Protein AF-0000000086746838 (afdb_homodimer)

InterPro domains:
  IPR014914 RES domain [PF08808] (33-179)
  IPR014914 RES domain [SM00953] (45-188)

Structure (mmCIF, N/CA/C/O backbone):
data_AF-0000000086746838-model_v1
#
loop_
_entity.id
_entity.type
_entity.pdbx_description
1 polymer 'RES domain-containing protein'
#
loop_
_atom_site.group_PDB
_atom_site.id
_atom_site.type_symbol
_atom_site.label_atom_id
_atom_site.label_alt_id
_atom_site.label_comp_id
_atom_site.label_asym_id
_atom_site.label_entity_id
_atom_site.label_seq_id
_atom_site.pdbx_PDB_ins_code
_atom_site.Cartn_x
_atom_site.Cartn_y
_atom_site.Cartn_z
_atom_site.occupancy
_atom_site.B_iso_or_equiv
_atom_site.auth_seq_id
_atom_site.auth_comp_id
_atom_site.auth_asym_id
_atom_site.auth_atom_id
_atom_site.pdbx_PDB_model_num
ATOM 1 N N . MET A 1 1 ? -17.766 -10.367 -29.766 1 22.17 1 MET A N 1
ATOM 2 C CA . MET A 1 1 ? -16.5 -10.141 -29.062 1 22.17 1 MET A CA 1
ATOM 3 C C . MET A 1 1 ? -16.469 -8.742 -28.469 1 22.17 1 MET A C 1
ATOM 5 O O . MET A 1 1 ? -16.484 -7.75 -29.188 1 22.17 1 MET A O 1
ATOM 9 N N . ALA A 1 2 ? -17.203 -8.5 -27.344 1 26.27 2 ALA A N 1
ATOM 10 C CA . ALA A 1 2 ? -17.719 -7.176 -27 1 26.27 2 ALA A CA 1
ATOM 11 C C . ALA A 1 2 ? -16.594 -6.164 -26.859 1 26.27 2 ALA A C 1
ATOM 13 O O . ALA A 1 2 ? -15.586 -6.43 -26.203 1 26.27 2 ALA A O 1
ATOM 14 N N . ASP A 1 3 ? -16.344 -5.301 -27.812 1 26.73 3 ASP A N 1
ATOM 15 C CA . ASP A 1 3 ? -15.391 -4.199 -27.953 1 26.73 3 ASP A CA 1
ATOM 16 C C . ASP A 1 3 ? -15.547 -3.195 -26.812 1 26.73 3 ASP A C 1
ATOM 18 O O . ASP A 1 3 ? -16.406 -2.322 -26.859 1 26.73 3 ASP A O 1
ATOM 22 N N . ASP A 1 4 ? -15.68 -3.586 -25.625 1 28.88 4 ASP A N 1
ATOM 23 C CA . ASP A 1 4 ? -15.773 -2.617 -24.547 1 28.88 4 ASP A CA 1
ATOM 24 C C . ASP A 1 4 ? -14.656 -1.577 -24.641 1 28.88 4 ASP A C 1
ATOM 26 O O . ASP A 1 4 ? -13.555 -1.801 -24.141 1 28.88 4 ASP A O 1
ATOM 30 N N . LYS A 1 5 ? -14.562 -0.882 -25.719 1 27.38 5 LYS A N 1
ATOM 31 C CA . LYS A 1 5 ? -13.805 0.365 -25.812 1 27.38 5 LYS A CA 1
ATOM 32 C C . LYS A 1 5 ? -14.117 1.285 -24.625 1 27.38 5 LYS A C 1
ATOM 34 O O . LYS A 1 5 ? -15.125 2.002 -24.656 1 27.38 5 LYS A O 1
ATOM 39 N N . LYS A 1 6 ? -13.961 0.889 -23.359 1 35.22 6 LYS A N 1
ATOM 40 C CA . LYS A 1 6 ? -14.031 1.857 -22.266 1 35.22 6 LYS A CA 1
ATOM 41 C C . LYS A 1 6 ? -13.367 3.174 -22.656 1 35.22 6 LYS A C 1
ATOM 43 O O . LYS A 1 6 ? -12.164 3.213 -22.922 1 35.22 6 LYS A O 1
ATOM 48 N N . GLU A 1 7 ? -14.023 4.066 -23.219 1 32.06 7 GLU A N 1
ATOM 49 C CA . GLU A 1 7 ? -13.609 5.469 -23.25 1 32.06 7 GLU A CA 1
ATOM 50 C C . GLU A 1 7 ? -12.883 5.855 -21.953 1 32.06 7 GLU A C 1
ATOM 52 O O . GLU A 1 7 ? -13.453 5.766 -20.875 1 32.06 7 GLU A O 1
ATOM 57 N N . PHE A 1 8 ? -11.648 5.582 -21.688 1 37.19 8 PHE A N 1
ATOM 58 C CA . PHE A 1 8 ? -10.883 6.164 -20.594 1 37.19 8 PHE A CA 1
ATOM 59 C C . PHE A 1 8 ? -11.344 7.59 -20.312 1 37.19 8 PHE A C 1
ATOM 61 O O . PHE A 1 8 ? -11.203 8.477 -21.156 1 37.19 8 PHE A O 1
ATOM 68 N N . GLN A 1 9 ? -12.484 7.887 -19.812 1 40.22 9 GLN A N 1
ATOM 69 C CA . GLN A 1 9 ? -12.812 9.242 -19.391 1 40.22 9 GLN A CA 1
ATOM 70 C C . GLN A 1 9 ? -11.625 9.883 -18.656 1 40.22 9 GLN A C 1
ATOM 72 O O . GLN A 1 9 ? -11.07 9.297 -17.734 1 40.22 9 GLN A O 1
ATOM 77 N N . GLU A 1 10 ? -10.812 10.773 -19.109 1 56.78 10 GLU A N 1
ATOM 78 C CA . GLU A 1 10 ? -9.617 11.531 -18.75 1 56.78 10 GLU A CA 1
ATOM 79 C C . GLU A 1 10 ? -9.672 11.977 -17.297 1 56.78 10 GLU A C 1
ATOM 81 O O . GLU A 1 10 ? -8.633 12.094 -16.641 1 56.78 10 GLU A O 1
ATOM 86 N N . GLY A 1 11 ? -10.945 12 -16.531 1 74 11 GLY A N 1
ATOM 87 C CA . GLY A 1 11 ? -11.07 12.531 -15.18 1 74 11 GLY A CA 1
ATOM 88 C C . GLY A 1 11 ? -11.484 11.492 -14.164 1 74 11 GLY A C 1
ATOM 89 O O . GLY A 1 11 ? -11.828 10.359 -14.523 1 74 11 GLY A O 1
ATOM 90 N N . ILE A 1 12 ? -11.188 11.656 -12.859 1 89.75 12 ILE A N 1
ATOM 91 C CA . ILE A 1 12 ? -11.609 10.82 -11.734 1 89.75 12 ILE A CA 1
ATOM 92 C C . ILE A 1 12 ? -13.133 10.695 -11.734 1 89.75 12 ILE A C 1
ATOM 94 O O . ILE A 1 12 ? -13.844 11.688 -11.852 1 89.75 12 ILE A O 1
ATOM 98 N N . PRO A 1 13 ? -13.656 9.477 -11.836 1 95 13 PRO A N 1
ATOM 99 C CA . PRO A 1 13 ? -15.109 9.32 -11.773 1 95 13 PRO A CA 1
ATOM 100 C C . PRO A 1 13 ? -15.703 9.828 -10.469 1 95 13 PRO A C 1
ATOM 102 O O . PRO A 1 13 ? -15.016 9.867 -9.445 1 95 13 PRO A O 1
ATOM 105 N N . LEU A 1 14 ? -16.938 10.289 -10.555 1 96.62 14 LEU A N 1
ATOM 106 C CA . LEU A 1 14 ? -17.703 10.586 -9.352 1 96.62 14 LEU A CA 1
ATOM 107 C C . LEU A 1 14 ? -17.984 9.312 -8.555 1 96.62 14 LEU A C 1
ATOM 109 O O . LEU A 1 14 ? -17.969 8.219 -9.117 1 96.62 14 LEU A O 1
ATOM 113 N N . PRO A 1 15 ? -18.141 9.438 -7.234 1 97.81 15 PRO A N 1
ATOM 114 C CA . PRO A 1 15 ? -18.469 8.242 -6.457 1 97.81 15 PRO A CA 1
ATOM 115 C C . PRO A 1 15 ? -19.781 7.602 -6.871 1 97.81 15 PRO A C 1
ATOM 117 O O . PRO A 1 15 ? -20.703 8.305 -7.289 1 97.81 15 PRO A O 1
ATOM 120 N N . PRO A 1 16 ? -19.844 6.293 -6.809 1 97.38 16 PRO A N 1
ATOM 121 C CA . PRO A 1 16 ? -21.125 5.621 -7.047 1 97.38 16 PRO A CA 1
ATOM 122 C C . PRO A 1 16 ? -22.156 5.906 -5.961 1 97.38 16 PRO A C 1
ATOM 124 O O . PRO A 1 16 ? -21.828 6.512 -4.938 1 97.38 16 PRO A O 1
ATOM 127 N N . G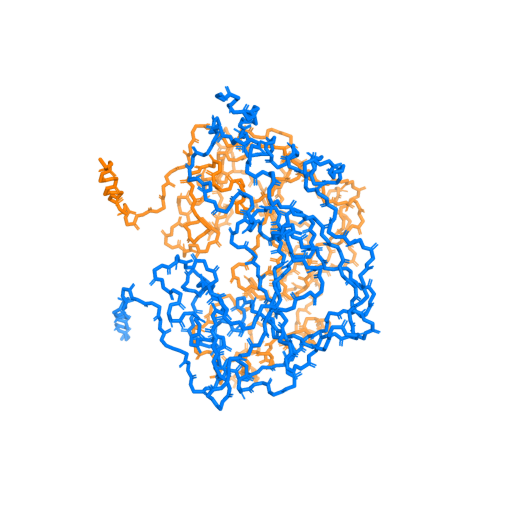LU A 1 17 ? -23.328 5.445 -6.168 1 96.31 17 GLU A N 1
ATOM 128 C CA . GLU A 1 17 ? -24.422 5.664 -5.223 1 96.31 17 GLU A CA 1
ATOM 129 C C . GLU A 1 17 ? -24.141 4.98 -3.887 1 96.31 17 GLU A C 1
ATOM 131 O O . GLU A 1 17 ? -24.484 5.504 -2.828 1 96.31 17 GLU A O 1
ATOM 136 N N . ASN A 1 18 ? -23.516 3.842 -3.984 1 96.81 18 ASN A N 1
ATOM 137 C CA . ASN A 1 18 ? -23.266 3.051 -2.783 1 96.81 18 ASN A CA 1
ATOM 138 C C . ASN A 1 18 ? -21.781 2.801 -2.568 1 96.81 18 ASN A C 1
ATOM 140 O O . ASN A 1 18 ? -21.141 2.109 -3.363 1 96.81 18 ASN A O 1
ATOM 144 N N . THR A 1 19 ? -21.281 3.377 -1.475 1 98.25 19 THR A N 1
ATOM 145 C CA . THR A 1 19 ? -19.891 3.143 -1.095 1 98.25 19 THR A CA 1
ATOM 146 C C . THR A 1 19 ? -19.812 2.432 0.253 1 98.25 19 THR A C 1
ATOM 148 O O . THR A 1 19 ? -18.766 2.463 0.916 1 98.25 19 THR A O 1
ATOM 151 N N . ALA A 1 20 ? -20.906 1.817 0.682 1 98 20 ALA A N 1
ATOM 152 C CA . ALA A 1 20 ? -20.922 1.114 1.962 1 98 20 ALA A CA 1
ATOM 153 C C . ALA A 1 20 ? -19.969 -0.071 1.955 1 98 20 ALA A C 1
ATOM 155 O O . ALA A 1 20 ? -19.859 -0.785 0.955 1 98 20 ALA A O 1
ATOM 156 N N . THR A 1 21 ? -19.281 -0.254 3.047 1 97.56 21 THR A N 1
ATOM 157 C CA . THR A 1 21 ? -18.359 -1.367 3.211 1 97.56 21 THR A CA 1
ATOM 158 C C . THR A 1 21 ? -18.172 -1.696 4.688 1 97.56 21 THR A C 1
ATOM 160 O O . THR A 1 21 ? -18.547 -0.909 5.559 1 97.56 21 THR A O 1
ATOM 163 N N . LYS A 1 22 ? -17.656 -2.857 4.965 1 96.19 22 LYS A N 1
ATOM 164 C CA . LYS A 1 22 ? -17.328 -3.229 6.34 1 96.19 22 LYS A CA 1
ATOM 165 C C . LYS A 1 22 ? -16.141 -2.414 6.859 1 96.19 22 LYS A C 1
ATOM 167 O O . LYS A 1 22 ? -15.148 -2.227 6.148 1 96.19 22 LYS A O 1
ATOM 172 N N . THR A 1 23 ? -16.25 -1.891 8.078 1 97.94 23 THR A N 1
ATOM 173 C CA . THR A 1 23 ? -15.18 -1.097 8.68 1 97.94 23 THR A CA 1
ATOM 174 C C . THR A 1 23 ? -14.133 -2 9.32 1 97.94 23 THR A C 1
ATOM 176 O O . THR A 1 23 ? -14.414 -3.158 9.641 1 97.94 23 THR A O 1
ATOM 179 N N . GLN A 1 24 ? -13.008 -1.506 9.422 1 98 24 GLN A N 1
ATOM 180 C CA . GLN A 1 24 ? -11.914 -2.072 10.203 1 98 24 GLN A CA 1
ATOM 181 C C . GLN A 1 24 ? -11.656 -1.249 11.461 1 98 24 GLN A C 1
ATOM 183 O O . GLN A 1 24 ? -12.281 -0.207 11.672 1 98 24 GLN A O 1
ATOM 188 N N . LYS A 1 25 ? -10.773 -1.784 12.281 1 98.62 25 LYS A N 1
ATOM 189 C CA . LYS A 1 25 ? -10.539 -1.113 13.562 1 98.62 25 LYS A CA 1
ATOM 190 C C . LYS A 1 25 ? -9.086 -0.669 13.695 1 98.62 25 LYS A C 1
ATOM 192 O O . LYS A 1 25 ? -8.164 -1.466 13.492 1 98.62 25 LYS A O 1
ATOM 197 N N . TRP A 1 26 ? -8.883 0.599 13.898 1 98.69 26 TRP A N 1
ATOM 198 C CA . TRP A 1 26 ? -7.641 1.088 14.484 1 98.69 26 TRP A CA 1
ATOM 199 C C . TRP A 1 26 ? -7.629 0.886 15.992 1 98.69 26 TRP A C 1
ATOM 201 O O . TRP A 1 26 ? -8.32 1.596 16.734 1 98.69 26 TRP A O 1
ATOM 211 N N . LYS A 1 27 ? -6.875 -0.016 16.422 1 98.69 27 LYS A N 1
ATOM 212 C CA . LYS A 1 27 ? -6.973 -0.476 17.812 1 98.69 27 LYS A CA 1
ATOM 213 C C . LYS A 1 27 ? -6.609 0.639 18.781 1 98.69 27 LYS A C 1
ATOM 215 O O . LYS A 1 27 ? -5.652 1.382 18.562 1 98.69 27 LYS A O 1
ATOM 220 N N . ALA A 1 28 ? -7.375 0.641 19.859 1 98.56 28 ALA A N 1
ATOM 221 C CA . ALA A 1 28 ? -7.023 1.527 20.969 1 98.56 28 ALA A CA 1
ATOM 222 C C . ALA A 1 28 ? -5.566 1.336 21.375 1 98.56 28 ALA A C 1
ATOM 224 O O . ALA A 1 28 ? -5.062 0.21 21.406 1 98.56 28 ALA A O 1
ATOM 225 N N . GLY A 1 29 ? -4.934 2.484 21.641 1 98.44 29 GLY A N 1
ATOM 226 C CA . GLY A 1 29 ? -3.557 2.406 22.094 1 98.44 29 GLY A CA 1
ATOM 227 C C . GLY A 1 29 ? -2.545 2.453 20.969 1 98.44 29 GLY A C 1
ATOM 228 O O . GLY A 1 29 ? -1.353 2.652 21.203 1 98.44 29 GLY A O 1
ATOM 229 N N . THR A 1 30 ? -2.986 2.271 19.703 1 98.62 30 THR A N 1
ATOM 230 C CA . THR A 1 30 ? -2.078 2.344 18.562 1 98.62 30 THR A CA 1
ATOM 231 C C . THR A 1 30 ? -1.836 3.795 18.156 1 98.62 30 THR A C 1
ATOM 233 O O . THR A 1 30 ? -2.775 4.512 17.797 1 98.62 30 THR A O 1
ATOM 236 N N . PRO A 1 31 ? -0.641 4.227 18.125 1 98.81 31 PRO A N 1
ATOM 237 C CA . PRO A 1 31 ? -0.35 5.641 17.891 1 98.81 31 PRO A CA 1
ATOM 238 C C . PRO A 1 31 ? -0.643 6.078 16.453 1 98.81 31 PRO A C 1
ATOM 240 O O . PRO A 1 31 ? -0.557 5.27 15.531 1 98.81 31 PRO A O 1
ATOM 243 N N . ILE A 1 32 ? -0.952 7.285 16.328 1 98.88 32 ILE A N 1
ATOM 244 C CA . ILE A 1 32 ? -1.053 8.031 15.078 1 98.88 32 ILE A CA 1
ATOM 245 C C . ILE A 1 32 ? -0.095 9.227 15.109 1 98.88 32 ILE A C 1
ATOM 247 O O . ILE A 1 32 ? -0.136 10.031 16.047 1 98.88 32 ILE A O 1
ATOM 251 N N . GLU A 1 33 ? 0.751 9.336 14.133 1 98.94 33 GLU A N 1
ATOM 252 C CA . GLU A 1 33 ? 1.784 10.367 14.094 1 98.94 33 GLU A CA 1
ATOM 253 C C . GLU A 1 33 ? 1.339 11.562 13.25 1 98.94 33 GLU A C 1
ATOM 255 O O . GLU A 1 33 ? 0.79 11.391 12.156 1 98.94 33 GLU A O 1
ATOM 260 N N . ARG A 1 34 ? 1.597 12.734 13.797 1 98.81 34 ARG A N 1
ATOM 261 C CA . ARG A 1 34 ? 1.195 13.945 13.086 1 98.81 34 ARG A CA 1
ATOM 262 C C . ARG A 1 34 ? 2.355 14.93 12.984 1 98.81 34 ARG A C 1
ATOM 264 O O . ARG A 1 34 ? 3.137 15.078 13.922 1 98.81 34 ARG A O 1
ATOM 271 N N . ILE A 1 35 ? 2.498 15.508 11.875 1 98.75 35 ILE A N 1
ATOM 272 C CA . ILE A 1 35 ? 3.277 16.719 11.656 1 98.75 35 ILE A CA 1
ATOM 273 C C . ILE A 1 35 ? 2.359 17.844 11.18 1 98.75 35 ILE A C 1
ATOM 275 O O . ILE A 1 35 ? 1.661 17.703 10.172 1 98.75 35 ILE A O 1
ATOM 279 N N . HIS A 1 36 ? 2.293 18.891 11.922 1 98.44 36 HIS A N 1
ATOM 280 C CA . HIS A 1 36 ? 1.345 19.984 11.711 1 98.44 36 HIS A CA 1
ATOM 281 C C . HIS A 1 36 ? 1.958 21.328 12.078 1 98.44 36 HIS A C 1
ATOM 283 O O . HIS A 1 36 ? 3.057 21.375 12.633 1 98.44 36 HIS A O 1
ATOM 289 N N . LYS A 1 37 ? 1.288 22.391 11.719 1 98 37 LYS A N 1
ATOM 290 C CA . LYS A 1 37 ? 1.794 23.703 12.086 1 98 37 LYS A CA 1
ATOM 291 C C . LYS A 1 37 ? 1.896 23.859 13.602 1 98 37 LYS A C 1
ATOM 293 O O . LYS A 1 37 ? 1.011 23.406 14.336 1 98 37 LYS A O 1
ATOM 298 N N . SER A 1 38 ? 2.934 24.484 14.031 1 98 38 SER A N 1
ATOM 299 C CA . SER A 1 38 ? 3.275 24.578 15.445 1 98 38 SER A CA 1
ATOM 300 C C . SER A 1 38 ? 2.223 25.375 16.219 1 98 38 SER A C 1
ATOM 302 O O . SER A 1 38 ? 2.096 25.219 17.438 1 98 38 SER A O 1
ATOM 304 N N . LYS A 1 39 ? 1.443 26.156 15.555 1 97.38 39 LYS A N 1
ATOM 305 C CA . LYS A 1 39 ? 0.438 26.969 16.234 1 97.38 39 LYS A CA 1
ATOM 306 C C . LYS A 1 39 ? -0.752 26.109 16.672 1 97.38 39 LYS A C 1
ATOM 308 O O . LYS A 1 39 ? -1.59 26.562 17.453 1 97.38 39 LYS A O 1
ATOM 313 N N . PHE A 1 40 ? -0.839 24.922 16.172 1 97.5 40 PHE A N 1
ATOM 314 C CA . PHE A 1 40 ? -1.959 24.047 16.5 1 97.5 40 PHE A CA 1
ATOM 315 C C . PHE A 1 40 ? -1.534 22.984 17.516 1 97.5 40 PHE A C 1
ATOM 317 O O . PHE A 1 40 ? -0.342 22.719 17.672 1 97.5 40 PHE A O 1
ATOM 324 N N . LYS A 1 41 ? -2.578 22.375 18.141 1 97.81 41 LYS A N 1
ATOM 325 C CA . LYS A 1 41 ? -2.355 21.266 19.062 1 97.81 41 LYS A CA 1
ATOM 326 C C . LYS A 1 41 ? -2.467 19.922 18.344 1 97.81 41 LYS A C 1
ATOM 328 O O . LYS A 1 41 ? -3.076 19.828 17.281 1 97.81 41 LYS A O 1
ATOM 333 N N . GLY A 1 42 ? -1.889 18.922 18.969 1 98.19 42 GLY A N 1
ATOM 334 C CA . GLY A 1 42 ? -1.776 17.609 18.375 1 98.19 42 GLY A CA 1
ATOM 335 C C . GLY A 1 42 ? -3.121 16.969 18.047 1 98.19 42 GLY A C 1
ATOM 336 O O . GLY A 1 42 ? -3.271 16.297 17.031 1 98.19 42 GLY A O 1
ATOM 337 N N . ALA A 1 43 ? -4.102 17.172 18.891 1 98.44 43 ALA A N 1
ATOM 338 C CA . ALA A 1 43 ? -5.402 16.531 18.703 1 98.44 43 ALA A CA 1
ATOM 339 C C . ALA A 1 43 ? -6.441 17.547 18.234 1 98.44 43 ALA A C 1
ATOM 341 O O . ALA A 1 43 ? -7.645 17.281 18.281 1 98.44 43 ALA A O 1
ATOM 342 N N . GLU A 1 44 ? -5.98 18.766 17.844 1 98.12 44 GLU A N 1
ATOM 343 C CA . GLU A 1 44 ? -6.879 19.797 17.344 1 98.12 44 GLU A CA 1
ATOM 344 C C . GLU A 1 44 ? -7.375 19.469 15.938 1 98.12 44 GLU A C 1
ATOM 346 O O . GLU A 1 44 ? -6.574 19.281 15.023 1 98.12 44 GLU A O 1
ATOM 351 N N . PHE A 1 45 ? -8.695 19.375 15.828 1 98.62 45 PHE A N 1
ATOM 352 C CA . PHE A 1 45 ? -9.289 19.078 14.531 1 98.62 45 PHE A CA 1
ATOM 353 C C . PHE A 1 45 ? -9.352 20.328 13.672 1 98.62 45 PHE A C 1
ATOM 355 O O . PHE A 1 45 ? -9.602 21.422 14.18 1 98.62 45 PHE A O 1
ATOM 362 N N . ASN A 1 46 ? -9.109 20.188 12.375 1 98.31 46 ASN A N 1
ATOM 363 C CA . ASN A 1 46 ? -9.32 21.234 11.383 1 98.31 46 ASN A CA 1
ATOM 364 C C . ASN A 1 46 ? -10.805 21.453 11.117 1 98.31 46 ASN A C 1
ATOM 366 O O . ASN A 1 46 ? -11.508 20.531 10.688 1 98.31 46 ASN A O 1
ATOM 370 N N . PRO A 1 47 ? -11.359 22.578 11.32 1 97.69 47 PRO A N 1
ATOM 371 C CA . PRO A 1 47 ? -12.797 22.812 11.227 1 97.69 47 PRO A CA 1
ATOM 372 C C . PRO A 1 47 ? -13.289 22.922 9.781 1 97.69 47 PRO A C 1
ATOM 374 O O . PRO A 1 47 ? -14.461 23.203 9.539 1 97.69 47 PRO A O 1
ATOM 377 N N . GLY A 1 48 ? -12.391 22.703 8.805 1 97.31 48 GLY A N 1
ATOM 378 C CA . GLY A 1 48 ? -12.828 22.719 7.414 1 97.31 48 GLY A CA 1
ATOM 379 C C . GLY A 1 48 ? -12.039 23.688 6.559 1 97.31 48 GLY A C 1
ATOM 380 O O . GLY A 1 48 ? -12.508 24.125 5.5 1 97.31 48 GLY A O 1
ATOM 381 N N . VAL A 1 49 ? -10.859 24.031 6.973 1 96.25 49 VAL A N 1
ATOM 382 C CA . VAL A 1 49 ? -10.023 24.984 6.254 1 96.25 49 VAL A CA 1
ATOM 383 C C . VAL A 1 49 ? -9.055 24.219 5.344 1 96.25 49 VAL A C 1
ATOM 385 O O . VAL A 1 49 ? -8.562 23.156 5.703 1 96.25 49 VAL A O 1
ATOM 388 N N . GLY A 1 50 ? -8.828 24.828 4.18 1 95.62 50 GLY A N 1
ATOM 389 C CA . GLY A 1 50 ? -7.812 24.281 3.297 1 95.62 50 GLY A CA 1
ATOM 390 C C . GLY A 1 50 ? -8.383 23.453 2.164 1 95.62 50 GLY A C 1
ATOM 391 O O . GLY A 1 50 ? -9.555 23.625 1.798 1 95.62 50 GLY A O 1
ATOM 392 N N . ASN A 1 51 ? -7.523 22.766 1.477 1 96.12 51 ASN A N 1
ATOM 393 C CA . ASN A 1 51 ? -7.824 21.953 0.303 1 96.12 51 ASN A CA 1
ATOM 394 C C . ASN A 1 51 ? -6.98 20.672 0.271 1 96.12 51 ASN A C 1
ATOM 396 O O . ASN A 1 51 ? -5.895 20.656 -0.316 1 96.12 51 ASN A O 1
ATOM 400 N N . ALA A 1 52 ? -7.516 19.641 0.899 1 95.88 52 ALA A N 1
ATOM 401 C CA . ALA A 1 52 ? -6.812 18.375 0.939 1 95.88 52 ALA A CA 1
ATOM 402 C C . ALA A 1 52 ? -7.598 17.281 0.206 1 95.88 52 ALA A C 1
ATOM 404 O O . ALA A 1 52 ? -8.703 17.531 -0.275 1 95.88 52 ALA A O 1
ATOM 405 N N . ARG A 1 53 ? -7.074 16.172 0.05 1 96.31 53 ARG A N 1
ATOM 406 C CA . ARG A 1 53 ? -7.602 15.102 -0.791 1 96.31 53 ARG A CA 1
ATOM 407 C C . ARG A 1 53 ? -8.992 14.672 -0.328 1 96.31 53 ARG A C 1
ATOM 409 O O . ARG A 1 53 ? -9.906 14.539 -1.143 1 96.31 53 ARG A O 1
ATOM 416 N N . PHE A 1 54 ? -9.094 14.414 1.042 1 98.38 54 PHE A N 1
ATOM 417 C CA . PHE A 1 54 ? -10.352 13.867 1.535 1 98.38 54 PHE A CA 1
ATOM 418 C C . PHE A 1 54 ? -11.039 14.852 2.471 1 98.38 54 PHE A C 1
ATOM 420 O O . PHE A 1 54 ? -11.82 14.445 3.336 1 98.38 54 PHE A O 1
ATOM 427 N N . SER A 1 55 ? -10.641 16.172 2.379 1 98.25 55 SER A N 1
ATOM 428 C CA . SER A 1 55 ? -11.25 17.266 3.139 1 98.25 55 SER A CA 1
ATOM 429 C C . SER A 1 55 ? -11 18.609 2.473 1 98.25 55 SER A C 1
ATOM 431 O O . SER A 1 55 ? -10.023 18.781 1.742 1 98.25 55 SER A O 1
ATOM 433 N N . PRO A 1 56 ? -11.93 19.578 2.557 1 98.31 56 PRO A N 1
ATOM 434 C CA . PRO A 1 56 ? -13.133 19.562 3.389 1 98.31 56 PRO A CA 1
ATOM 435 C C . PRO A 1 56 ? -14.344 19 2.648 1 98.31 56 PRO A C 1
ATOM 437 O O . PRO A 1 56 ? -14.32 18.859 1.422 1 98.31 56 PRO A O 1
ATOM 440 N N . PHE A 1 57 ? -15.359 18.609 3.408 1 98.44 57 PHE A N 1
ATOM 441 C CA . PHE A 1 57 ? -16.719 18.328 2.945 1 98.44 57 PHE A CA 1
ATOM 442 C C . PHE A 1 57 ? -17.734 18.609 4.047 1 98.44 57 PHE A C 1
ATOM 444 O O . PHE A 1 57 ? -17.359 18.844 5.199 1 98.44 57 PHE A O 1
ATOM 451 N N . LYS A 1 58 ? -18.984 18.641 3.664 1 97.88 58 LYS A N 1
ATOM 452 C CA . LYS A 1 58 ? -20.016 19.062 4.613 1 97.88 58 LYS A CA 1
ATOM 453 C C . LYS A 1 58 ? -21 17.938 4.898 1 97.88 58 LYS A C 1
ATOM 455 O O . LYS A 1 58 ? -21.219 17.062 4.051 1 97.88 58 LYS A O 1
ATOM 460 N N . ASN A 1 59 ? -21.469 17.844 6.086 1 97.5 59 ASN A N 1
ATOM 461 C CA . ASN A 1 59 ? -22.641 17.094 6.535 1 97.5 59 ASN A CA 1
ATOM 462 C C . ASN A 1 59 ? -23.766 18.016 6.969 1 97.5 59 ASN A C 1
ATOM 464 O O . ASN A 1 59 ? -23.625 18.75 7.949 1 97.5 59 ASN A O 1
ATOM 468 N N . ASN A 1 60 ? -24.859 18.062 6.184 1 96 60 ASN A N 1
ATOM 469 C CA . ASN A 1 60 ? -26 18.922 6.449 1 96 60 ASN A CA 1
ATOM 470 C C . ASN A 1 60 ? -25.578 20.391 6.504 1 96 60 ASN A C 1
ATOM 472 O O . ASN A 1 60 ? -25.938 21.109 7.438 1 96 60 ASN A O 1
ATOM 476 N N . GLY A 1 61 ? -24.672 20.734 5.637 1 95.94 61 GLY A N 1
ATOM 477 C CA . GLY A 1 61 ? -24.297 22.141 5.465 1 95.94 61 GLY A CA 1
ATOM 478 C C . GLY A 1 61 ? -23.188 22.578 6.395 1 95.94 61 GLY A C 1
ATOM 479 O O . GLY A 1 61 ? -22.703 23.719 6.309 1 95.94 61 GLY A O 1
ATOM 480 N N . ILE A 1 62 ? -22.781 21.719 7.293 1 97.44 62 ILE A N 1
ATOM 481 C CA . ILE A 1 62 ? -21.734 22.062 8.258 1 97.44 62 ILE A CA 1
ATOM 482 C C . ILE A 1 62 ? -20.469 21.297 7.914 1 97.44 62 ILE A C 1
ATOM 484 O O . ILE A 1 62 ? -20.516 20.078 7.652 1 97.44 62 ILE A O 1
ATOM 488 N N . SER A 1 63 ? -19.359 21.984 7.965 1 98.38 63 SER A N 1
ATOM 489 C CA . SER A 1 63 ? -18.094 21.328 7.676 1 98.38 63 SER A CA 1
ATOM 490 C C . SER A 1 63 ? -17.766 20.25 8.711 1 98.38 63 SER A C 1
ATOM 492 O O . SER A 1 63 ? -17.891 20.484 9.914 1 98.38 63 SER A O 1
ATOM 494 N N . VAL A 1 64 ? -17.359 19.125 8.25 1 98.75 64 VAL A N 1
ATOM 495 C CA . VAL A 1 64 ? -16.922 18.062 9.141 1 98.75 64 VAL A CA 1
ATOM 496 C C . VAL A 1 64 ? -15.477 18.328 9.578 1 98.75 64 VAL A C 1
ATOM 498 O O . VAL A 1 64 ? -14.57 18.375 8.742 1 98.75 64 VAL A O 1
ATOM 501 N N . PRO A 1 65 ? -15.25 18.547 10.852 1 98.75 65 PRO A N 1
ATOM 502 C CA . PRO A 1 65 ? -13.852 18.672 11.281 1 98.75 65 PRO A CA 1
ATOM 503 C C . PRO A 1 65 ? -13.039 17.406 11.023 1 98.75 65 PRO A C 1
ATOM 505 O O . PRO A 1 65 ? -13.562 16.297 11.133 1 98.75 65 PRO A O 1
ATOM 508 N N . THR A 1 66 ? -11.797 17.609 10.656 1 98.81 66 THR A N 1
ATOM 509 C CA . THR A 1 66 ? -10.992 16.438 10.305 1 98.81 66 THR A CA 1
ATOM 510 C C . THR A 1 66 ? -9.594 16.547 10.906 1 98.81 66 THR A C 1
ATOM 512 O O . THR A 1 66 ? -9.133 17.641 11.234 1 98.81 66 THR A O 1
ATOM 515 N N . LEU A 1 67 ? -9.023 15.461 11.094 1 98.56 67 LEU A N 1
ATOM 516 C CA . LEU A 1 67 ? -7.648 15.328 11.578 1 98.56 67 LEU A CA 1
ATOM 517 C C . LEU A 1 67 ? -6.891 14.273 10.781 1 98.56 67 LEU A C 1
ATOM 519 O O . LEU A 1 67 ? -7.281 13.102 10.758 1 98.56 67 LEU A O 1
ATOM 523 N N . TYR A 1 68 ? -5.812 14.742 10.109 1 98.44 68 TYR A N 1
ATOM 524 C CA . TYR A 1 68 ? -4.965 13.836 9.336 1 98.44 68 TYR A CA 1
ATOM 525 C C . TYR A 1 68 ? -3.826 13.289 10.188 1 98.44 68 TYR A C 1
ATOM 527 O O . TYR A 1 68 ? -3.344 13.969 11.094 1 98.44 68 TYR A O 1
ATOM 535 N N . GLY A 1 69 ? -3.377 12.109 9.875 1 98.62 69 GLY A N 1
ATOM 536 C CA . GLY A 1 69 ? -2.211 11.492 10.5 1 98.62 69 GLY A CA 1
ATOM 537 C C . GLY A 1 69 ? -1.662 10.32 9.703 1 98.62 69 GLY A C 1
ATOM 538 O O . GLY A 1 69 ? -2.146 10.023 8.609 1 98.62 69 GLY A O 1
ATOM 539 N N . GLY A 1 70 ? -0.586 9.773 10.203 1 98.75 70 GLY A N 1
ATOM 540 C CA . GLY A 1 70 ? 0.043 8.609 9.602 1 98.75 70 GLY A CA 1
ATOM 541 C C . GLY A 1 70 ? 0.344 7.508 10.602 1 98.75 70 GLY A C 1
ATOM 542 O O . GLY A 1 70 ? 0.453 7.77 11.805 1 98.75 70 GLY A O 1
ATOM 543 N N . GLU A 1 71 ? 0.453 6.312 10.102 1 98.81 71 GLU A N 1
ATOM 544 C CA . GLU A 1 71 ? 0.692 5.152 10.961 1 98.81 71 GLU A CA 1
ATOM 545 C C . GLU A 1 71 ? 2.08 5.211 11.586 1 98.81 71 GLU A C 1
ATOM 547 O O . GLU A 1 71 ? 2.359 4.504 12.555 1 98.81 71 GLU A O 1
ATOM 552 N N . ASN A 1 72 ? 2.98 6.062 11.062 1 98.69 72 ASN A N 1
ATOM 553 C CA . ASN A 1 72 ? 4.305 6.309 11.617 1 98.69 72 ASN A CA 1
ATOM 554 C C . ASN A 1 72 ? 4.848 7.668 11.195 1 98.69 72 ASN A C 1
ATOM 556 O O . ASN A 1 72 ? 4.258 8.344 10.352 1 98.69 72 ASN A O 1
ATOM 560 N N . VAL A 1 73 ? 5.926 8.031 11.758 1 98.69 73 VAL A N 1
ATOM 561 C CA . VAL A 1 73 ? 6.473 9.367 11.555 1 98.69 73 VAL A CA 1
ATOM 562 C C . VAL A 1 73 ? 6.938 9.523 10.109 1 98.69 73 VAL A C 1
ATOM 564 O O . VAL A 1 73 ? 6.852 10.609 9.539 1 98.69 73 VAL A O 1
ATOM 567 N N . GLY A 1 74 ? 7.367 8.414 9.492 1 98.75 74 GLY A N 1
ATOM 568 C CA . GLY A 1 74 ? 7.77 8.461 8.094 1 98.75 74 GLY A CA 1
ATOM 569 C C . GLY A 1 74 ? 6.645 8.867 7.164 1 98.75 74 GLY A C 1
ATOM 570 O O . GLY A 1 74 ? 6.84 9.68 6.262 1 98.75 74 GLY A O 1
ATOM 571 N N . VAL A 1 75 ? 5.484 8.297 7.434 1 98.75 75 VAL A N 1
ATOM 572 C CA . VAL A 1 75 ? 4.312 8.656 6.641 1 98.75 75 VAL A CA 1
ATOM 573 C C . VAL A 1 75 ? 3.998 10.133 6.82 1 98.75 75 VAL A C 1
ATOM 575 O O . VAL A 1 75 ? 3.783 10.859 5.84 1 98.75 75 VAL A O 1
ATOM 578 N N . ALA A 1 76 ? 3.994 10.602 8.078 1 98.69 76 ALA A N 1
ATOM 579 C CA . ALA A 1 76 ? 3.689 12 8.359 1 98.69 76 ALA A CA 1
ATOM 580 C C . ALA A 1 76 ? 4.688 12.93 7.672 1 98.69 76 ALA A C 1
ATOM 582 O O . ALA A 1 76 ? 4.301 13.961 7.109 1 98.69 76 ALA A O 1
ATOM 583 N N . ILE A 1 77 ? 5.957 12.578 7.66 1 98.75 77 ILE A N 1
ATOM 584 C CA . ILE A 1 77 ? 7.004 13.383 7.035 1 98.75 77 ILE A CA 1
ATOM 585 C C . ILE A 1 77 ? 6.777 13.445 5.527 1 98.75 77 ILE A C 1
ATOM 587 O O . ILE A 1 77 ? 6.793 14.523 4.938 1 98.75 77 ILE A O 1
ATOM 591 N N . MET A 1 78 ? 6.504 12.281 4.934 1 98.31 78 MET A N 1
ATOM 592 C CA . MET A 1 78 ? 6.332 12.242 3.484 1 98.31 78 MET A CA 1
ATOM 593 C C . MET A 1 78 ? 5.09 13.016 3.064 1 98.31 78 MET A C 1
ATOM 595 O O . MET A 1 78 ? 5.074 13.648 2.004 1 98.31 78 MET A O 1
ATOM 599 N N . GLU A 1 79 ? 4.07 13.062 3.928 1 96.38 79 GLU A N 1
ATOM 600 C CA . GLU A 1 79 ? 2.807 13.719 3.598 1 96.38 79 GLU A CA 1
ATOM 601 C C . GLU A 1 79 ? 2.881 15.219 3.844 1 96.38 79 GLU A C 1
ATOM 603 O O . GLU A 1 79 ? 2.037 15.977 3.361 1 96.38 79 GLU A O 1
ATOM 608 N N . THR A 1 80 ? 3.846 15.688 4.605 1 96.38 80 THR A N 1
ATOM 609 C CA . THR A 1 80 ? 3.869 17.078 5.012 1 96.38 80 THR A CA 1
ATOM 610 C C . THR A 1 80 ? 5.145 17.766 4.523 1 96.38 80 THR A C 1
ATOM 612 O O . THR A 1 80 ? 5.102 18.609 3.619 1 96.38 80 THR A O 1
ATOM 615 N N . ILE A 1 81 ? 6.258 17.281 4.887 1 96.75 81 ILE A N 1
ATOM 616 C CA . ILE A 1 81 ? 7.543 17.938 4.641 1 96.75 81 ILE A CA 1
ATOM 617 C C . ILE A 1 81 ? 8.023 17.609 3.225 1 96.75 81 ILE A C 1
ATOM 619 O O . ILE A 1 81 ? 8.484 18.5 2.502 1 96.75 81 ILE A O 1
ATOM 623 N N . LEU A 1 82 ? 7.855 16.344 2.795 1 97.31 82 LEU A N 1
ATOM 624 C CA . LEU A 1 82 ? 8.438 15.891 1.537 1 97.31 82 LEU A CA 1
ATOM 625 C C . LEU A 1 82 ? 7.344 15.602 0.509 1 97.31 82 LEU A C 1
ATOM 627 O O . LEU A 1 82 ? 7.539 14.797 -0.404 1 97.31 82 LEU A O 1
ATOM 631 N N . HIS A 1 83 ? 6.172 16.234 0.598 1 93.38 83 HIS A N 1
ATOM 632 C CA . HIS A 1 83 ? 5.012 15.883 -0.214 1 93.38 83 HIS A CA 1
ATOM 633 C C . HIS A 1 83 ? 5.152 16.406 -1.637 1 93.38 83 HIS A C 1
ATOM 635 O O . HIS A 1 83 ? 4.391 16.031 -2.525 1 93.38 83 HIS A O 1
ATOM 641 N N . ASP A 1 84 ? 6.18 17.234 -1.926 1 91.44 84 ASP A N 1
ATOM 642 C CA . ASP A 1 84 ? 6.316 17.859 -3.236 1 91.44 84 ASP A CA 1
ATOM 643 C C . ASP A 1 84 ? 7.621 17.453 -3.912 1 91.44 84 ASP A C 1
ATOM 645 O O . ASP A 1 84 ? 8.078 18.109 -4.852 1 91.44 84 ASP A O 1
ATOM 649 N N . ILE A 1 85 ? 8.188 16.359 -3.467 1 95.31 85 ILE A N 1
ATOM 650 C CA . ILE A 1 85 ? 9.406 15.852 -4.082 1 95.31 85 ILE A CA 1
ATOM 651 C C . ILE A 1 85 ? 9.094 15.32 -5.48 1 95.31 85 ILE A C 1
ATOM 653 O O . ILE A 1 85 ? 8.156 14.547 -5.656 1 95.31 85 ILE A O 1
ATOM 657 N N . PRO A 1 86 ? 9.828 15.719 -6.5 1 95.19 86 PRO A N 1
ATOM 658 C CA . PRO A 1 86 ? 9.555 15.297 -7.875 1 95.19 86 PRO A CA 1
ATOM 659 C C . PRO A 1 86 ? 10.078 13.891 -8.18 1 95.19 86 PRO A C 1
ATOM 661 O O . PRO A 1 86 ? 10.797 13.312 -7.363 1 95.19 86 PRO A O 1
ATOM 664 N N . LEU A 1 87 ? 9.688 13.32 -9.32 1 95.44 87 LEU A N 1
ATOM 665 C CA . LEU A 1 87 ? 10.344 12.133 -9.852 1 95.44 87 LEU A CA 1
ATOM 666 C C . LEU A 1 87 ? 11.82 12.398 -10.117 1 95.44 87 LEU A C 1
ATOM 668 O O . LEU A 1 87 ? 12.219 13.547 -10.305 1 95.44 87 LEU A O 1
ATOM 672 N N . ASN A 1 88 ? 12.594 11.367 -10.234 1 96.56 88 ASN A N 1
ATOM 673 C CA . ASN A 1 88 ? 14.039 11.508 -10.383 1 96.56 88 ASN A CA 1
ATOM 674 C C . ASN A 1 88 ? 14.625 12.445 -9.336 1 96.56 88 ASN A C 1
ATOM 676 O O . ASN A 1 88 ? 15.328 13.398 -9.664 1 96.56 88 ASN A O 1
ATOM 680 N N . CYS A 1 89 ? 14.383 12.078 -8.109 1 97.19 89 CYS A N 1
ATOM 681 C CA . CYS A 1 89 ? 14.594 13.031 -7.016 1 97.19 89 CYS A CA 1
ATOM 682 C C . CYS A 1 89 ? 16.016 12.93 -6.473 1 97.19 89 CYS A C 1
ATOM 684 O O . CYS A 1 89 ? 16.406 13.695 -5.594 1 97.19 89 CYS A O 1
ATOM 686 N N . ALA A 1 90 ? 16.797 11.961 -6.902 1 96.44 90 ALA A N 1
ATOM 687 C CA . ALA A 1 90 ? 18.172 11.844 -6.422 1 96.44 90 ALA A CA 1
ATOM 688 C C . ALA A 1 90 ? 18.922 13.164 -6.562 1 96.44 90 ALA A C 1
ATOM 690 O O . ALA A 1 90 ? 18.891 13.789 -7.625 1 96.44 90 ALA A O 1
ATOM 691 N N . GLY A 1 91 ? 19.469 13.609 -5.48 1 97.19 91 GLY A N 1
ATOM 692 C CA . GLY A 1 91 ? 20.281 14.812 -5.496 1 97.19 91 GLY A CA 1
ATOM 693 C C . GLY A 1 91 ? 19.484 16.078 -5.273 1 97.19 91 GLY A C 1
ATOM 694 O O . GLY A 1 91 ? 20.047 17.172 -5.145 1 97.19 91 GLY A O 1
ATOM 695 N N . ILE A 1 92 ? 18.203 16.047 -5.215 1 97.19 92 ILE A N 1
ATOM 696 C CA . ILE A 1 92 ? 17.359 17.219 -5.027 1 97.19 92 ILE A CA 1
ATOM 697 C C . ILE A 1 92 ? 17.531 17.75 -3.607 1 97.19 92 ILE A C 1
ATOM 699 O O . ILE A 1 92 ? 17.5 16.984 -2.641 1 97.19 92 ILE A O 1
ATOM 703 N N . PRO A 1 93 ? 17.734 19.016 -3.467 1 97.38 93 PRO A N 1
ATOM 704 C CA . PRO A 1 93 ? 17.906 19.609 -2.133 1 97.38 93 PRO A CA 1
ATOM 705 C C . PRO A 1 93 ? 16.578 19.75 -1.385 1 97.38 93 PRO A C 1
ATOM 707 O O . PRO A 1 93 ? 15.555 20.062 -1.995 1 97.38 93 PRO A O 1
ATOM 710 N N . VAL A 1 94 ? 16.609 19.5 -0.138 1 97.62 94 VAL A N 1
ATOM 711 C CA . VAL A 1 94 ? 15.516 19.781 0.789 1 97.62 94 VAL A CA 1
ATOM 712 C C . VAL A 1 94 ? 15.953 20.812 1.818 1 97.62 94 VAL A C 1
ATOM 714 O O . VAL A 1 94 ? 16.844 20.547 2.635 1 97.62 94 VAL A O 1
ATOM 717 N N . ASP A 1 95 ? 15.352 21.969 1.76 1 97 95 ASP A N 1
ATOM 718 C CA . ASP A 1 95 ? 15.633 23.031 2.707 1 97 95 ASP A CA 1
ATOM 719 C C . ASP A 1 95 ? 15.086 22.703 4.094 1 97 95 ASP A C 1
ATOM 721 O O . ASP A 1 95 ? 13.867 22.578 4.27 1 97 95 ASP A O 1
ATOM 725 N N . LEU A 1 96 ? 15.945 22.656 5.062 1 97.19 96 LEU A N 1
ATOM 726 C CA . LEU A 1 96 ? 15.531 22.297 6.414 1 97.19 96 LEU A CA 1
ATOM 727 C C . LEU A 1 96 ? 14.688 23.406 7.035 1 97.19 96 LEU A C 1
ATOM 729 O O . LEU A 1 96 ? 14.008 23.172 8.047 1 97.19 96 LEU A O 1
ATOM 733 N N . GLY A 1 97 ? 14.656 24.547 6.406 1 96.75 97 GLY A N 1
ATOM 734 C CA . GLY A 1 97 ? 13.742 25.594 6.824 1 96.75 97 GLY A CA 1
ATOM 735 C C . GLY A 1 97 ? 12.289 25.188 6.742 1 96.75 97 GLY A C 1
ATOM 736 O O . GLY A 1 97 ? 11.422 25.812 7.359 1 96.75 97 GLY A O 1
ATOM 737 N N . LYS A 1 98 ? 12 24.156 6.008 1 95.62 98 LYS A N 1
ATOM 738 C CA . LYS A 1 98 ? 10.648 23.625 5.902 1 95.62 98 LYS A CA 1
ATOM 739 C C . LYS A 1 98 ? 10.125 23.172 7.262 1 95.62 98 LYS A C 1
ATOM 741 O O . LYS A 1 98 ? 8.914 23.047 7.461 1 95.62 98 LYS A O 1
ATOM 746 N N . LEU A 1 99 ? 11.062 22.953 8.242 1 97.94 99 LEU A N 1
ATOM 747 C CA . LEU A 1 99 ? 10.68 22.438 9.547 1 97.94 99 LEU A CA 1
ATOM 748 C C . LEU A 1 99 ? 10.258 23.562 10.492 1 97.94 99 LEU A C 1
ATOM 750 O O . LEU A 1 99 ? 9.648 23.297 11.531 1 97.94 99 LEU A O 1
ATOM 754 N N . ASP A 1 100 ? 10.648 24.828 10.391 1 95.44 100 ASP A N 1
ATOM 755 C CA . ASP A 1 100 ? 10.594 25.922 11.344 1 95.44 100 ASP A CA 1
ATOM 756 C C . ASP A 1 100 ? 9.18 26.141 11.867 1 95.44 100 ASP A C 1
ATOM 758 O O . ASP A 1 100 ? 8.984 26.391 13.055 1 95.44 100 ASP A O 1
ATOM 762 N N . ASP A 1 101 ? 8.078 25.906 11.195 1 96.5 101 ASP A N 1
ATOM 763 C CA . ASP A 1 101 ? 6.711 26.172 11.633 1 96.5 101 ASP A CA 1
ATOM 764 C C . ASP A 1 101 ? 5.91 24.875 11.719 1 96.5 101 ASP A C 1
ATOM 766 O O . ASP A 1 101 ? 4.68 24.891 11.633 1 96.5 101 ASP A O 1
ATOM 770 N N . LEU A 1 102 ? 6.711 23.844 11.969 1 98.56 102 LEU A N 1
ATOM 771 C CA . LEU A 1 102 ? 6.039 22.547 12.078 1 98.56 102 LEU A CA 1
ATOM 772 C C . LEU A 1 102 ? 6.285 21.922 13.445 1 98.56 102 LEU A C 1
ATOM 774 O O . LEU A 1 102 ? 7.27 22.25 14.117 1 98.56 102 LEU A O 1
ATOM 778 N N . ALA A 1 103 ? 5.391 21.141 13.859 1 98.88 103 ALA A N 1
ATOM 779 C CA . ALA A 1 103 ? 5.465 20.391 15.117 1 98.88 103 ALA A CA 1
ATOM 780 C C . ALA A 1 103 ? 5.125 18.922 14.898 1 98.88 103 ALA A C 1
ATOM 782 O O . ALA A 1 103 ? 4.391 18.578 13.969 1 98.88 103 ALA A O 1
ATOM 783 N N . HIS A 1 104 ? 5.734 18.078 15.75 1 98.88 104 HIS A N 1
ATOM 784 C CA . HIS A 1 104 ? 5.457 16.656 15.812 1 98.88 104 HIS A CA 1
ATOM 785 C C . HIS A 1 104 ? 4.562 16.312 17 1 98.88 104 HIS A C 1
ATOM 787 O O . HIS A 1 104 ? 4.879 16.672 18.141 1 98.88 104 HIS A O 1
ATOM 793 N N . SER A 1 105 ? 3.445 15.719 16.734 1 98.88 105 SER A N 1
ATOM 794 C CA . SER A 1 105 ? 2.568 15.203 17.781 1 98.88 105 SER A CA 1
ATOM 795 C C . SER A 1 105 ? 2.264 13.727 17.562 1 98.88 105 SER A C 1
ATOM 797 O O . SER A 1 105 ? 2.277 13.234 16.438 1 98.88 105 SER A O 1
ATOM 799 N N . GLN A 1 106 ? 2.119 13.016 18.625 1 98.88 106 GLN A N 1
ATOM 800 C CA . GLN A 1 106 ? 1.618 11.641 18.625 1 98.88 106 GLN A CA 1
ATOM 801 C C . GLN A 1 106 ? 0.299 11.539 19.391 1 98.88 106 GLN A C 1
ATOM 803 O O . GLN A 1 106 ? 0.2 11.984 20.531 1 98.88 106 GLN A O 1
ATOM 808 N N . ILE A 1 107 ? -0.699 11.031 18.75 1 98.81 107 ILE A N 1
ATOM 809 C CA . ILE A 1 107 ? -1.984 10.828 19.406 1 98.81 107 ILE A CA 1
ATOM 810 C C . ILE A 1 107 ? -2.311 9.336 19.453 1 98.81 107 ILE A C 1
ATOM 812 O O . ILE A 1 107 ? -1.984 8.594 18.516 1 98.81 107 ILE A O 1
ATOM 816 N N . THR A 1 108 ? -2.924 8.938 20.484 1 98.62 108 THR A N 1
ATOM 817 C CA . THR A 1 108 ? -3.316 7.551 20.688 1 98.62 108 THR A CA 1
ATOM 818 C C . THR A 1 108 ? -4.797 7.453 21.031 1 98.62 108 THR A C 1
ATOM 820 O O . THR A 1 108 ? -5.246 8.023 22.031 1 98.62 108 THR A O 1
ATOM 823 N N . PRO A 1 109 ? -5.57 6.754 20.188 1 98.56 109 PRO A N 1
ATOM 824 C CA . PRO A 1 109 ? -6.992 6.602 20.516 1 98.56 109 PRO A CA 1
ATOM 825 C C . PRO A 1 109 ? -7.223 5.832 21.812 1 98.56 109 PRO A C 1
ATOM 827 O O . PRO A 1 109 ? -6.52 4.859 22.094 1 98.56 109 PRO A O 1
ATOM 830 N N . GLN A 1 110 ? -8.156 6.23 22.594 1 98.31 110 GLN A N 1
ATOM 831 C CA . GLN A 1 110 ? -8.5 5.574 23.844 1 98.31 110 GLN A CA 1
ATOM 832 C C . GLN A 1 110 ? -9.469 4.422 23.609 1 98.31 110 GLN A C 1
ATOM 834 O O . GLN A 1 110 ? -9.641 3.561 24.484 1 98.31 110 GLN A O 1
ATOM 839 N N . ARG A 1 111 ? -10.125 4.426 22.516 1 98.06 111 ARG A N 1
ATOM 840 C CA . ARG A 1 111 ? -10.984 3.361 22.016 1 98.06 111 ARG A CA 1
ATOM 841 C C . ARG A 1 111 ? -10.68 3.051 20.547 1 98.06 111 ARG A C 1
ATOM 843 O O . ARG A 1 111 ? -10.055 3.857 19.859 1 98.06 111 ARG A O 1
ATOM 850 N N . ASP A 1 112 ? -11.102 1.877 20.219 1 98.69 112 ASP A N 1
ATOM 851 C CA . ASP A 1 112 ? -10.93 1.545 18.812 1 98.69 112 ASP A CA 1
ATOM 852 C C . ASP A 1 112 ? -11.594 2.59 17.922 1 98.69 112 ASP A C 1
ATOM 854 O O . ASP A 1 112 ? -12.688 3.068 18.219 1 98.69 112 ASP A O 1
ATOM 858 N N . ILE A 1 113 ? -10.992 2.979 16.812 1 98.81 113 ILE A N 1
ATOM 859 C CA . ILE A 1 113 ? -11.57 3.848 15.797 1 98.81 113 ILE A CA 1
ATOM 860 C C . ILE A 1 113 ? -11.984 3.018 14.578 1 98.81 113 ILE A C 1
ATOM 862 O O . ILE A 1 113 ? -11.148 2.355 13.961 1 98.81 113 ILE A O 1
ATOM 866 N N . LYS A 1 114 ? -13.227 3 14.266 1 98.88 114 LYS A N 1
ATOM 867 C CA . LYS A 1 114 ? -13.719 2.309 13.078 1 98.88 114 LYS A CA 1
ATOM 868 C C . LYS A 1 114 ? -13.406 3.104 11.812 1 98.88 114 LYS A C 1
ATOM 870 O O . LYS A 1 114 ? -13.758 4.281 11.711 1 98.88 114 LYS A O 1
ATOM 875 N N . TYR A 1 115 ? -12.711 2.488 10.906 1 98.88 115 TYR A N 1
ATOM 876 C CA . TYR A 1 115 ? -12.375 3.229 9.695 1 98.88 115 TYR A CA 1
ATOM 877 C C . TYR A 1 115 ? -12.727 2.428 8.453 1 98.88 115 TYR A C 1
ATOM 879 O O . TYR A 1 115 ? -12.75 1.195 8.484 1 98.88 115 TYR A O 1
ATOM 887 N N . VAL A 1 116 ? -13.094 3.152 7.379 1 98.88 116 VAL A N 1
ATOM 888 C CA . VAL A 1 116 ? -13.156 2.576 6.039 1 98.88 116 VAL A CA 1
ATOM 889 C C . VAL A 1 116 ? -11.742 2.434 5.477 1 98.88 116 VAL A C 1
ATOM 891 O O . VAL A 1 116 ? -10.961 3.389 5.488 1 98.88 116 VAL A O 1
ATOM 894 N N . ASP A 1 117 ? -11.461 1.215 5.082 1 98.56 117 ASP A N 1
ATOM 895 C CA . ASP A 1 117 ? -10.141 0.926 4.543 1 98.56 117 ASP A CA 1
ATOM 896 C C . ASP A 1 117 ? -10.133 1 3.016 1 98.56 117 ASP A C 1
ATOM 898 O O . ASP A 1 117 ? -10.648 0.103 2.346 1 98.56 117 ASP A O 1
ATOM 902 N N . ILE A 1 118 ? -9.578 2.086 2.502 1 98.56 118 ILE A N 1
ATOM 903 C CA . ILE A 1 118 ? -9.445 2.15 1.051 1 98.56 118 ILE A CA 1
ATOM 904 C C . ILE A 1 118 ? -8.273 1.277 0.602 1 98.56 118 ILE A C 1
ATOM 906 O O . ILE A 1 118 ? -7.129 1.528 0.972 1 98.56 118 ILE A O 1
ATOM 910 N N . ASN A 1 119 ? -8.578 0.269 -0.082 1 97.81 119 ASN A N 1
ATOM 911 C CA . ASN A 1 119 ? -7.641 -0.71 -0.624 1 97.81 119 ASN A CA 1
ATOM 912 C C . ASN A 1 119 ? -8.062 -1.183 -2.012 1 97.81 119 ASN A C 1
ATOM 914 O O . ASN A 1 119 ? -9.148 -0.835 -2.488 1 97.81 119 ASN A O 1
ATOM 918 N N . PRO A 1 120 ? -7.195 -1.928 -2.754 1 96.88 120 PRO A N 1
ATOM 919 C CA . PRO A 1 120 ? -7.527 -2.312 -4.129 1 96.88 120 PRO A CA 1
ATOM 920 C C . PRO A 1 120 ? -8.844 -3.084 -4.223 1 96.88 120 PRO A C 1
ATOM 922 O O . PRO A 1 120 ? -9.578 -2.932 -5.199 1 96.88 120 PRO A O 1
ATOM 925 N N . ARG A 1 121 ? -9.195 -3.844 -3.266 1 98 121 ARG A N 1
ATOM 926 C CA . ARG A 1 121 ? -10.391 -4.684 -3.301 1 98 121 ARG A CA 1
ATOM 927 C C . ARG A 1 121 ? -11.656 -3.834 -3.254 1 98 121 ARG A C 1
ATOM 929 O O . ARG A 1 121 ? -12.555 -4.004 -4.078 1 98 121 ARG A O 1
ATOM 936 N N . ILE A 1 122 ? -11.688 -2.865 -2.318 1 97.88 122 ILE A N 1
ATOM 937 C CA . ILE A 1 122 ? -12.891 -2.043 -2.209 1 97.88 122 ILE A CA 1
ATOM 938 C C . ILE A 1 122 ? -12.969 -1.086 -3.396 1 97.88 122 ILE A C 1
ATOM 940 O O . ILE A 1 122 ? -14.062 -0.772 -3.877 1 97.88 122 ILE A O 1
ATOM 944 N N . LEU A 1 123 ? -11.828 -0.661 -3.893 1 97.62 123 LEU A N 1
ATOM 945 C CA . LEU A 1 123 ? -11.82 0.194 -5.074 1 97.62 123 LEU A CA 1
ATOM 946 C C . LEU A 1 123 ? -12.422 -0.531 -6.273 1 97.62 123 LEU A C 1
ATOM 948 O O . LEU A 1 123 ? -13.164 0.066 -7.055 1 97.62 123 LEU A O 1
ATOM 952 N N . LYS A 1 124 ? -12.109 -1.813 -6.414 1 97 124 LYS A N 1
ATOM 953 C CA . LYS A 1 124 ? -12.719 -2.607 -7.477 1 97 124 LYS A CA 1
ATOM 954 C C . LYS A 1 124 ? -14.234 -2.646 -7.332 1 97 124 LYS A C 1
ATOM 956 O O . LYS A 1 124 ? -14.961 -2.51 -8.32 1 97 124 LYS A O 1
ATOM 961 N N . LYS A 1 125 ? -14.648 -2.82 -6.117 1 97.75 125 LYS A N 1
ATOM 962 C CA . LYS A 1 125 ? -16.078 -2.834 -5.836 1 97.75 125 LYS A CA 1
ATOM 963 C C . LYS A 1 125 ? -16.719 -1.5 -6.203 1 97.75 125 LYS A C 1
ATOM 965 O O . LYS A 1 125 ? -17.828 -1.468 -6.758 1 97.75 125 LYS A O 1
ATOM 970 N N . TRP A 1 126 ? -16 -0.381 -5.941 1 98 126 TRP A N 1
ATOM 971 C CA . TRP A 1 126 ? -16.516 0.965 -6.168 1 98 126 TRP A CA 1
ATOM 972 C C . TRP A 1 126 ? -16.344 1.376 -7.625 1 98 126 TRP A C 1
ATOM 974 O O . TRP A 1 126 ? -16.797 2.443 -8.039 1 98 126 TRP A O 1
ATOM 984 N N . GLY A 1 127 ? -15.602 0.589 -8.414 1 96.81 127 GLY A N 1
ATOM 985 C CA . GLY A 1 127 ? -15.469 0.822 -9.844 1 96.81 127 GLY A CA 1
ATOM 986 C C . GLY A 1 127 ? -14.422 1.863 -10.18 1 96.81 127 GLY A C 1
ATOM 987 O O . GLY A 1 127 ? -14.547 2.584 -11.172 1 96.81 127 GLY A O 1
ATOM 988 N N . ILE A 1 128 ? -13.422 1.974 -9.391 1 96.25 128 ILE A N 1
ATOM 989 C CA . ILE A 1 128 ? -12.375 2.967 -9.602 1 96.25 128 ILE A CA 1
ATOM 990 C C . ILE A 1 128 ? -11.008 2.348 -9.297 1 96.25 128 ILE A C 1
ATOM 992 O O . ILE A 1 128 ? -10.922 1.358 -8.562 1 96.25 128 ILE A O 1
ATOM 996 N N . ILE A 1 129 ? -9.914 2.861 -9.859 1 94 129 ILE A N 1
ATOM 997 C CA . ILE A 1 129 ? -8.578 2.326 -9.625 1 94 129 ILE A CA 1
ATOM 998 C C . ILE A 1 129 ? -7.812 3.242 -8.672 1 94 129 ILE A C 1
ATOM 1000 O O . ILE A 1 129 ? -8.18 4.406 -8.492 1 94 129 ILE A O 1
ATOM 1004 N N . GLN A 1 130 ? -6.781 2.734 -8.102 1 94.38 130 GLN A N 1
ATOM 1005 C CA . GLN A 1 130 ? -6.008 3.43 -7.078 1 94.38 130 GLN A CA 1
ATOM 1006 C C . GLN A 1 130 ? -5.48 4.766 -7.598 1 94.38 130 GLN A C 1
ATOM 1008 O O . GLN A 1 130 ? -5.562 5.781 -6.906 1 94.38 130 GLN A O 1
ATOM 1013 N N . SER A 1 131 ? -4.949 4.801 -8.805 1 92 131 SER A N 1
ATOM 1014 C CA . SER A 1 131 ? -4.305 5.988 -9.359 1 92 131 SER A CA 1
ATOM 1015 C C . SER A 1 131 ? -5.293 7.137 -9.516 1 92 131 SER A C 1
ATOM 1017 O O . SER A 1 131 ? -4.898 8.305 -9.508 1 92 131 SER A O 1
ATOM 1019 N N . GLN A 1 132 ? -6.531 6.812 -9.555 1 93.19 132 GLN A N 1
ATOM 1020 C CA . GLN A 1 132 ? -7.559 7.828 -9.75 1 93.19 132 GLN A CA 1
ATOM 1021 C C . GLN A 1 132 ? -7.961 8.461 -8.422 1 93.19 132 GLN A C 1
ATOM 1023 O O . GLN A 1 132 ? -8.211 9.672 -8.352 1 93.19 132 GLN A O 1
ATOM 1028 N N . LEU A 1 133 ? -7.922 7.703 -7.336 1 95.69 133 LEU A N 1
ATOM 1029 C CA . LEU A 1 133 ? -8.469 8.227 -6.09 1 95.69 133 LEU A CA 1
ATOM 1030 C C . LEU A 1 133 ? -7.359 8.609 -5.121 1 95.69 133 LEU A C 1
ATOM 1032 O O . LEU A 1 133 ? -7.156 9.789 -4.824 1 95.69 133 LEU A O 1
ATOM 1036 N N . ILE A 1 134 ? -6.48 7.656 -4.766 1 94.25 134 ILE A N 1
ATOM 1037 C CA . ILE A 1 134 ? -5.57 7.898 -3.652 1 94.25 134 ILE A CA 1
ATOM 1038 C C . ILE A 1 134 ? -4.223 8.391 -4.184 1 94.25 134 ILE A C 1
ATOM 1040 O O . ILE A 1 134 ? -3.367 8.828 -3.412 1 94.25 134 ILE A O 1
ATOM 1044 N N . GLU A 1 135 ? -4.031 8.383 -5.531 1 90.56 135 GLU A N 1
ATOM 1045 C CA . GLU A 1 135 ? -2.777 8.875 -6.098 1 90.56 135 GLU A CA 1
ATOM 1046 C C . GLU A 1 135 ? -3.014 10.109 -6.973 1 90.56 135 GLU A C 1
ATOM 1048 O O . GLU A 1 135 ? -2.109 10.555 -7.684 1 90.56 135 GLU A O 1
ATOM 1053 N N . SER A 1 136 ? -4.207 10.641 -6.949 1 89 136 SER A N 1
ATOM 1054 C CA . SER A 1 136 ? -4.551 11.812 -7.754 1 89 136 SER A CA 1
ATOM 1055 C C . SER A 1 136 ? -3.807 13.047 -7.27 1 89 136 SER A C 1
ATOM 1057 O O . SER A 1 136 ? -3.289 13.07 -6.148 1 89 136 SER A O 1
ATOM 1059 N N . GLY A 1 137 ? -3.75 14.008 -8.148 1 88.06 137 GLY A N 1
ATOM 1060 C CA . GLY A 1 137 ? -3.131 15.273 -7.793 1 88.06 137 GLY A CA 1
ATOM 1061 C C . GLY A 1 137 ? -4.109 16.281 -7.211 1 88.06 137 GLY A C 1
ATOM 1062 O O . GLY A 1 137 ? -5.32 16.047 -7.207 1 88.06 137 GLY A O 1
ATOM 1063 N N . ALA A 1 138 ? -3.576 17.391 -6.793 1 89.38 138 ALA A N 1
ATOM 1064 C CA . ALA A 1 138 ? -4.348 18.422 -6.102 1 89.38 138 ALA A CA 1
ATOM 1065 C C . ALA A 1 138 ? -5.441 18.984 -7 1 89.38 138 ALA A C 1
ATOM 1067 O O . ALA A 1 138 ? -6.484 19.438 -6.516 1 89.38 138 ALA A O 1
ATOM 1068 N N . SER A 1 139 ? -5.27 18.906 -8.297 1 91.62 139 SER A N 1
ATOM 1069 C CA . SER A 1 139 ? -6.25 19.438 -9.242 1 91.62 139 SER A CA 1
ATOM 1070 C C . SER A 1 139 ? -7.551 18.641 -9.18 1 91.62 139 SER A C 1
ATOM 1072 O O . SER A 1 139 ? -8.594 19.109 -9.633 1 91.62 139 SER A O 1
ATOM 1074 N N . ASP A 1 140 ? -7.477 17.5 -8.594 1 93.94 140 ASP A N 1
ATOM 1075 C CA . ASP A 1 140 ? -8.641 16.625 -8.578 1 93.94 140 ASP A CA 1
ATOM 1076 C C . ASP A 1 140 ? -9.273 16.562 -7.191 1 93.94 140 ASP A C 1
ATOM 1078 O O . ASP A 1 140 ? -10.234 15.82 -6.969 1 93.94 140 ASP A O 1
ATOM 1082 N N . TYR A 1 141 ? -8.828 17.406 -6.273 1 94.94 141 TYR A N 1
ATOM 1083 C CA . TYR A 1 141 ? -9.273 17.297 -4.891 1 94.94 141 TYR A CA 1
ATOM 1084 C C . TYR A 1 141 ? -10.758 17.609 -4.77 1 94.94 141 TYR A C 1
ATOM 1086 O O . TYR A 1 141 ? -11.445 17.078 -3.895 1 94.94 141 TYR A O 1
ATOM 1094 N N . HIS A 1 142 ? -11.258 18.391 -5.715 1 95.56 142 HIS A N 1
ATOM 1095 C CA . HIS A 1 142 ? -12.688 18.688 -5.668 1 95.56 142 HIS A CA 1
ATOM 1096 C C . HIS A 1 142 ? -13.523 17.422 -5.887 1 95.56 142 HIS A C 1
ATOM 1098 O O . HIS A 1 142 ? -14.625 17.312 -5.348 1 95.56 142 HIS A O 1
ATOM 1104 N N . ILE A 1 143 ? -12.984 16.5 -6.621 1 97 143 ILE A N 1
ATOM 1105 C CA . ILE A 1 143 ? -13.688 15.242 -6.848 1 97 143 ILE A CA 1
ATOM 1106 C C . ILE A 1 143 ? -13.406 14.273 -5.699 1 97 143 ILE A C 1
ATOM 1108 O O . ILE A 1 143 ? -14.312 13.586 -5.223 1 97 143 ILE A O 1
ATOM 1112 N N . THR A 1 144 ? -12.133 14.188 -5.191 1 97.75 144 THR A N 1
ATOM 1113 C CA . THR A 1 144 ? -11.805 13.258 -4.117 1 97.75 144 THR A CA 1
ATOM 1114 C C . THR A 1 144 ? -12.531 13.641 -2.83 1 97.75 144 THR A C 1
ATOM 1116 O O . THR A 1 144 ? -12.875 12.781 -2.021 1 97.75 144 THR A O 1
ATOM 1119 N N . GLN A 1 145 ? -12.836 14.891 -2.68 1 98.44 145 GLN A N 1
ATOM 1120 C CA . GLN A 1 145 ? -13.602 15.352 -1.525 1 98.44 145 GLN A CA 1
ATOM 1121 C C . GLN A 1 145 ? -15.055 14.883 -1.604 1 98.44 145 GLN A C 1
ATOM 1123 O O . GLN A 1 145 ? -15.672 14.586 -0.58 1 98.44 145 GLN A O 1
ATOM 1128 N N . LEU A 1 146 ? -15.578 14.797 -2.83 1 98.12 146 LEU A N 1
ATOM 1129 C CA . LEU A 1 146 ? -16.906 14.211 -3.004 1 98.12 146 LEU A CA 1
ATOM 1130 C C . LEU A 1 146 ? -16.891 12.734 -2.635 1 98.12 146 LEU A C 1
ATOM 1132 O O . LEU A 1 146 ? -17.859 12.227 -2.053 1 98.12 146 LEU A O 1
ATOM 1136 N N . TRP A 1 147 ? -15.82 12.055 -2.99 1 98.62 147 TRP A N 1
ATOM 1137 C CA . TRP A 1 147 ? -15.641 10.664 -2.594 1 98.62 147 TRP A CA 1
ATOM 1138 C C . TRP A 1 147 ? -15.617 10.531 -1.074 1 98.62 147 TRP A C 1
ATOM 1140 O O . TRP A 1 147 ? -16.281 9.664 -0.512 1 98.62 147 TRP A O 1
ATOM 1150 N N . ALA A 1 148 ? -14.906 11.422 -0.389 1 98.75 148 ALA A N 1
ATOM 1151 C CA . ALA A 1 148 ? -14.844 11.391 1.069 1 98.75 148 ALA A CA 1
ATOM 1152 C C . ALA A 1 148 ? -16.219 11.594 1.687 1 98.75 148 ALA A C 1
ATOM 1154 O O . ALA A 1 148 ? -16.609 10.867 2.609 1 98.75 148 ALA A O 1
ATOM 1155 N N . ALA A 1 149 ? -16.953 12.531 1.132 1 98.75 149 ALA A N 1
ATOM 1156 C CA . ALA A 1 149 ? -18.297 12.805 1.617 1 98.75 149 ALA A CA 1
ATOM 1157 C C . ALA A 1 149 ? -19.203 11.594 1.429 1 98.75 149 ALA A C 1
ATOM 1159 O O . ALA A 1 149 ? -19.953 11.219 2.336 1 98.75 149 ALA A O 1
ATOM 1160 N N . LYS A 1 150 ? -19.125 11 0.239 1 98.75 150 LYS A N 1
ATOM 1161 C CA . LYS A 1 150 ? -19.953 9.836 -0.06 1 98.75 150 LYS A CA 1
ATOM 1162 C C . LYS A 1 150 ? -19.625 8.664 0.857 1 98.75 150 LYS A C 1
ATOM 1164 O O . LYS A 1 150 ? -20.516 8 1.385 1 98.75 150 LYS A O 1
ATOM 1169 N N . ILE A 1 151 ? -18.328 8.359 1.11 1 98.81 151 ILE A N 1
ATOM 1170 C CA . ILE A 1 151 ? -17.875 7.301 2.008 1 98.81 151 ILE A CA 1
ATOM 1171 C C . ILE A 1 151 ? -18.375 7.578 3.424 1 98.81 151 ILE A C 1
ATOM 1173 O O . ILE A 1 151 ? -18.906 6.68 4.094 1 98.81 151 ILE A O 1
ATOM 1177 N N . TYR A 1 152 ? -18.281 8.82 3.822 1 98.88 152 TYR A N 1
ATOM 1178 C CA . TYR A 1 152 ? -18.75 9.266 5.133 1 98.88 152 TYR A CA 1
ATOM 1179 C C . TYR A 1 152 ? -20.25 9 5.285 1 98.88 152 TYR A C 1
ATOM 1181 O O . TYR A 1 152 ? -20.672 8.359 6.25 1 98.88 152 TYR A O 1
ATOM 1189 N N . HIS A 1 153 ? -21.016 9.383 4.352 1 98.75 153 HIS A N 1
ATOM 1190 C CA . HIS A 1 153 ? -22.469 9.32 4.453 1 98.75 153 HIS A CA 1
ATOM 1191 C C . HIS A 1 153 ? -22.984 7.891 4.316 1 98.75 153 HIS A C 1
ATOM 1193 O O . HIS A 1 153 ? -23.938 7.496 4.984 1 98.75 153 HIS A O 1
ATOM 1199 N N . ASN A 1 154 ? -22.312 7.109 3.482 1 98.69 154 ASN A N 1
ATOM 1200 C CA . ASN A 1 154 ? -22.766 5.742 3.24 1 98.69 154 ASN A CA 1
ATOM 1201 C C . ASN A 1 154 ? -22.281 4.793 4.34 1 98.69 154 ASN A C 1
ATOM 1203 O O . ASN A 1 154 ? -22.703 3.637 4.391 1 98.69 154 ASN A O 1
ATOM 1207 N N . ASN A 1 155 ? -21.438 5.242 5.219 1 98.75 155 ASN A N 1
ATOM 1208 C CA . ASN A 1 155 ? -20.922 4.445 6.324 1 98.75 155 ASN A CA 1
ATOM 1209 C C . ASN A 1 155 ? -21.062 5.176 7.656 1 98.75 155 ASN A C 1
ATOM 1211 O O . ASN A 1 155 ? -20.062 5.648 8.219 1 98.75 155 ASN A O 1
ATOM 1215 N N . PRO A 1 156 ? -22.203 5.211 8.172 1 98.38 156 PRO A N 1
ATOM 1216 C CA . PRO A 1 156 ? -22.484 6.055 9.336 1 98.38 156 PRO A CA 1
ATOM 1217 C C . PRO A 1 156 ? -21.703 5.637 10.578 1 98.38 156 PRO A C 1
ATOM 1219 O O . PRO A 1 156 ? -21.5 6.449 11.484 1 98.38 156 PRO A O 1
ATOM 1222 N N . ASP A 1 157 ? -21.219 4.402 10.609 1 98.12 157 ASP A N 1
ATOM 1223 C CA . ASP A 1 157 ? -20.484 3.922 11.773 1 98.12 157 ASP A CA 1
ATOM 1224 C C . ASP A 1 157 ? -18.984 4.211 11.625 1 98.12 157 ASP A C 1
ATOM 1226 O O . ASP A 1 157 ? -18.219 4.086 12.586 1 98.12 157 ASP A O 1
ATOM 1230 N N . ALA A 1 158 ? -18.578 4.574 10.453 1 98.88 158 ALA A N 1
ATOM 1231 C CA . ALA A 1 158 ? -17.172 4.844 10.227 1 98.88 158 ALA A CA 1
ATOM 1232 C C . ALA A 1 158 ? -16.75 6.16 10.875 1 98.88 158 ALA A C 1
ATOM 1234 O O . ALA A 1 158 ? -17.469 7.156 10.789 1 98.88 158 ALA A O 1
ATOM 1235 N N . GLN A 1 159 ? -15.586 6.141 11.477 1 98.94 159 GLN A N 1
ATOM 1236 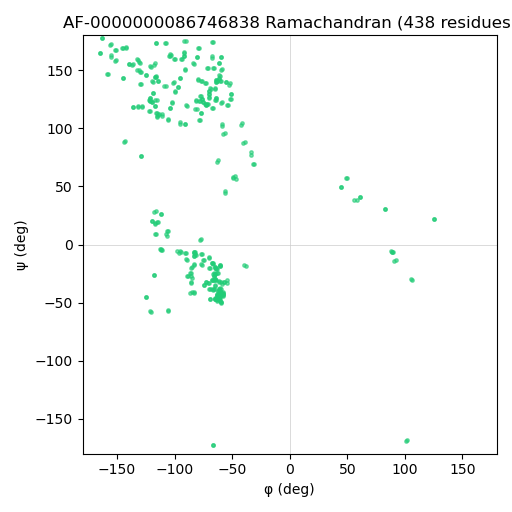C CA . GLN A 1 159 ? -15.055 7.309 12.18 1 98.94 159 GLN A CA 1
ATOM 1237 C C . GLN A 1 159 ? -13.836 7.875 11.453 1 98.94 159 GLN A C 1
ATOM 1239 O O . GLN A 1 159 ? -13.312 8.922 11.836 1 98.94 159 GLN A O 1
ATOM 1244 N N . ALA A 1 160 ? -13.422 7.195 10.43 1 98.94 160 ALA A N 1
ATOM 1245 C CA . ALA A 1 160 ? -12.203 7.57 9.719 1 98.94 160 ALA A CA 1
ATOM 1246 C C . ALA A 1 160 ? -12.125 6.879 8.359 1 98.94 160 ALA A C 1
ATOM 1248 O O . ALA A 1 160 ? -12.914 5.973 8.07 1 98.94 160 ALA A O 1
ATOM 1249 N N . ILE A 1 161 ? -11.273 7.359 7.539 1 98.94 161 ILE A N 1
ATOM 1250 C CA . ILE A 1 161 ? -10.812 6.703 6.32 1 98.94 161 ILE A CA 1
ATOM 1251 C C . ILE A 1 161 ? -9.312 6.457 6.398 1 98.94 161 ILE A C 1
ATOM 1253 O O . ILE A 1 161 ? -8.555 7.32 6.848 1 98.94 161 ILE A O 1
ATOM 1257 N N . ARG A 1 162 ? -8.93 5.285 6.117 1 98.88 162 ARG A N 1
ATOM 1258 C CA . ARG A 1 162 ? -7.52 4.93 6.02 1 98.88 162 ARG A CA 1
ATOM 1259 C C . ARG A 1 162 ? -7.148 4.539 4.594 1 98.88 162 ARG A C 1
ATOM 1261 O O . ARG A 1 162 ? -7.91 3.84 3.92 1 98.88 162 ARG A O 1
ATOM 1268 N N . TRP A 1 163 ? -5.984 4.93 4.102 1 98.31 163 TRP A N 1
ATOM 1269 C CA . TRP A 1 163 ? -5.543 4.586 2.756 1 98.31 163 TRP A CA 1
ATOM 1270 C C . TRP A 1 163 ? -4.02 4.52 2.682 1 98.31 163 TRP A C 1
ATOM 1272 O O . TRP A 1 163 ? -3.326 5.039 3.559 1 98.31 163 TRP A O 1
ATOM 1282 N N . PRO A 1 164 ? -3.455 3.818 1.702 1 97.56 164 PRO A N 1
ATOM 1283 C CA . PRO A 1 164 ? -2.002 3.84 1.511 1 97.56 164 PRO A CA 1
ATOM 1284 C C . PRO A 1 164 ? -1.496 5.18 0.985 1 97.56 164 PRO A C 1
ATOM 1286 O O . PRO A 1 164 ? -1.965 5.656 -0.051 1 97.56 164 PRO A O 1
ATOM 1289 N N . SER A 1 165 ? -0.559 5.75 1.639 1 97 165 SER A N 1
ATOM 1290 C CA . SER A 1 165 ? 0.02 7.043 1.277 1 97 165 SER A CA 1
ATOM 1291 C C . SER A 1 165 ? 0.728 6.973 -0.071 1 97 165 SER A C 1
ATOM 1293 O O . SER A 1 165 ? 1.652 6.18 -0.252 1 97 165 SER A O 1
ATOM 1295 N N . LYS A 1 166 ? 0.358 7.824 -0.923 1 93.38 166 LYS A N 1
ATOM 1296 C CA . LYS A 1 166 ? 0.989 7.918 -2.236 1 93.38 166 LYS A CA 1
ATOM 1297 C C . LYS A 1 166 ? 2.451 8.336 -2.115 1 93.38 166 LYS A C 1
ATOM 1299 O O . LYS A 1 166 ? 3.266 8.023 -2.984 1 93.38 166 LYS A O 1
ATOM 1304 N N . GLN A 1 167 ? 2.768 9.008 -1.072 1 94.94 167 GLN A N 1
ATOM 1305 C CA . GLN A 1 167 ? 4.102 9.57 -0.884 1 94.94 167 GLN A CA 1
ATOM 1306 C C . GLN A 1 167 ? 5.023 8.562 -0.196 1 94.94 167 GLN A C 1
ATOM 1308 O O . GLN A 1 167 ? 6.234 8.562 -0.427 1 94.94 167 GLN A O 1
ATOM 1313 N N . HIS A 1 168 ? 4.488 7.688 0.571 1 97.19 168 HIS A N 1
ATOM 1314 C CA . HIS A 1 168 ? 5.293 6.871 1.473 1 97.19 168 HIS A CA 1
ATOM 1315 C C . HIS A 1 168 ? 5.047 5.387 1.236 1 97.19 168 HIS A C 1
ATOM 1317 O O . HIS A 1 168 ? 5.988 4.586 1.249 1 97.19 168 HIS A O 1
ATOM 1323 N N . GLY A 1 169 ? 3.854 4.98 1.109 1 95.06 169 GLY A N 1
ATOM 1324 C CA . GLY A 1 169 ? 3.473 3.578 1.016 1 95.06 169 GLY A CA 1
ATOM 1325 C C . GLY A 1 169 ? 2.83 3.049 2.283 1 95.06 169 GLY A C 1
ATOM 1326 O O . GLY A 1 169 ? 1.989 2.148 2.23 1 95.06 169 GLY A O 1
ATOM 1327 N N . GLY A 1 170 ? 3.238 3.621 3.43 1 97.5 170 GLY A N 1
ATOM 1328 C CA . GLY A 1 170 ? 2.525 3.324 4.664 1 97.5 170 GLY A CA 1
ATOM 1329 C C . GLY A 1 170 ? 1.107 3.863 4.676 1 97.5 170 GLY A C 1
ATOM 1330 O O . GLY A 1 170 ? 0.627 4.387 3.67 1 97.5 170 GLY A O 1
ATOM 1331 N N . LYS A 1 171 ? 0.434 3.773 5.84 1 98.56 171 LYS A N 1
ATOM 1332 C CA . LYS A 1 171 ? -0.983 4.121 5.891 1 98.56 171 LYS A CA 1
ATOM 1333 C C . LYS A 1 171 ? -1.182 5.531 6.441 1 98.56 171 LYS A C 1
ATOM 1335 O O . LYS A 1 171 ? -0.594 5.895 7.461 1 98.56 171 LYS A O 1
ATOM 1340 N N . ALA A 1 172 ? -1.983 6.293 5.727 1 98.56 172 ALA A N 1
ATOM 1341 C CA . ALA A 1 172 ? -2.518 7.57 6.191 1 98.56 172 ALA A CA 1
ATOM 1342 C C . ALA A 1 172 ? -3.947 7.414 6.699 1 98.56 172 ALA A C 1
ATOM 1344 O O . ALA A 1 172 ? -4.625 6.438 6.375 1 98.56 172 ALA A O 1
ATOM 1345 N N . ILE A 1 173 ? -4.359 8.344 7.492 1 98.81 173 ILE A N 1
ATOM 1346 C CA . ILE A 1 173 ? -5.699 8.281 8.062 1 98.81 173 ILE A CA 1
ATOM 1347 C C . ILE A 1 173 ? -6.273 9.695 8.188 1 98.81 173 ILE A C 1
ATOM 1349 O O . ILE A 1 173 ? -5.535 10.656 8.383 1 98.81 173 ILE A O 1
ATOM 1353 N N . ILE A 1 174 ? -7.543 9.852 7.969 1 98.88 174 ILE A N 1
ATOM 1354 C CA . ILE A 1 174 ? -8.305 11.055 8.297 1 98.88 174 ILE A CA 1
ATOM 1355 C C . ILE A 1 174 ? -9.438 10.695 9.258 1 98.88 174 ILE A C 1
ATOM 1357 O O . ILE A 1 174 ? -10.242 9.812 8.969 1 98.88 174 ILE A O 1
ATOM 1361 N N . ILE A 1 175 ? -9.477 11.328 10.383 1 98.94 175 ILE A N 1
ATOM 1362 C CA . ILE A 1 175 ? -10.477 11.086 11.422 1 98.94 175 ILE A CA 1
ATOM 1363 C C . ILE A 1 175 ? -11.555 12.164 11.367 1 98.94 175 ILE A C 1
ATOM 1365 O O . ILE A 1 175 ? -11.25 13.344 11.203 1 98.94 175 ILE A O 1
ATOM 1369 N N . PHE A 1 176 ? -12.773 11.734 11.547 1 98.94 176 PHE A N 1
ATOM 1370 C CA . PHE A 1 176 ? -13.914 12.648 11.539 1 98.94 176 PHE A CA 1
ATOM 1371 C C . PHE A 1 176 ? -14.188 13.172 12.945 1 98.94 176 PHE A C 1
ATOM 1373 O O . PHE A 1 176 ? -14.578 12.414 13.836 1 98.94 176 PHE A O 1
ATOM 1380 N N . GLY A 1 177 ? -14.117 14.469 13.086 1 98.62 177 GLY A N 1
ATOM 1381 C CA . GLY A 1 177 ? -14.164 15.102 14.398 1 98.62 177 GLY A CA 1
ATOM 1382 C C . GLY A 1 177 ? -15.562 15.156 14.977 1 98.62 177 GLY A C 1
ATOM 1383 O O . GLY A 1 177 ? -15.734 15.43 16.172 1 98.62 177 GLY A O 1
ATOM 1384 N N . ASP A 1 178 ? -16.578 14.977 14.164 1 98.38 178 ASP A N 1
ATOM 1385 C CA . ASP A 1 178 ? -17.953 14.93 14.672 1 98.38 178 ASP A CA 1
ATOM 1386 C C . ASP A 1 178 ? -18.297 13.531 15.18 1 98.38 178 ASP A C 1
ATOM 1388 O O . ASP A 1 178 ? -19.328 13.328 15.812 1 98.38 178 ASP A O 1
ATOM 1392 N N . ARG A 1 179 ? -17.344 12.57 14.938 1 98.56 179 ARG A N 1
ATOM 1393 C CA . ARG A 1 179 ? -17.609 11.195 15.359 1 98.56 179 ARG A CA 1
ATOM 1394 C C . ARG A 1 179 ? -16.578 10.742 16.391 1 98.56 179 ARG A C 1
ATOM 1396 O O . ARG A 1 179 ? -16.812 9.781 17.125 1 98.56 179 ARG A O 1
ATOM 1403 N N . VAL A 1 180 ? -15.43 11.305 16.375 1 98.56 180 VAL A N 1
ATOM 1404 C CA . VAL A 1 180 ? -14.383 11.125 17.359 1 98.56 180 VAL A CA 1
ATOM 1405 C C . VAL A 1 180 ? -14.008 12.477 17.969 1 98.56 180 VAL A C 1
ATOM 1407 O O . VAL A 1 180 ? -13.625 13.406 17.266 1 98.56 180 VAL A O 1
ATOM 1410 N N . GLY A 1 181 ? -14.07 12.602 19.266 1 96.5 181 GLY A N 1
ATOM 1411 C CA . GLY A 1 181 ? -13.742 13.859 19.906 1 96.5 181 GLY A CA 1
ATOM 1412 C C . GLY A 1 181 ? -12.289 13.969 20.312 1 96.5 181 GLY A C 1
ATOM 1413 O O . GLY A 1 181 ? -11.578 12.961 20.359 1 96.5 181 GLY A O 1
ATOM 1414 N N . GLU A 1 182 ? -11.883 15.125 20.609 1 96.06 182 GLU A N 1
ATOM 1415 C CA . GLU A 1 182 ? -10.531 15.367 21.078 1 96.06 182 GLU A CA 1
ATOM 1416 C C . GLU A 1 182 ? -10.258 14.586 22.375 1 96.06 182 GLU A C 1
ATOM 1418 O O . GLU A 1 182 ? -9.141 14.094 22.578 1 96.06 182 GLU A O 1
ATOM 1423 N N . LYS A 1 183 ? -11.281 14.43 23.156 1 94.38 183 LYS A N 1
ATOM 1424 C CA . LYS A 1 183 ? -11.148 13.75 24.438 1 94.38 183 LYS A CA 1
ATOM 1425 C C . LYS A 1 183 ? -10.898 12.258 24.234 1 94.38 183 LYS A C 1
ATOM 1427 O O . LYS A 1 183 ? -10.422 11.578 25.156 1 94.38 183 LYS A O 1
ATOM 1432 N N . ASP A 1 184 ? -11.25 11.781 23.078 1 97.25 184 ASP A N 1
ATOM 1433 C CA . ASP A 1 184 ? -11.062 10.367 22.766 1 97.25 184 ASP A CA 1
ATOM 1434 C C . ASP A 1 184 ? -9.633 10.086 22.312 1 97.25 184 ASP A C 1
ATOM 1436 O O . ASP A 1 184 ? -9.25 8.93 22.141 1 97.25 184 ASP A O 1
ATOM 1440 N N . LEU A 1 185 ? -8.859 11.094 22.141 1 98.44 185 LEU A N 1
ATOM 1441 C CA . LEU A 1 185 ? -7.488 10.992 21.656 1 98.44 185 LEU A CA 1
ATOM 1442 C C . LEU A 1 185 ? -6.496 11.445 22.719 1 98.44 185 LEU A C 1
ATOM 1444 O O . LEU A 1 185 ? -6.449 12.633 23.062 1 98.44 185 LEU A O 1
ATOM 1448 N N . HIS A 1 186 ? -5.781 10.516 23.234 1 98.44 186 HIS A N 1
ATOM 1449 C CA . HIS A 1 186 ? -4.711 10.867 24.172 1 98.44 186 HIS A CA 1
ATOM 1450 C C . HIS A 1 186 ? -3.486 11.391 23.438 1 98.44 186 HIS A C 1
ATOM 1452 O O . HIS A 1 186 ? -2.992 10.742 22.5 1 98.44 186 HIS A O 1
ATOM 1458 N N . VAL A 1 187 ? -3.018 12.516 23.828 1 98.5 187 VAL A N 1
ATOM 1459 C CA . VAL A 1 187 ? -1.824 13.094 23.219 1 98.5 187 VAL A CA 1
ATOM 1460 C C . VAL A 1 187 ? -0.583 12.641 23.984 1 98.5 187 VAL A C 1
ATOM 1462 O O . VAL A 1 187 ? -0.27 13.18 25.047 1 98.5 187 VAL A O 1
ATOM 1465 N N . SER A 1 188 ? 0.131 11.758 23.469 1 98.12 188 SER A N 1
ATOM 1466 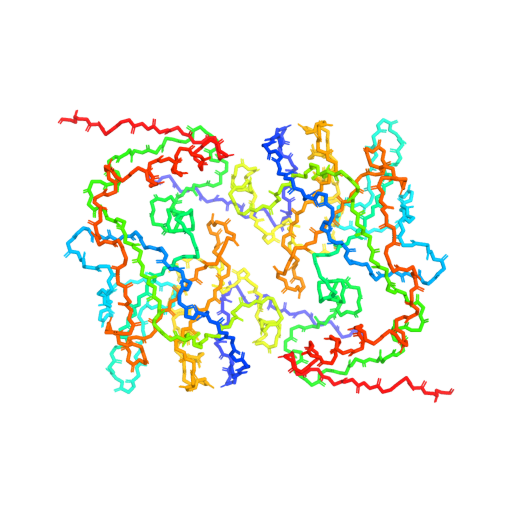C CA . SER A 1 188 ? 1.311 11.211 24.141 1 98.12 188 SER A CA 1
ATOM 1467 C C . SER A 1 188 ? 2.541 12.07 23.875 1 98.12 188 SER A C 1
ATOM 1469 O O . SER A 1 188 ? 3.504 12.047 24.641 1 98.12 188 SER A O 1
ATOM 1471 N N . LEU A 1 189 ? 2.631 12.758 22.812 1 98.31 189 LEU A N 1
ATOM 1472 C CA . LEU A 1 189 ? 3.613 13.773 22.453 1 98.31 189 LEU A CA 1
ATOM 1473 C C . LEU A 1 189 ? 2.928 15.031 21.922 1 98.31 189 LEU A C 1
ATOM 1475 O O . LEU A 1 189 ? 2.248 14.977 20.891 1 98.31 189 LEU A O 1
ATOM 1479 N N . GLU A 1 190 ? 3.119 16.141 22.594 1 98.44 190 GLU A N 1
ATOM 1480 C CA . GLU A 1 190 ? 2.367 17.344 22.25 1 98.44 190 GLU A CA 1
ATOM 1481 C C . GLU A 1 190 ? 3.248 18.359 21.531 1 98.44 190 GLU A C 1
ATOM 1483 O O . GLU A 1 190 ? 4.121 18.984 22.141 1 98.44 190 GLU A O 1
ATOM 1488 N N . SER A 1 191 ? 3.039 18.516 20.266 1 98.38 191 SER A N 1
ATOM 1489 C CA . SER A 1 191 ? 3.52 19.578 19.406 1 98.38 191 SER A CA 1
ATOM 1490 C C . SER A 1 191 ? 4.992 19.891 19.656 1 98.38 191 SER A C 1
ATOM 1492 O O . SER A 1 191 ? 5.371 21.031 19.859 1 98.38 191 SER A O 1
ATOM 1494 N N . GLU A 1 192 ? 5.762 18.891 19.672 1 98.56 192 GLU A N 1
ATOM 1495 C CA . GLU A 1 192 ? 7.211 19.062 19.719 1 98.56 192 GLU A CA 1
ATOM 1496 C C . GLU A 1 192 ? 7.723 19.75 18.453 1 98.56 192 GLU A C 1
ATOM 1498 O O . GLU A 1 192 ? 7.43 19.328 17.344 1 98.56 192 GLU A O 1
ATOM 1503 N N . PRO A 1 193 ? 8.43 20.875 18.672 1 98.62 193 PRO A N 1
ATOM 1504 C CA . PRO A 1 193 ? 8.938 21.5 17.469 1 98.62 193 PRO A CA 1
ATOM 1505 C C . PRO A 1 193 ? 9.695 20.531 16.562 1 98.62 193 PRO A C 1
ATOM 1507 O O . PRO A 1 193 ? 10.57 19.797 17.031 1 98.62 193 PRO A O 1
ATOM 1510 N N . ALA A 1 194 ? 9.367 20.484 15.25 1 98.56 194 ALA A N 1
ATOM 1511 C CA . ALA A 1 194 ? 9.961 19.531 14.312 1 98.56 194 ALA A CA 1
ATOM 1512 C C . ALA A 1 194 ? 11.469 19.734 14.203 1 98.56 194 ALA A C 1
ATOM 1514 O O . ALA A 1 194 ? 12.219 18.766 14.062 1 98.56 194 ALA A O 1
ATOM 1515 N N . THR A 1 195 ? 11.953 20.953 14.359 1 97.56 195 THR A N 1
ATOM 1516 C CA . THR A 1 195 ? 13.359 21.281 14.219 1 97.56 195 THR A CA 1
ATOM 1517 C C . THR A 1 195 ? 14.195 20.594 15.297 1 97.56 195 THR A C 1
ATOM 1519 O O . THR A 1 195 ? 15.352 20.25 15.062 1 97.56 195 THR A O 1
ATOM 1522 N N . THR A 1 196 ? 13.594 20.406 16.406 1 97.38 196 THR A N 1
ATOM 1523 C CA . THR A 1 196 ? 14.367 19.859 17.531 1 97.38 196 THR A CA 1
ATOM 1524 C C . THR A 1 196 ? 13.906 18.438 17.859 1 97.38 196 THR A C 1
ATOM 1526 O O . THR A 1 196 ? 14.445 17.812 18.766 1 97.38 196 THR A O 1
ATOM 1529 N N . SER A 1 197 ? 12.891 17.984 17.188 1 98.25 197 SER A N 1
ATOM 1530 C CA . SER A 1 197 ? 12.414 16.625 17.406 1 98.25 197 SER A CA 1
ATOM 1531 C C . SER A 1 197 ? 13.445 15.594 16.938 1 98.25 197 SER A C 1
ATOM 1533 O O . SER A 1 197 ? 13.75 15.516 15.742 1 98.25 197 SER A O 1
ATOM 1535 N N . LYS A 1 198 ? 13.906 14.82 17.875 1 98.31 198 LYS A N 1
ATOM 1536 C CA . LYS A 1 198 ? 14.883 13.789 17.531 1 98.31 198 LYS A CA 1
ATOM 1537 C C . LYS A 1 198 ? 14.305 12.789 16.547 1 98.31 198 LYS A C 1
ATOM 1539 O O . LYS A 1 198 ? 14.961 12.438 15.555 1 98.31 198 LYS A O 1
ATOM 1544 N N . GLU A 1 199 ? 13.125 12.32 16.781 1 98.5 199 GLU A N 1
ATOM 1545 C CA . GLU A 1 199 ? 12.484 11.32 15.938 1 98.5 199 GLU A CA 1
ATOM 1546 C C . GLU A 1 199 ? 12.281 11.852 14.523 1 98.5 199 GLU A C 1
ATOM 1548 O O . GLU A 1 199 ? 12.57 11.156 13.547 1 98.5 199 GLU A O 1
ATOM 1553 N N . VAL A 1 200 ? 11.797 13.062 14.391 1 98.69 200 VAL A N 1
ATOM 1554 C CA . VAL A 1 200 ? 11.555 13.664 13.078 1 98.69 200 VAL A CA 1
ATOM 1555 C C . VAL A 1 200 ? 12.867 13.805 12.32 1 98.69 200 VAL A C 1
ATOM 1557 O O . VAL A 1 200 ? 12.961 13.43 11.148 1 98.69 200 VAL A O 1
ATOM 1560 N N . ASN A 1 201 ? 13.875 14.312 12.992 1 98.44 201 ASN A N 1
ATOM 1561 C CA . ASN A 1 201 ? 15.141 14.578 12.312 1 98.44 201 ASN A CA 1
ATOM 1562 C C . ASN A 1 201 ? 15.852 13.281 11.938 1 98.44 201 ASN A C 1
ATOM 1564 O O . ASN A 1 201 ? 16.438 13.18 10.852 1 98.44 201 ASN A O 1
ATOM 1568 N N . GLU A 1 202 ? 15.805 12.336 12.75 1 98.69 202 GLU A N 1
ATOM 1569 C CA . GLU A 1 202 ? 16.391 11.039 12.43 1 98.69 202 GLU A CA 1
ATOM 1570 C C . GLU A 1 202 ? 15.672 10.375 11.266 1 98.69 202 GLU A C 1
ATOM 1572 O O . GLU A 1 202 ? 16.297 9.867 10.336 1 98.69 202 GLU A O 1
ATOM 1577 N N . LYS A 1 203 ? 14.383 10.375 11.32 1 98.75 203 LYS A N 1
ATOM 1578 C CA . LYS A 1 203 ? 13.609 9.75 10.25 1 98.75 203 LYS A CA 1
ATOM 1579 C C . LYS A 1 203 ? 13.758 10.516 8.938 1 98.75 203 LYS A C 1
ATOM 1581 O O . LYS A 1 203 ? 13.797 9.914 7.863 1 98.75 203 LYS A O 1
ATOM 1586 N N . LEU A 1 204 ? 13.789 11.852 9.023 1 98.62 204 LEU A N 1
ATOM 1587 C CA . LEU A 1 204 ? 14.016 12.664 7.828 1 98.62 204 LEU A CA 1
ATOM 1588 C C . LEU A 1 204 ? 15.344 12.305 7.172 1 98.62 204 LEU A C 1
ATOM 1590 O O . LEU A 1 204 ? 15.422 12.188 5.945 1 98.62 204 LEU A O 1
ATOM 1594 N N . LYS A 1 205 ? 16.344 12.125 7.965 1 98.38 205 LYS A N 1
ATOM 1595 C CA . LYS A 1 205 ? 17.656 11.719 7.449 1 98.38 205 LYS A CA 1
ATOM 1596 C C . LYS A 1 205 ? 17.578 10.352 6.781 1 98.38 205 LYS A C 1
ATOM 1598 O O . LYS A 1 205 ? 18.156 10.148 5.715 1 98.38 205 LYS A O 1
ATOM 1603 N N . GLU A 1 206 ? 16.891 9.461 7.395 1 98.38 206 GLU A N 1
ATOM 1604 C CA . GLU A 1 206 ? 16.719 8.125 6.832 1 98.38 206 GLU A CA 1
ATOM 1605 C C . GLU A 1 206 ? 16.016 8.18 5.484 1 98.38 206 GLU A C 1
ATOM 1607 O O . GLU A 1 206 ? 16.422 7.504 4.535 1 98.38 206 GLU A O 1
ATOM 1612 N N . LEU A 1 207 ? 14.961 8.922 5.449 1 98.5 207 LEU A N 1
ATOM 1613 C CA . LEU A 1 207 ? 14.195 9.07 4.215 1 98.5 207 LEU A CA 1
ATOM 1614 C C . LEU A 1 207 ? 15.039 9.734 3.131 1 98.5 207 LEU A C 1
ATOM 1616 O O . LEU A 1 207 ? 15.008 9.312 1.972 1 98.5 207 LEU A O 1
ATOM 1620 N N . ALA A 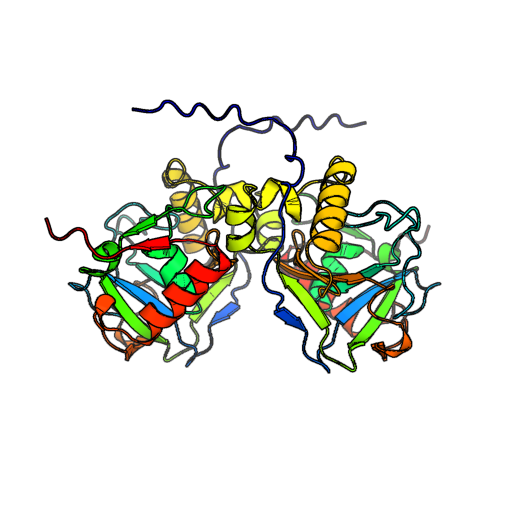1 208 ? 15.742 10.766 3.553 1 98.38 208 ALA A N 1
ATOM 1621 C CA . ALA A 1 208 ? 16.625 11.445 2.605 1 98.38 208 ALA A CA 1
ATOM 1622 C C . ALA A 1 208 ? 17.672 10.484 2.047 1 98.38 208 ALA A C 1
ATOM 1624 O O . ALA A 1 208 ? 17.969 10.508 0.849 1 98.38 208 ALA A O 1
ATOM 1625 N N . ASP A 1 209 ? 18.188 9.695 2.879 1 98.06 209 ASP A N 1
ATOM 1626 C CA . ASP A 1 209 ? 19.172 8.703 2.453 1 98.06 209 ASP A CA 1
ATOM 1627 C C . ASP A 1 209 ? 18.562 7.699 1.479 1 98.06 209 ASP A C 1
ATOM 1629 O O . ASP A 1 209 ? 19.141 7.402 0.435 1 98.06 209 ASP A O 1
ATOM 1633 N N . GLU A 1 210 ? 17.438 7.188 1.811 1 97.5 210 GLU A N 1
ATOM 1634 C CA . GLU A 1 210 ? 16.75 6.223 0.955 1 97.5 210 GLU A CA 1
ATOM 1635 C C . GLU A 1 210 ? 16.469 6.812 -0.423 1 97.5 210 GLU A C 1
ATOM 1637 O O . GLU A 1 210 ? 16.672 6.152 -1.442 1 97.5 210 GLU A O 1
ATOM 1642 N N . MET A 1 211 ? 16.078 8.047 -0.478 1 98 211 MET A N 1
ATOM 1643 C CA . MET A 1 211 ? 15.633 8.695 -1.711 1 98 211 MET A CA 1
ATOM 1644 C C . MET A 1 211 ? 16.781 9.453 -2.371 1 98 211 MET A C 1
ATOM 1646 O O . MET A 1 211 ? 16.609 10 -3.463 1 98 211 MET A O 1
ATOM 1650 N N . GLU A 1 212 ? 17.906 9.484 -1.655 1 97.88 212 GLU A N 1
ATOM 1651 C CA . GLU A 1 212 ? 19.109 10.188 -2.113 1 97.88 212 GLU A CA 1
ATOM 1652 C C . GLU A 1 212 ? 18.828 11.68 -2.295 1 97.88 212 GLU A C 1
ATOM 1654 O O . GLU A 1 212 ? 19.234 12.266 -3.299 1 97.88 212 GLU A O 1
ATOM 1659 N N . LEU A 1 213 ? 18.078 12.219 -1.358 1 98.31 213 LEU A N 1
ATOM 1660 C CA . LEU A 1 213 ? 17.891 13.664 -1.258 1 98.31 213 LEU A CA 1
ATOM 1661 C C . LEU A 1 213 ? 19.094 14.312 -0.558 1 98.31 213 LEU A C 1
ATOM 1663 O O . LEU A 1 213 ? 19.828 13.633 0.159 1 98.31 213 LEU A O 1
ATOM 1667 N N . VAL A 1 214 ? 19.219 15.625 -0.755 1 98.25 214 VAL A N 1
ATOM 1668 C CA . VAL A 1 214 ? 20.281 16.375 -0.079 1 98.25 214 VAL A CA 1
ATOM 1669 C C . VAL A 1 214 ? 19.656 17.359 0.911 1 98.25 214 VAL A C 1
ATOM 1671 O O . VAL A 1 214 ? 19 18.312 0.51 1 98.25 214 VAL A O 1
ATOM 1674 N N . LEU A 1 215 ? 19.859 17.109 2.205 1 98 215 LEU A N 1
ATOM 1675 C CA . LEU A 1 215 ? 19.391 18.047 3.215 1 98 215 LEU A CA 1
ATOM 1676 C C . LEU A 1 215 ? 20.312 19.25 3.318 1 98 215 LEU A C 1
ATOM 1678 O O . LEU A 1 215 ? 21.516 19.094 3.523 1 98 215 LEU A O 1
ATOM 1682 N N . VAL A 1 216 ? 19.688 20.406 3.127 1 97.38 216 VAL A N 1
ATOM 1683 C CA . VAL A 1 216 ? 20.5 21.609 3.154 1 97.38 216 VAL A CA 1
ATOM 1684 C C . VAL A 1 216 ? 20.016 22.531 4.277 1 97.38 216 VAL A C 1
ATOM 1686 O O . VAL A 1 216 ? 18.812 22.641 4.516 1 97.38 216 VAL A O 1
ATOM 1689 N N . PRO A 1 217 ? 21.031 23.172 4.961 1 93.56 217 PRO A N 1
ATOM 1690 C CA . PRO A 1 217 ? 20.609 24.094 6.023 1 93.56 217 PRO A CA 1
ATOM 1691 C C . PRO A 1 217 ? 19.766 25.25 5.504 1 93.56 217 PRO A C 1
ATOM 1693 O O . PRO A 1 217 ? 19.828 25.578 4.316 1 93.56 217 PRO A O 1
ATOM 1696 N N . LYS A 1 218 ? 19.016 25.75 6.449 1 88.06 218 LYS A N 1
ATOM 1697 C CA . LYS A 1 218 ? 18.219 26.922 6.117 1 88.06 218 LYS A CA 1
ATOM 1698 C C . LYS A 1 218 ? 19.109 28.078 5.66 1 88.06 218 LYS A C 1
ATOM 1700 O O . LYS A 1 218 ? 20.156 28.328 6.242 1 88.06 218 LYS A O 1
ATOM 1705 N N . ASP A 1 219 ? 18.781 28.594 4.297 1 72.12 219 ASP A N 1
ATOM 1706 C CA . ASP A 1 219 ? 19.531 29.75 3.82 1 72.12 219 ASP A CA 1
ATOM 1707 C C . ASP A 1 219 ? 19.375 30.938 4.766 1 72.12 219 ASP A C 1
ATOM 1709 O O . ASP A 1 219 ? 18.25 31.328 5.09 1 72.12 219 ASP A O 1
ATOM 1713 N N . ILE A 1 220 ? 20.312 31.109 5.691 1 60.72 220 ILE A N 1
ATOM 1714 C CA . ILE A 1 220 ? 20.281 32.312 6.508 1 60.72 220 ILE A CA 1
ATOM 1715 C C . ILE A 1 220 ? 20.469 33.562 5.617 1 60.72 220 ILE A C 1
ATOM 1717 O O . ILE A 1 220 ? 21.5 33.688 4.941 1 60.72 220 ILE A O 1
ATOM 1721 N N . ALA A 1 221 ? 19.484 33.812 4.938 1 43.69 221 ALA A N 1
ATOM 1722 C CA . ALA A 1 221 ? 19.672 35.156 4.398 1 43.69 221 ALA A CA 1
ATOM 1723 C C . ALA A 1 221 ? 19.766 36.188 5.52 1 43.69 221 ALA A C 1
ATOM 1725 O O . ALA A 1 221 ? 19.172 36.031 6.586 1 43.69 221 ALA A O 1
ATOM 1726 N N . MET B 1 1 ? 8.914 30.453 -16.281 1 22.05 1 MET B N 1
ATOM 1727 C CA . MET B 1 1 ? 7.961 29.578 -15.602 1 22.05 1 MET B CA 1
ATOM 1728 C C . MET B 1 1 ? 7.867 28.219 -16.297 1 22.05 1 MET B C 1
ATOM 1730 O O . MET B 1 1 ? 7.461 28.141 -17.453 1 22.05 1 MET B O 1
ATOM 1734 N N . ALA B 1 2 ? 8.867 27.312 -16.062 1 26.64 2 ALA B N 1
ATOM 1735 C CA . ALA B 1 2 ? 9.25 26.266 -17.016 1 26.64 2 ALA B CA 1
ATOM 1736 C C . ALA B 1 2 ? 8.07 25.359 -17.328 1 26.64 2 ALA B C 1
ATOM 1738 O O . ALA B 1 2 ? 7.371 24.906 -16.422 1 26.64 2 ALA B O 1
ATOM 1739 N N . ASP B 1 3 ? 7.418 25.484 -18.469 1 26.81 3 ASP B N 1
ATOM 1740 C CA . ASP B 1 3 ? 6.316 24.734 -19.062 1 26.81 3 ASP B CA 1
ATOM 1741 C C . ASP B 1 3 ? 6.664 23.25 -19.172 1 26.81 3 ASP B C 1
ATOM 1743 O O . ASP B 1 3 ? 7.324 22.828 -20.125 1 26.81 3 ASP B O 1
ATOM 1747 N N . ASP B 1 4 ? 7.191 22.625 -18.203 1 28.64 4 ASP B N 1
ATOM 1748 C CA . ASP B 1 4 ? 7.48 21.203 -18.297 1 28.64 4 ASP B CA 1
ATOM 1749 C C . ASP B 1 4 ? 6.262 20.422 -18.812 1 28.64 4 ASP B C 1
ATOM 1751 O O . ASP B 1 4 ? 5.402 20.031 -18.016 1 28.64 4 ASP B O 1
ATOM 1755 N N . LYS B 1 5 ? 5.766 20.75 -19.938 1 27.23 5 LYS B N 1
ATOM 1756 C CA . LYS B 1 5 ? 4.863 19.891 -20.688 1 27.23 5 LYS B CA 1
ATOM 1757 C C . LYS B 1 5 ? 5.395 18.453 -20.766 1 27.23 5 LYS B C 1
ATOM 1759 O O . LYS B 1 5 ? 6.246 18.156 -21.609 1 27.23 5 LYS B O 1
ATOM 1764 N N . LYS B 1 6 ? 5.629 17.734 -19.656 1 34.91 6 LYS B N 1
ATOM 1765 C CA . LYS B 1 6 ? 5.914 16.297 -19.734 1 34.91 6 LYS B CA 1
ATOM 1766 C C . LYS B 1 6 ? 5.023 15.617 -20.766 1 34.91 6 LYS B C 1
ATOM 1768 O O . LYS B 1 6 ? 3.799 15.609 -20.641 1 34.91 6 LYS B O 1
ATOM 1773 N N . GLU B 1 7 ? 5.359 15.562 -21.938 1 32.06 7 GLU B N 1
ATOM 1774 C CA . GLU B 1 7 ? 4.781 14.578 -22.859 1 32.06 7 GLU B CA 1
ATOM 1775 C C . GLU B 1 7 ? 4.461 13.273 -22.141 1 32.06 7 GLU B C 1
ATOM 1777 O O . GLU B 1 7 ? 5.352 12.633 -21.578 1 32.06 7 GLU B O 1
ATOM 1782 N N . PHE B 1 8 ? 3.455 13.094 -21.375 1 36.97 8 PHE B N 1
ATOM 1783 C CA . PHE B 1 8 ? 3.018 11.797 -20.875 1 36.97 8 PHE B CA 1
ATOM 1784 C C . PHE B 1 8 ? 3.34 10.695 -21.875 1 36.97 8 PHE B C 1
ATOM 1786 O O . PHE B 1 8 ? 2.793 10.664 -22.969 1 36.97 8 PHE B O 1
ATOM 1793 N N . GLN B 1 9 ? 4.52 10.297 -22.141 1 39.59 9 GLN B N 1
ATOM 1794 C CA . GLN B 1 9 ? 4.789 9.125 -22.969 1 39.59 9 GLN B CA 1
ATOM 1795 C C . GLN B 1 9 ? 3.854 7.973 -22.625 1 39.59 9 GLN B C 1
ATOM 1797 O O . GLN B 1 9 ? 3.742 7.59 -21.453 1 39.59 9 GLN B O 1
ATOM 1802 N N . GLU B 1 10 ? 2.807 7.574 -23.281 1 56.91 10 GLU B N 1
ATOM 1803 C CA . GLU B 1 10 ? 1.714 6.605 -23.234 1 56.91 10 GLU B CA 1
ATOM 1804 C C . GLU B 1 10 ? 2.188 5.266 -22.688 1 56.91 10 GLU B C 1
ATOM 1806 O O . GLU B 1 10 ? 1.417 4.543 -22.047 1 56.91 10 GLU B O 1
ATOM 1811 N N . GLY B 1 11 ? 3.631 4.891 -22.641 1 73.88 11 GLY B N 1
ATOM 1812 C CA . GLY B 1 11 ? 4.113 3.576 -22.25 1 73.88 11 GLY B CA 1
ATOM 1813 C C . GLY B 1 11 ? 4.977 3.609 -21 1 73.88 11 GLY B C 1
ATOM 1814 O O . GLY B 1 11 ? 5.336 4.684 -20.516 1 73.88 11 GLY B O 1
ATOM 1815 N N . ILE B 1 12 ? 5.09 2.518 -20.203 1 89.69 12 ILE B N 1
ATOM 1816 C CA . ILE B 1 12 ? 5.969 2.338 -19.047 1 89.69 12 ILE B CA 1
ATOM 1817 C C . ILE B 1 12 ? 7.41 2.646 -19.453 1 89.69 12 ILE B C 1
ATOM 1819 O O . ILE B 1 12 ? 7.898 2.158 -20.469 1 89.69 12 ILE B O 1
ATOM 1823 N N . PRO B 1 13 ? 8.047 3.635 -18.812 1 95 13 PRO B N 1
ATOM 1824 C CA . PRO B 1 13 ? 9.453 3.906 -19.125 1 95 13 PRO B CA 1
ATOM 1825 C C . PRO B 1 13 ? 10.359 2.699 -18.891 1 95 13 PRO B C 1
ATOM 1827 O O . PRO B 1 13 ? 10.039 1.838 -18.062 1 95 13 PRO B O 1
ATOM 1830 N N . LEU B 1 14 ? 11.422 2.629 -19.656 1 96.62 14 LEU B N 1
ATOM 1831 C CA . LEU B 1 14 ? 12.477 1.66 -19.391 1 96.62 14 LEU B CA 1
ATOM 1832 C C . LEU B 1 14 ? 13.188 1.985 -18.078 1 96.62 14 LEU B C 1
ATOM 1834 O O . LEU B 1 14 ? 13.164 3.131 -17.625 1 96.62 14 LEU B O 1
ATOM 1838 N N . PRO B 1 15 ? 13.742 0.974 -17.406 1 97.81 15 PRO B N 1
ATOM 1839 C CA . PRO B 1 15 ? 14.461 1.27 -16.156 1 97.81 15 PRO B CA 1
ATOM 1840 C C . PRO B 1 15 ? 15.656 2.193 -16.375 1 97.81 15 PRO B C 1
ATOM 1842 O O . PRO B 1 15 ? 16.281 2.154 -17.438 1 97.81 15 PRO B O 1
ATOM 1845 N N . PRO B 1 16 ? 15.922 3.035 -15.406 1 97.31 16 PRO B N 1
ATOM 1846 C CA . PRO B 1 16 ? 17.141 3.852 -15.484 1 97.31 16 PRO B CA 1
ATOM 1847 C C . PRO B 1 16 ? 18.406 3.021 -15.359 1 97.31 16 PRO B C 1
ATOM 1849 O O . PRO B 1 16 ? 18.344 1.823 -15.07 1 97.31 16 PRO B O 1
ATOM 1852 N N . GLU B 1 17 ? 19.516 3.662 -15.531 1 96.25 17 GLU B N 1
ATOM 1853 C CA . GLU B 1 17 ? 20.812 2.988 -15.461 1 96.25 17 GLU B CA 1
ATOM 1854 C C . GLU B 1 17 ? 21.078 2.443 -14.062 1 96.25 17 GLU B C 1
ATOM 1856 O O . GLU B 1 17 ? 21.672 1.377 -13.906 1 96.25 17 GLU B O 1
ATOM 1861 N N . ASN B 1 18 ? 20.609 3.189 -13.086 1 96.81 18 ASN B N 1
ATOM 1862 C CA . ASN B 1 18 ? 20.891 2.818 -11.703 1 96.81 18 ASN B CA 1
ATOM 1863 C C . ASN B 1 18 ? 19.594 2.615 -10.914 1 96.81 18 ASN B C 1
ATOM 1865 O O . ASN B 1 18 ? 18.844 3.564 -10.695 1 96.81 18 ASN B O 1
ATOM 1869 N N . THR B 1 19 ? 19.391 1.356 -10.492 1 98.25 19 THR B N 1
ATOM 1870 C CA . THR B 1 19 ? 18.25 1.038 -9.648 1 98.25 19 THR B CA 1
ATOM 1871 C C . THR B 1 19 ? 18.719 0.535 -8.281 1 98.25 19 THR B C 1
ATOM 1873 O O . THR B 1 19 ? 17.953 -0.111 -7.562 1 98.25 19 THR B O 1
ATOM 1876 N N . ALA B 1 20 ? 19.969 0.801 -7.934 1 98 20 ALA B N 1
ATOM 1877 C CA . ALA B 1 20 ? 20.5 0.354 -6.652 1 98 20 ALA B CA 1
ATOM 1878 C C . ALA B 1 20 ? 19.766 1.021 -5.492 1 98 20 ALA B C 1
ATOM 1880 O O . ALA B 1 20 ? 19.438 2.211 -5.551 1 98 20 ALA B O 1
ATOM 1881 N N . THR B 1 21 ? 19.5 0.261 -4.469 1 97.56 21 THR B N 1
ATOM 1882 C CA . THR B 1 21 ? 18.844 0.759 -3.264 1 97.56 21 THR B CA 1
ATOM 1883 C C . THR B 1 21 ? 19.188 -0.112 -2.061 1 97.56 21 THR B C 1
ATOM 1885 O O . THR B 1 21 ? 19.703 -1.223 -2.219 1 97.56 21 THR B O 1
ATOM 1888 N N . LYS B 1 22 ? 18.984 0.405 -0.886 1 96.12 22 LYS B N 1
ATOM 1889 C CA . LYS B 1 22 ? 19.172 -0.387 0.326 1 96.12 22 LYS B CA 1
ATOM 1890 C C . LYS B 1 22 ? 18.109 -1.484 0.437 1 96.12 22 LYS B C 1
ATOM 1892 O O . LYS B 1 22 ? 16.938 -1.242 0.192 1 96.12 22 LYS B O 1
ATOM 1897 N N . THR B 1 23 ? 18.531 -2.703 0.767 1 97.88 23 THR B N 1
ATOM 1898 C CA . THR B 1 23 ? 17.609 -3.826 0.899 1 97.88 23 THR B CA 1
ATOM 1899 C C . THR B 1 23 ? 16.969 -3.836 2.281 1 97.88 23 THR B C 1
ATOM 1901 O O . THR B 1 23 ? 17.484 -3.238 3.223 1 97.88 23 THR B O 1
ATOM 1904 N N . GLN B 1 24 ? 15.883 -4.414 2.34 1 98 24 GLN B N 1
ATOM 1905 C CA . GLN B 1 24 ? 15.188 -4.758 3.58 1 98 24 GLN B CA 1
ATOM 1906 C C . GLN B 1 24 ? 15.234 -6.262 3.836 1 98 24 GLN B C 1
ATOM 1908 O O . GLN B 1 24 ? 15.734 -7.023 3.006 1 98 24 GLN B O 1
ATOM 1913 N N . LYS B 1 25 ? 14.75 -6.617 5.012 1 98.62 25 LYS B N 1
ATOM 1914 C CA . LYS B 1 25 ? 14.852 -8.031 5.379 1 98.62 25 LYS B CA 1
ATOM 1915 C C . LYS B 1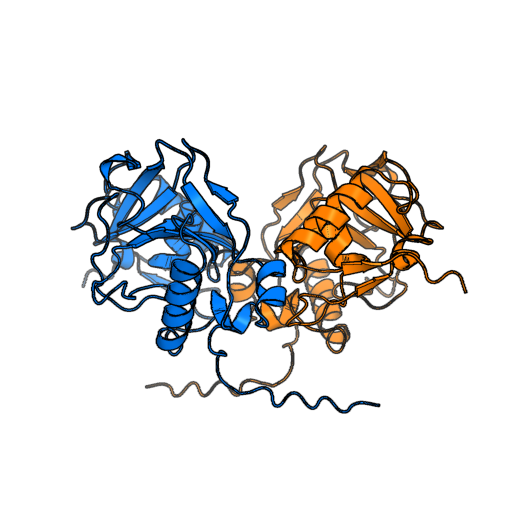 25 ? 13.469 -8.633 5.605 1 98.62 25 LYS B C 1
ATOM 1917 O O . LYS B 1 25 ? 12.656 -8.086 6.359 1 98.62 25 LYS B O 1
ATOM 1922 N N . TRP B 1 26 ? 13.164 -9.68 4.867 1 98.69 26 TRP B N 1
ATOM 1923 C CA . TRP B 1 26 ? 12.117 -10.609 5.27 1 98.69 26 TRP B CA 1
ATOM 1924 C C . TRP B 1 26 ? 12.625 -11.57 6.344 1 98.69 26 TRP B C 1
ATOM 1926 O O . TRP B 1 26 ? 13.398 -12.477 6.055 1 98.69 26 TRP B O 1
ATOM 1936 N N . LYS B 1 27 ? 12.188 -11.375 7.516 1 98.69 27 LYS B N 1
ATOM 1937 C CA . LYS B 1 27 ? 12.797 -12.047 8.664 1 98.69 27 LYS B CA 1
ATOM 1938 C C . LYS B 1 27 ? 12.609 -13.555 8.57 1 98.69 27 LYS B C 1
ATOM 1940 O O . LYS B 1 27 ? 11.531 -14.039 8.203 1 98.69 27 LYS B O 1
ATOM 1945 N N . ALA B 1 28 ? 13.664 -14.227 8.977 1 98.56 28 ALA B N 1
ATOM 1946 C CA . ALA B 1 28 ? 13.562 -15.68 9.125 1 98.56 28 ALA B CA 1
ATOM 1947 C C . ALA B 1 28 ? 12.367 -16.062 9.992 1 98.56 28 ALA B C 1
ATOM 1949 O O . ALA B 1 28 ? 12.07 -15.391 10.984 1 98.56 28 ALA B O 1
ATOM 1950 N N . GLY B 1 29 ? 11.68 -17.094 9.516 1 98.44 29 GLY B N 1
ATOM 1951 C CA . GLY B 1 29 ? 10.555 -17.578 10.305 1 98.44 29 GLY B CA 1
ATOM 1952 C C . GLY B 1 29 ? 9.234 -16.938 9.906 1 98.44 29 GLY B C 1
ATOM 1953 O O . GLY B 1 29 ? 8.172 -17.406 10.297 1 98.44 29 GLY B O 1
ATOM 1954 N N . THR B 1 30 ? 9.266 -15.836 9.109 1 98.62 30 THR B N 1
ATOM 1955 C CA . THR B 1 30 ? 8.039 -15.195 8.648 1 98.62 30 THR B CA 1
ATOM 1956 C C . THR B 1 30 ? 7.473 -15.922 7.434 1 98.62 30 THR B C 1
ATOM 1958 O O . THR B 1 30 ? 8.133 -16.016 6.398 1 98.62 30 THR B O 1
ATOM 1961 N N . PRO B 1 31 ? 6.281 -16.344 7.488 1 98.81 31 PRO B N 1
ATOM 1962 C CA . PRO B 1 31 ? 5.73 -17.188 6.418 1 98.81 31 PRO B CA 1
ATOM 1963 C C . PRO B 1 31 ? 5.48 -16.406 5.129 1 98.81 31 PRO B C 1
ATOM 1965 O O . PRO B 1 31 ? 5.219 -15.195 5.172 1 98.81 31 PRO B O 1
ATOM 1968 N N . ILE B 1 32 ? 5.555 -17.078 4.082 1 98.88 32 ILE B N 1
ATOM 1969 C CA . ILE B 1 32 ? 5.137 -16.672 2.744 1 98.88 32 ILE B CA 1
ATOM 1970 C C . ILE B 1 32 ? 4.082 -17.641 2.215 1 98.88 32 ILE B C 1
ATOM 1972 O O . ILE B 1 32 ? 4.305 -18.859 2.186 1 98.88 32 ILE B O 1
ATOM 1976 N N . GLU B 1 33 ? 2.959 -17.125 1.805 1 98.94 33 GLU B N 1
ATOM 1977 C CA . GLU B 1 33 ? 1.833 -17.938 1.368 1 98.94 33 GLU B CA 1
ATOM 1978 C C . GLU B 1 33 ? 1.806 -18.078 -0.152 1 98.94 33 GLU B C 1
ATOM 1980 O O . GLU B 1 33 ? 1.993 -17.094 -0.872 1 98.94 33 GLU B O 1
ATOM 1985 N N . ARG B 1 34 ? 1.566 -19.312 -0.583 1 98.81 34 ARG B N 1
ATOM 1986 C CA . ARG B 1 34 ? 1.539 -19.562 -2.02 1 98.81 34 ARG B CA 1
ATOM 1987 C C . ARG B 1 34 ? 0.275 -20.312 -2.42 1 98.81 34 ARG B C 1
ATOM 1989 O O . ARG B 1 34 ? -0.175 -21.203 -1.701 1 98.81 34 ARG B O 1
ATOM 1996 N N . ILE B 1 35 ? -0.294 -19.922 -3.469 1 98.75 35 ILE B N 1
ATOM 1997 C CA . ILE B 1 35 ? -1.27 -20.688 -4.227 1 98.75 35 ILE B CA 1
ATOM 1998 C C . ILE B 1 35 ? -0.726 -20.984 -5.625 1 98.75 35 ILE B C 1
ATOM 2000 O O . ILE B 1 35 ? -0.375 -20.062 -6.363 1 98.75 35 ILE B O 1
ATOM 2004 N N . HIS B 1 36 ? -0.582 -22.219 -5.953 1 98.38 36 HIS B N 1
ATOM 2005 C CA . HIS B 1 36 ? 0.078 -22.656 -7.176 1 98.38 36 HIS B CA 1
ATOM 2006 C C . HIS B 1 36 ? -0.572 -23.922 -7.727 1 98.38 36 HIS B C 1
ATOM 2008 O O . HIS B 1 36 ? -1.435 -24.516 -7.07 1 98.38 36 HIS B O 1
ATOM 2014 N N . LYS B 1 37 ? -0.208 -24.281 -8.93 1 97.94 37 LYS B N 1
ATOM 2015 C CA . LYS B 1 37 ? -0.752 -25.516 -9.492 1 97.94 37 LYS B CA 1
ATOM 2016 C C . LYS B 1 37 ? -0.384 -26.719 -8.633 1 97.94 37 LYS B C 1
ATOM 2018 O O . LYS B 1 37 ? 0.744 -26.812 -8.141 1 97.94 37 LYS B O 1
ATOM 2023 N N . SER B 1 38 ? -1.306 -27.609 -8.484 1 97.94 38 SER B N 1
ATOM 2024 C CA . SER B 1 38 ? -1.183 -28.75 -7.566 1 97.94 38 SER B CA 1
ATOM 2025 C C . SER B 1 38 ? -0.064 -29.688 -8 1 97.94 38 SER B C 1
ATOM 2027 O O . SER B 1 38 ? 0.468 -30.438 -7.184 1 97.94 38 SER B O 1
ATOM 2029 N N . LYS B 1 39 ? 0.336 -29.641 -9.227 1 97.31 39 LYS B N 1
ATOM 2030 C CA . LYS B 1 39 ? 1.381 -30.531 -9.719 1 97.31 39 LYS B CA 1
ATOM 2031 C C . LYS B 1 39 ? 2.756 -30.094 -9.219 1 97.31 39 LYS B C 1
ATOM 2033 O O . LYS B 1 39 ? 3.729 -30.844 -9.328 1 97.31 39 LYS B O 1
ATOM 2038 N N . PHE B 1 40 ? 2.852 -28.922 -8.695 1 97.5 40 PHE B N 1
ATOM 2039 C CA . PHE B 1 40 ? 4.133 -28.406 -8.227 1 97.5 40 PHE B CA 1
ATOM 2040 C C . PHE B 1 40 ? 4.211 -28.469 -6.703 1 97.5 40 PHE B C 1
ATOM 2042 O O . PHE B 1 40 ? 3.186 -28.562 -6.027 1 97.5 40 PHE B O 1
ATOM 2049 N N . LYS B 1 41 ? 5.48 -28.344 -6.223 1 97.81 41 LYS B N 1
ATOM 2050 C CA . LYS B 1 41 ? 5.73 -28.297 -4.785 1 97.81 41 LYS B CA 1
ATOM 2051 C C . LYS B 1 41 ? 5.797 -26.859 -4.285 1 97.81 41 LYS B C 1
ATOM 2053 O O . LYS B 1 41 ? 6.039 -25.938 -5.07 1 97.81 41 LYS B O 1
ATOM 2058 N N . GLY B 1 42 ? 5.598 -26.703 -3 1 98.19 42 GLY B N 1
ATOM 2059 C CA . GLY B 1 42 ? 5.492 -25.406 -2.377 1 98.19 42 GLY B CA 1
ATOM 2060 C C . GLY B 1 42 ? 6.738 -24.547 -2.553 1 98.19 42 GLY B C 1
ATOM 2061 O O . GLY B 1 42 ? 6.648 -23.344 -2.744 1 98.19 42 GLY B O 1
ATOM 2062 N N . ALA B 1 43 ? 7.898 -25.156 -2.482 1 98.44 43 ALA B N 1
ATOM 2063 C CA . ALA B 1 43 ? 9.148 -24.406 -2.564 1 98.44 43 ALA B CA 1
ATOM 2064 C C . ALA B 1 43 ? 9.82 -24.594 -3.918 1 98.44 43 ALA B C 1
ATOM 2066 O O . ALA B 1 43 ? 11 -24.281 -4.086 1 98.44 43 ALA B O 1
ATOM 2067 N N . GLU B 1 44 ? 9.086 -25.188 -4.891 1 98.12 44 GLU B N 1
ATOM 2068 C CA . GLU B 1 44 ? 9.617 -25.406 -6.234 1 98.12 44 GLU B CA 1
ATOM 2069 C C . GLU B 1 44 ? 9.68 -24.094 -7.016 1 98.12 44 GLU B C 1
ATOM 2071 O O . GLU B 1 44 ? 8.664 -23.422 -7.18 1 98.12 44 GLU B O 1
ATOM 2076 N N . PHE B 1 45 ? 10.891 -23.766 -7.438 1 98.56 45 PHE B N 1
ATOM 2077 C CA . PHE B 1 45 ? 11.07 -22.547 -8.211 1 98.56 45 PHE B CA 1
ATOM 2078 C C . PHE B 1 45 ? 10.672 -22.766 -9.664 1 98.56 45 PHE B C 1
ATOM 2080 O O . PHE B 1 45 ? 10.906 -23.844 -10.227 1 98.56 45 PHE B O 1
ATOM 2087 N N . ASN B 1 46 ? 10.055 -21.766 -10.273 1 98.25 46 ASN B N 1
ATOM 2088 C CA . ASN B 1 46 ? 9.781 -21.719 -11.703 1 98.25 46 ASN B CA 1
ATOM 2089 C C . ASN B 1 46 ? 11.055 -21.469 -12.508 1 98.25 46 ASN B C 1
ATOM 2091 O O . ASN B 1 46 ? 11.703 -20.438 -12.336 1 98.25 46 ASN B O 1
ATOM 2095 N N . PRO B 1 47 ? 11.469 -22.281 -13.375 1 97.69 47 PRO B N 1
ATOM 2096 C CA . PRO B 1 47 ? 12.758 -22.172 -14.07 1 97.69 47 PRO B CA 1
ATOM 2097 C C . PRO B 1 47 ? 12.734 -21.125 -15.18 1 97.69 47 PRO B C 1
ATOM 2099 O O . PRO B 1 47 ? 13.711 -20.969 -15.914 1 97.69 47 PRO B O 1
ATOM 2102 N N . GLY B 1 48 ? 11.609 -20.391 -15.336 1 97.25 48 GLY B N 1
ATOM 2103 C CA . GLY B 1 48 ? 11.562 -19.344 -16.344 1 97.25 48 GLY B CA 1
ATOM 2104 C C . GLY B 1 48 ? 10.406 -19.5 -17.312 1 97.25 48 GLY B C 1
ATOM 2105 O O . GLY B 1 48 ? 10.438 -18.953 -18.406 1 97.25 48 GLY B O 1
ATOM 2106 N N . VAL B 1 49 ? 9.406 -20.203 -16.922 1 96.12 49 VAL B N 1
ATOM 2107 C CA . VAL B 1 49 ? 8.25 -20.438 -17.781 1 96.12 49 VAL B CA 1
ATOM 2108 C C . VAL B 1 49 ? 7.152 -19.422 -17.469 1 96.12 49 VAL B C 1
ATOM 2110 O O . VAL B 1 49 ? 6.961 -19.031 -16.312 1 96.12 49 VAL B O 1
ATOM 2113 N N . GLY B 1 50 ? 6.48 -19.016 -18.547 1 95.56 50 GLY B N 1
ATOM 2114 C CA . GLY B 1 50 ? 5.324 -18.156 -18.359 1 95.56 50 GLY B CA 1
ATOM 2115 C C . GLY B 1 50 ? 5.613 -16.688 -18.656 1 95.56 50 GLY B C 1
ATOM 2116 O O . GLY B 1 50 ? 6.559 -16.375 -19.375 1 95.56 50 GLY B O 1
ATOM 2117 N N . ASN B 1 51 ? 4.695 -15.852 -18.281 1 96.06 51 ASN B N 1
ATOM 2118 C CA . ASN B 1 51 ? 4.715 -14.414 -18.516 1 96.06 51 ASN B CA 1
ATOM 2119 C C . ASN B 1 51 ? 4.102 -13.648 -17.344 1 96.06 51 ASN B C 1
ATOM 2121 O O . ASN B 1 51 ? 2.9 -13.359 -17.359 1 96.06 51 ASN B O 1
ATOM 2125 N N . ALA B 1 52 ? 4.949 -13.336 -16.406 1 95.81 52 ALA B N 1
ATOM 2126 C CA . ALA B 1 52 ? 4.488 -12.602 -15.227 1 95.81 52 ALA B CA 1
ATOM 2127 C C . ALA B 1 52 ? 5.145 -11.227 -15.141 1 95.81 52 ALA B C 1
ATOM 2129 O O . ALA B 1 52 ? 5.992 -10.883 -15.969 1 95.81 52 ALA B O 1
ATOM 2130 N N . ARG B 1 53 ? 4.766 -10.438 -14.258 1 96.19 53 ARG B N 1
ATOM 2131 C CA . ARG B 1 53 ? 5.145 -9.031 -14.164 1 96.19 53 ARG B CA 1
ATOM 2132 C C . ARG B 1 53 ? 6.652 -8.883 -14.023 1 96.19 53 ARG B C 1
ATOM 2134 O O . ARG B 1 53 ? 7.27 -8.062 -14.711 1 96.19 53 ARG B O 1
ATOM 2141 N N . PHE B 1 54 ? 7.227 -9.68 -13.023 1 98.38 54 PHE B N 1
ATOM 2142 C CA . PHE B 1 54 ? 8.641 -9.492 -12.727 1 98.38 54 PHE B CA 1
ATOM 2143 C C . PHE B 1 54 ? 9.445 -10.734 -13.086 1 98.38 54 PHE B C 1
ATOM 2145 O O . PHE B 1 54 ? 10.508 -10.977 -12.516 1 98.38 54 PHE B O 1
ATOM 2152 N N . SER B 1 55 ? 8.859 -11.609 -13.969 1 98.25 55 SER B N 1
ATOM 2153 C CA . SER B 1 55 ? 9.516 -12.805 -14.484 1 98.25 55 SER B CA 1
ATOM 2154 C C . SER B 1 55 ? 8.875 -13.273 -15.789 1 98.25 55 SER B C 1
ATOM 2156 O O . SER B 1 55 ? 7.695 -13 -16.031 1 98.25 55 SER B O 1
ATOM 2158 N N . PRO B 1 56 ? 9.625 -13.844 -16.734 1 98.25 56 PRO B N 1
ATOM 2159 C CA . PRO B 1 56 ? 11.023 -14.258 -16.609 1 98.25 56 PRO B CA 1
ATOM 2160 C C . PRO B 1 56 ? 12 -13.172 -17.047 1 98.25 56 PRO B C 1
ATOM 2162 O O . PRO B 1 56 ? 11.602 -12.195 -17.688 1 98.25 56 PRO B O 1
ATOM 2165 N N . PHE B 1 57 ? 13.242 -13.32 -16.641 1 98.38 57 PHE B N 1
ATOM 2166 C CA . PHE B 1 57 ? 14.398 -12.602 -17.156 1 98.38 57 PHE B CA 1
ATOM 2167 C C . PHE B 1 57 ? 15.664 -13.438 -17.016 1 98.38 57 PHE B C 1
ATOM 2169 O O . PHE B 1 57 ? 15.656 -14.484 -16.359 1 98.38 57 PHE B O 1
ATOM 2176 N N . LYS B 1 58 ? 16.719 -13.008 -17.672 1 97.88 58 LYS B N 1
ATOM 2177 C CA . LYS B 1 58 ? 17.922 -13.828 -17.719 1 97.88 58 LYS B CA 1
ATOM 2178 C C . LYS B 1 58 ? 19.109 -13.125 -17.047 1 97.88 58 LYS B C 1
ATOM 2180 O O . LYS B 1 58 ? 19.156 -11.898 -17 1 97.88 58 LYS B O 1
ATOM 2185 N N . ASN B 1 59 ? 19.922 -13.852 -16.406 1 97.5 59 ASN B N 1
ATOM 2186 C CA . ASN B 1 59 ? 21.281 -13.5 -15.969 1 97.5 59 ASN B CA 1
ATOM 2187 C C . ASN B 1 59 ? 22.328 -14.289 -16.734 1 97.5 59 ASN B C 1
ATOM 2189 O O . ASN B 1 59 ? 22.406 -15.508 -16.625 1 97.5 59 ASN B O 1
ATOM 2193 N N . ASN B 1 60 ? 23.125 -13.578 -17.578 1 96 60 ASN B N 1
ATOM 2194 C CA . ASN B 1 60 ? 24.141 -14.195 -18.422 1 96 60 ASN B CA 1
ATOM 2195 C C . ASN B 1 60 ? 23.562 -15.289 -19.312 1 96 60 ASN B C 1
ATOM 2197 O O . ASN B 1 60 ? 24.094 -16.391 -19.375 1 96 60 ASN B O 1
ATOM 2201 N N . GLY B 1 61 ? 22.375 -15.031 -19.797 1 95.88 61 GLY B N 1
ATOM 2202 C CA . GLY B 1 61 ? 21.781 -15.906 -20.797 1 95.88 61 GLY B CA 1
ATOM 2203 C C . GLY B 1 61 ? 20.969 -17.031 -20.188 1 95.88 61 GLY B C 1
ATOM 2204 O O . GLY B 1 61 ? 20.328 -17.812 -20.906 1 95.88 61 GLY B O 1
ATOM 2205 N N . ILE B 1 62 ? 21.016 -17.156 -18.891 1 97.44 62 ILE B N 1
ATOM 2206 C CA . ILE B 1 62 ? 20.281 -18.219 -18.203 1 97.44 62 ILE B CA 1
ATOM 2207 C C . ILE B 1 62 ? 19.094 -17.641 -17.453 1 97.44 62 ILE B C 1
ATOM 2209 O O . ILE B 1 62 ? 19.219 -16.625 -16.75 1 97.44 62 ILE B O 1
ATOM 2213 N N . SER B 1 63 ? 17.984 -18.312 -17.562 1 98.31 63 SER B N 1
ATOM 2214 C CA . SER B 1 63 ? 16.797 -17.844 -16.859 1 98.31 63 SER B CA 1
ATOM 2215 C C . SER B 1 63 ? 16.984 -17.906 -15.352 1 98.31 63 SER B C 1
ATOM 2217 O O . SER B 1 63 ? 17.453 -18.922 -14.828 1 98.31 63 SER B O 1
ATOM 2219 N N . VAL B 1 64 ? 16.609 -16.891 -14.688 1 98.75 64 VAL B N 1
ATOM 2220 C CA . VAL B 1 64 ? 16.641 -16.875 -13.227 1 98.75 64 VAL B CA 1
ATOM 2221 C C . VAL B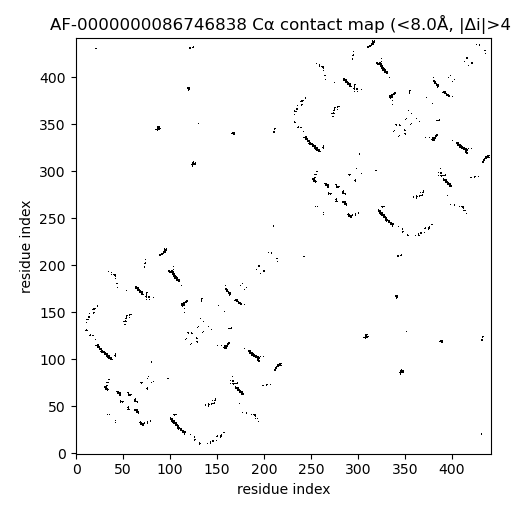 1 64 ? 15.391 -17.562 -12.688 1 98.75 64 VAL B C 1
ATOM 2223 O O . VAL B 1 64 ? 14.266 -17.125 -12.945 1 98.75 64 VAL B O 1
ATOM 2226 N N . PRO B 1 65 ? 15.547 -18.656 -11.992 1 98.75 65 PRO B N 1
ATOM 2227 C CA . PRO B 1 65 ? 14.359 -19.266 -11.367 1 98.75 65 PRO B CA 1
ATOM 2228 C C . PRO B 1 65 ? 13.695 -18.344 -10.352 1 98.75 65 PRO B C 1
ATOM 2230 O O . PRO B 1 65 ? 14.383 -17.594 -9.648 1 98.75 65 PRO B O 1
ATOM 2233 N N . THR B 1 66 ? 12.383 -18.391 -10.336 1 98.81 66 THR B N 1
ATOM 2234 C CA . THR B 1 66 ? 11.688 -17.469 -9.445 1 98.81 66 THR B CA 1
ATOM 2235 C C . THR B 1 66 ? 10.555 -18.172 -8.703 1 98.81 66 THR B C 1
ATOM 2237 O O . THR B 1 66 ? 10.07 -19.219 -9.141 1 98.81 66 THR B O 1
ATOM 2240 N N . LEU B 1 67 ? 10.234 -17.656 -7.621 1 98.56 67 LEU B N 1
ATOM 2241 C CA . LEU B 1 67 ? 9.125 -18.109 -6.789 1 98.56 67 LEU B CA 1
ATOM 2242 C C . LEU B 1 67 ? 8.312 -16.938 -6.266 1 98.56 67 LEU B C 1
ATOM 2244 O O . LEU B 1 67 ? 8.844 -16.078 -5.562 1 98.56 67 LEU B O 1
ATOM 2248 N N . TYR B 1 68 ? 7.02 -16.922 -6.668 1 98.38 68 TYR B N 1
ATOM 2249 C CA . TYR B 1 68 ? 6.113 -15.875 -6.215 1 98.38 68 TYR B CA 1
ATOM 2250 C C . TYR B 1 68 ? 5.398 -16.281 -4.934 1 98.38 68 TYR B C 1
ATOM 2252 O O . TYR B 1 68 ? 5.141 -17.469 -4.715 1 98.38 68 TYR B O 1
ATOM 2260 N N . GLY B 1 69 ? 5.047 -15.328 -4.117 1 98.56 69 GLY B N 1
ATOM 2261 C CA . GLY B 1 69 ? 4.246 -15.531 -2.92 1 98.56 69 GLY B CA 1
ATOM 2262 C C . GLY B 1 69 ? 3.645 -14.242 -2.383 1 98.56 69 GLY B C 1
ATOM 2263 O O . GLY B 1 69 ? 3.793 -13.18 -2.988 1 98.56 69 GLY B O 1
ATOM 2264 N N . GLY B 1 70 ? 2.877 -14.391 -1.336 1 98.75 70 GLY B N 1
ATOM 2265 C CA . GLY B 1 70 ? 2.264 -13.266 -0.656 1 98.75 70 GLY B CA 1
ATOM 2266 C C . GLY B 1 70 ? 2.471 -13.289 0.847 1 98.75 70 GLY B C 1
ATOM 2267 O O . GLY B 1 70 ? 2.715 -14.344 1.428 1 98.75 70 GLY B O 1
ATOM 2268 N N . GLU B 1 71 ? 2.383 -12.133 1.436 1 98.81 71 GLU B N 1
ATOM 2269 C CA . GLU B 1 71 ? 2.602 -12.008 2.873 1 98.81 71 GLU B CA 1
ATOM 2270 C C . GLU B 1 71 ? 1.5 -12.703 3.664 1 98.81 71 GLU B C 1
ATOM 2272 O O . GLU B 1 71 ? 1.658 -12.969 4.859 1 98.81 71 GLU B O 1
ATOM 2277 N N . ASN B 1 72 ? 0.361 -13.016 3.02 1 98.69 72 ASN B N 1
ATOM 2278 C CA . ASN B 1 72 ? -0.733 -13.781 3.609 1 98.69 72 ASN B CA 1
ATOM 2279 C C . ASN B 1 72 ? -1.575 -14.477 2.541 1 98.69 72 ASN B C 1
ATOM 2281 O O . ASN B 1 72 ? -1.392 -14.227 1.347 1 98.69 72 ASN B O 1
ATOM 2285 N N . VAL B 1 73 ? -2.455 -15.281 2.973 1 98.69 73 VAL B N 1
ATOM 2286 C CA . VAL B 1 73 ? -3.227 -16.109 2.059 1 98.69 73 VAL B CA 1
ATOM 2287 C C . VAL B 1 73 ? -4.148 -15.242 1.211 1 98.69 73 VAL B C 1
ATOM 2289 O O . VAL B 1 73 ? -4.414 -15.555 0.048 1 98.69 73 VAL B O 1
ATOM 2292 N N . GLY B 1 74 ? -4.59 -14.117 1.773 1 98.75 74 GLY B N 1
ATOM 2293 C CA . GLY B 1 74 ? -5.422 -13.195 1.018 1 98.75 74 GLY B CA 1
ATOM 2294 C C . GLY B 1 74 ? -4.73 -12.633 -0.208 1 98.75 74 GLY B C 1
ATOM 2295 O O . GLY B 1 74 ? -5.32 -12.562 -1.287 1 98.75 74 GLY B O 1
ATOM 2296 N N . VAL B 1 75 ? -3.475 -12.273 -0.001 1 98.75 75 VAL B N 1
ATOM 2297 C CA . VAL B 1 75 ? -2.689 -11.773 -1.122 1 98.75 75 VAL B CA 1
ATOM 2298 C C . VAL B 1 75 ? -2.549 -12.859 -2.186 1 98.75 75 VAL B C 1
ATOM 2300 O O . VAL B 1 75 ? -2.77 -12.609 -3.373 1 98.75 75 VAL B O 1
ATOM 2303 N N . ALA B 1 76 ? -2.215 -14.07 -1.757 1 98.69 76 ALA B N 1
ATOM 2304 C CA . ALA B 1 76 ? -2.039 -15.18 -2.691 1 98.69 76 ALA B CA 1
ATOM 2305 C C . ALA B 1 76 ? -3.326 -15.461 -3.463 1 98.69 76 ALA B C 1
ATOM 2307 O O . ALA B 1 76 ? -3.295 -15.688 -4.676 1 98.69 76 ALA B O 1
ATOM 2308 N N . ILE B 1 77 ? -4.465 -15.398 -2.809 1 98.69 77 ILE B N 1
ATOM 2309 C CA . ILE B 1 77 ? -5.762 -15.641 -3.434 1 98.69 77 ILE B CA 1
ATOM 2310 C C . ILE B 1 77 ? -6.043 -14.555 -4.473 1 98.69 77 ILE B C 1
ATOM 2312 O O . ILE B 1 77 ? -6.402 -14.859 -5.613 1 98.69 77 ILE B O 1
ATOM 2316 N N . MET B 1 78 ? -5.812 -13.312 -4.082 1 98.25 78 MET B N 1
ATOM 2317 C CA . MET B 1 78 ? -6.109 -12.211 -4.992 1 98.25 78 MET B CA 1
ATOM 2318 C C . MET B 1 78 ? -5.195 -12.25 -6.211 1 98.25 78 MET B C 1
ATOM 2320 O O . MET B 1 78 ? -5.613 -11.898 -7.316 1 98.25 78 MET B O 1
ATOM 2324 N N . GLU B 1 79 ? -3.975 -12.758 -6.039 1 96.19 79 GLU B N 1
ATOM 2325 C CA . GLU B 1 79 ? -2.992 -12.781 -7.121 1 96.19 79 GLU B CA 1
ATOM 2326 C C . GLU B 1 79 ? -3.197 -13.984 -8.031 1 96.19 79 GLU B C 1
ATOM 2328 O O . GLU B 1 79 ? -2.658 -14.031 -9.141 1 96.19 79 GLU B O 1
ATOM 2333 N N . THR B 1 80 ? -3.934 -14.977 -7.605 1 96.19 80 THR B N 1
ATOM 2334 C CA . THR B 1 80 ? -4.031 -16.219 -8.359 1 96.19 80 THR B CA 1
ATOM 2335 C C . THR B 1 80 ? -5.48 -16.516 -8.734 1 96.19 80 THR B C 1
ATOM 2337 O O . THR B 1 80 ? -5.855 -16.422 -9.906 1 96.19 80 THR B O 1
ATOM 2340 N N . ILE B 1 81 ? -6.332 -16.609 -7.809 1 96.69 81 ILE B N 1
ATOM 2341 C CA . ILE B 1 81 ? -7.707 -17.062 -8.016 1 96.69 81 ILE B CA 1
ATOM 2342 C C . ILE B 1 81 ? -8.562 -15.883 -8.492 1 96.69 81 ILE B C 1
ATOM 2344 O O . ILE B 1 81 ? -9.359 -16.031 -9.422 1 96.69 81 ILE B O 1
ATOM 2348 N N . LEU B 1 82 ? -8.359 -14.695 -7.895 1 97.25 82 LEU B N 1
ATOM 2349 C CA . LEU B 1 82 ? -9.242 -13.562 -8.141 1 97.25 82 LEU B CA 1
ATOM 2350 C C . LEU B 1 82 ? -8.508 -12.469 -8.914 1 97.25 82 LEU B C 1
ATOM 2352 O O . LEU B 1 82 ? -8.875 -11.289 -8.828 1 97.25 82 LEU B O 1
ATOM 2356 N N . HIS B 1 83 ? -7.48 -12.789 -9.695 1 93.31 83 HIS B N 1
ATOM 2357 C CA . HIS B 1 83 ? -6.605 -11.797 -10.312 1 93.31 83 HIS B CA 1
ATOM 2358 C C . HIS B 1 83 ? -7.273 -11.148 -11.516 1 93.31 83 HIS B C 1
ATOM 2360 O O . HIS B 1 83 ? -6.793 -10.133 -12.023 1 93.31 83 HIS B O 1
ATOM 2366 N N . ASP B 1 84 ? -8.445 -11.641 -11.961 1 91.38 84 ASP B N 1
ATOM 2367 C CA . ASP B 1 84 ? -9.078 -11.141 -13.172 1 91.38 84 ASP B CA 1
ATOM 2368 C C . ASP B 1 84 ? -10.461 -10.562 -12.859 1 91.38 84 ASP B C 1
ATOM 2370 O O . ASP B 1 84 ? -11.281 -10.398 -13.766 1 91.38 84 ASP B O 1
ATOM 2374 N N . ILE B 1 85 ? -10.695 -10.227 -11.617 1 95.19 85 ILE B N 1
ATOM 2375 C CA . ILE B 1 85 ? -11.969 -9.617 -11.234 1 95.19 85 ILE B CA 1
ATOM 2376 C C . ILE B 1 85 ? -12.047 -8.203 -11.805 1 95.19 85 ILE B C 1
ATOM 2378 O O . ILE B 1 85 ? -11.117 -7.414 -11.664 1 95.19 85 ILE B O 1
ATOM 2382 N N . PRO B 1 86 ? -13.117 -7.848 -12.484 1 95.25 86 PRO B N 1
ATOM 2383 C CA . PRO B 1 86 ? -13.242 -6.527 -13.109 1 95.25 86 PRO B CA 1
ATOM 2384 C C . PRO B 1 86 ? -13.625 -5.438 -12.109 1 95.25 86 PRO B C 1
ATOM 2386 O O . PRO B 1 86 ? -13.953 -5.738 -10.961 1 95.25 86 PRO B O 1
ATOM 2389 N N . LEU B 1 87 ? -13.547 -4.172 -12.523 1 95.44 87 LEU B N 1
ATOM 2390 C CA . LEU B 1 87 ? -14.164 -3.078 -11.781 1 95.44 87 LEU B CA 1
ATOM 2391 C C . LEU B 1 87 ? -15.672 -3.275 -11.664 1 95.44 87 LEU B C 1
ATOM 2393 O O . LEU B 1 87 ? -16.266 -3.975 -12.477 1 95.44 87 LEU B O 1
ATOM 2397 N N . ASN B 1 88 ? -16.281 -2.605 -10.734 1 96.62 88 ASN B N 1
ATOM 2398 C CA . ASN B 1 88 ? -17.703 -2.805 -10.469 1 96.62 88 ASN B CA 1
ATOM 2399 C C . ASN B 1 88 ? -18.047 -4.285 -10.312 1 96.62 88 ASN B C 1
ATOM 2401 O O . ASN B 1 88 ? -18.938 -4.793 -10.984 1 96.62 88 ASN B O 1
ATOM 2405 N N . CYS B 1 89 ? -17.375 -4.887 -9.367 1 97.25 89 CYS B N 1
ATOM 2406 C CA . CYS B 1 89 ? -17.344 -6.348 -9.32 1 97.25 89 CYS B CA 1
ATOM 2407 C C . CYS B 1 89 ? -18.484 -6.879 -8.453 1 97.25 89 CYS B C 1
ATOM 2409 O O . CYS B 1 89 ? -18.672 -8.094 -8.352 1 97.25 89 CYS B O 1
ATOM 2411 N N . ALA B 1 90 ? -19.219 -6.027 -7.762 1 96.44 90 ALA B N 1
ATOM 2412 C CA . ALA B 1 90 ? -20.328 -6.496 -6.945 1 96.44 90 ALA B CA 1
ATOM 2413 C C . ALA B 1 90 ? -21.266 -7.398 -7.75 1 96.44 90 ALA B C 1
ATOM 2415 O O . ALA B 1 90 ? -21.672 -7.051 -8.859 1 96.44 90 ALA B O 1
ATOM 2416 N N . GLY B 1 91 ? -21.484 -8.562 -7.238 1 97.19 91 GLY B N 1
ATOM 2417 C CA . GLY B 1 91 ? -22.422 -9.484 -7.859 1 97.19 91 GLY B CA 1
ATOM 2418 C C . GLY B 1 91 ? -21.781 -10.383 -8.898 1 97.19 91 GLY B C 1
ATOM 2419 O O . GLY B 1 91 ? -22.422 -11.289 -9.422 1 97.19 91 GLY B O 1
ATOM 2420 N N . ILE B 1 92 ? -20.578 -10.211 -9.234 1 97.25 92 ILE B N 1
ATOM 2421 C CA . ILE B 1 92 ? -19.891 -11.016 -10.242 1 97.25 92 ILE B CA 1
ATOM 2422 C C . ILE B 1 92 ? -19.672 -12.43 -9.711 1 97.25 92 ILE B C 1
ATOM 2424 O O . ILE B 1 92 ? -19.203 -12.602 -8.578 1 97.25 92 ILE B O 1
ATOM 2428 N N . PRO B 1 93 ? -19.984 -13.414 -10.469 1 97.38 93 PRO B N 1
ATOM 2429 C CA . PRO B 1 93 ? -19.797 -14.797 -10.023 1 97.38 93 PRO B CA 1
ATOM 2430 C C . PRO B 1 93 ? -18.344 -15.25 -10.102 1 97.38 93 PRO B C 1
ATOM 2432 O O . PRO B 1 93 ? -17.625 -14.875 -11.023 1 97.38 93 PRO B O 1
ATOM 2435 N N . VAL B 1 94 ? -17.938 -15.977 -9.141 1 97.62 94 VAL B N 1
ATOM 2436 C CA . VAL B 1 94 ? -16.656 -16.672 -9.117 1 97.62 94 VAL B CA 1
ATOM 2437 C C . VAL B 1 94 ? -16.891 -18.188 -9.094 1 97.62 94 VAL B C 1
ATOM 2439 O O . VAL B 1 94 ? -17.406 -18.719 -8.117 1 97.62 94 VAL B O 1
ATOM 2442 N N . ASP B 1 95 ? -16.5 -18.828 -10.164 1 97 95 ASP B N 1
ATOM 2443 C CA . ASP B 1 95 ? -16.625 -20.281 -10.273 1 97 95 ASP B CA 1
ATOM 2444 C C . ASP B 1 95 ? -15.609 -20.984 -9.367 1 97 95 ASP B C 1
ATOM 2446 O O . ASP B 1 95 ? -14.398 -20.844 -9.555 1 97 95 ASP B O 1
ATOM 2450 N N . LEU B 1 96 ? -16.109 -21.781 -8.461 1 97.19 96 LEU B N 1
ATOM 2451 C CA . LEU B 1 96 ? -15.234 -22.453 -7.504 1 97.19 96 LEU B CA 1
ATOM 2452 C C . LEU B 1 96 ? -14.406 -23.531 -8.195 1 97.19 96 LEU B C 1
ATOM 2454 O O . LEU B 1 96 ? -13.414 -24.016 -7.637 1 97.19 96 LEU B O 1
ATOM 2458 N N . GLY B 1 97 ? -14.734 -23.844 -9.414 1 96.69 97 GLY B N 1
ATOM 2459 C CA . GLY B 1 97 ? -13.898 -24.719 -10.219 1 96.69 97 GLY B CA 1
ATOM 2460 C C . GLY B 1 97 ? -12.5 -24.172 -10.438 1 96.69 97 GLY B C 1
ATOM 2461 O O . GLY B 1 97 ? -11.586 -24.922 -10.797 1 96.69 97 GLY B O 1
ATOM 2462 N N . LYS B 1 98 ? -12.328 -22.906 -10.242 1 95.5 98 LYS B N 1
ATOM 2463 C CA . LYS B 1 98 ? -11.016 -22.281 -10.359 1 95.5 98 LYS B CA 1
ATOM 2464 C C . LYS B 1 98 ? -10.023 -22.875 -9.367 1 95.5 98 LYS B C 1
ATOM 2466 O O . LYS B 1 98 ? -8.812 -22.766 -9.555 1 95.5 98 LYS B O 1
ATOM 2471 N N . LEU B 1 99 ? -10.555 -23.578 -8.312 1 97.88 99 LEU B N 1
ATOM 2472 C CA . LEU B 1 99 ? -9.695 -24.109 -7.254 1 97.88 99 LEU B CA 1
ATOM 2473 C C . LEU B 1 99 ? -9.164 -25.484 -7.625 1 97.88 99 LEU B C 1
ATOM 2475 O O . LEU B 1 99 ? -8.219 -25.969 -7.004 1 97.88 99 LEU B O 1
ATOM 2479 N N . ASP B 1 100 ? -9.734 -26.312 -8.469 1 95.38 100 ASP B N 1
ATOM 2480 C CA . ASP B 1 100 ? -9.539 -27.75 -8.703 1 95.38 100 ASP B CA 1
ATOM 2481 C C . ASP B 1 100 ? -8.07 -28.062 -8.984 1 95.38 100 ASP B C 1
ATOM 2483 O O . ASP B 1 100 ? -7.543 -29.062 -8.508 1 95.38 100 ASP B O 1
ATOM 2487 N N . ASP B 1 101 ? -7.242 -27.266 -9.609 1 96.38 101 ASP B N 1
ATOM 2488 C CA . ASP B 1 101 ? -5.859 -27.562 -9.961 1 96.38 101 ASP B CA 1
ATOM 2489 C C . ASP B 1 101 ? -4.895 -26.625 -9.234 1 96.38 101 ASP B C 1
ATOM 2491 O O . ASP B 1 101 ? -3.768 -26.406 -9.688 1 96.38 101 ASP B O 1
ATOM 2495 N N . LEU B 1 102 ? -5.422 -26.234 -8.07 1 98.56 102 LEU B N 1
ATOM 2496 C CA . LEU B 1 102 ? -4.57 -25.344 -7.289 1 98.56 102 LEU B CA 1
ATOM 2497 C C . LEU B 1 102 ? -4.266 -25.938 -5.922 1 98.56 102 LEU B C 1
ATOM 2499 O O . LEU B 1 102 ? -5.016 -26.781 -5.434 1 98.56 102 LEU B O 1
ATOM 2503 N N . ALA B 1 103 ? -3.184 -25.562 -5.387 1 98.81 103 ALA B N 1
ATOM 2504 C CA . ALA B 1 103 ? -2.736 -25.984 -4.059 1 98.81 103 ALA B CA 1
ATOM 2505 C C . ALA B 1 103 ? -2.273 -24.781 -3.236 1 98.81 103 ALA B C 1
ATOM 2507 O O . ALA B 1 103 ? -1.83 -23.781 -3.789 1 98.81 103 ALA B O 1
ATOM 2508 N N . HIS B 1 104 ? -2.453 -24.922 -1.92 1 98.88 104 HIS B N 1
ATOM 2509 C CA . HIS B 1 104 ? -1.966 -23.969 -0.938 1 98.88 104 HIS B CA 1
ATOM 2510 C C . HIS B 1 104 ? -0.698 -24.469 -0.255 1 98.88 104 HIS B C 1
ATOM 2512 O O . HIS B 1 104 ? -0.677 -25.578 0.283 1 98.88 104 HIS B O 1
ATOM 2518 N N . SER B 1 105 ? 0.354 -23.703 -0.345 1 98.88 105 SER B N 1
ATOM 2519 C CA . SER B 1 105 ? 1.584 -23.984 0.385 1 98.88 105 SER B CA 1
ATOM 2520 C C . SER B 1 105 ? 2.018 -22.797 1.229 1 98.88 105 SER B C 1
ATOM 2522 O O . SER B 1 105 ? 1.707 -21.656 0.897 1 98.88 105 SER B O 1
ATOM 2524 N N . GLN B 1 106 ? 2.586 -23.062 2.344 1 98.88 106 GLN B N 1
ATOM 2525 C CA . GLN B 1 106 ? 3.254 -22.062 3.172 1 98.88 106 GLN B CA 1
ATOM 2526 C C . GLN B 1 106 ? 4.746 -22.344 3.283 1 98.88 106 GLN B C 1
ATOM 2528 O O . GLN B 1 106 ? 5.145 -23.453 3.629 1 98.88 106 GLN B O 1
ATOM 2533 N N . ILE B 1 107 ? 5.555 -21.406 2.938 1 98.75 107 ILE B N 1
ATOM 2534 C CA . ILE B 1 107 ? 7 -21.547 3.072 1 98.75 107 ILE B CA 1
ATOM 2535 C C . ILE B 1 107 ? 7.535 -20.531 4.07 1 98.75 107 ILE B C 1
ATOM 2537 O O . ILE B 1 107 ? 7.039 -19.406 4.145 1 98.75 107 ILE B O 1
ATOM 2541 N N . THR B 1 108 ? 8.492 -20.922 4.789 1 98.62 108 THR B N 1
ATOM 2542 C CA . THR B 1 108 ? 9.125 -20.078 5.793 1 98.62 108 THR B CA 1
ATOM 2543 C C . THR B 1 108 ? 10.641 -20.047 5.602 1 98.62 108 THR B C 1
ATOM 2545 O O . THR B 1 108 ? 11.297 -21.078 5.664 1 98.62 108 THR B O 1
ATOM 2548 N N . PRO B 1 109 ? 11.195 -18.859 5.344 1 98.56 109 PRO B N 1
ATOM 2549 C CA . PRO B 1 109 ? 12.648 -18.781 5.191 1 98.56 109 PRO B CA 1
ATOM 2550 C C . PRO B 1 109 ? 13.398 -19.172 6.465 1 98.56 109 PRO B C 1
ATOM 2552 O O . PRO B 1 109 ? 12.977 -18.797 7.566 1 98.56 109 PRO B O 1
ATOM 2555 N N . GLN B 1 110 ? 14.453 -19.859 6.348 1 98.31 110 GLN B N 1
ATOM 2556 C CA . GLN B 1 110 ? 15.273 -20.281 7.477 1 98.31 110 GLN B CA 1
ATOM 2557 C C . GLN B 1 110 ? 16.281 -19.188 7.852 1 98.31 110 GLN B C 1
ATOM 2559 O O . GLN B 1 110 ? 16.844 -19.219 8.953 1 98.31 110 GLN B O 1
ATOM 2564 N N . ARG B 1 111 ? 16.547 -18.312 6.973 1 98.06 111 ARG B N 1
ATOM 2565 C CA . ARG B 1 111 ? 17.344 -17.109 7.156 1 98.06 111 ARG B CA 1
ATOM 2566 C C . ARG B 1 111 ? 16.641 -15.883 6.59 1 98.06 111 ARG B C 1
ATOM 2568 O O . ARG B 1 111 ? 15.711 -16.016 5.781 1 98.06 111 ARG B O 1
ATOM 2575 N N . ASP B 1 112 ? 17.078 -14.789 7.09 1 98.69 112 ASP B N 1
ATOM 2576 C CA . ASP B 1 112 ? 16.516 -13.57 6.523 1 98.69 112 ASP B CA 1
ATOM 2577 C C . ASP B 1 112 ? 16.703 -13.531 5.008 1 98.69 112 ASP B C 1
ATOM 2579 O O . ASP B 1 112 ? 17.75 -13.922 4.496 1 98.69 112 ASP B O 1
ATOM 2583 N N . ILE B 1 113 ? 15.734 -13.078 4.262 1 98.81 113 ILE B N 1
ATOM 2584 C CA . ILE B 1 113 ? 15.82 -12.836 2.826 1 98.81 113 ILE B CA 1
ATOM 2585 C C . ILE B 1 113 ? 15.93 -11.344 2.555 1 98.81 113 ILE B C 1
ATOM 2587 O O . ILE B 1 113 ? 15.047 -10.57 2.922 1 98.81 113 ILE B O 1
ATOM 2591 N N . LYS B 1 114 ? 17 -10.922 1.98 1 98.88 114 LYS B N 1
ATOM 2592 C CA . LYS B 1 114 ? 17.172 -9.523 1.596 1 98.88 114 LYS B CA 1
ATOM 2593 C C . LYS B 1 114 ? 16.359 -9.188 0.346 1 98.88 114 LYS B C 1
ATOM 2595 O O . LYS B 1 114 ? 16.484 -9.867 -0.679 1 98.88 114 LYS B O 1
ATOM 2600 N N . TYR B 1 115 ? 15.508 -8.227 0.462 1 98.88 115 TYR B N 1
ATOM 2601 C CA . TYR B 1 115 ? 14.695 -7.902 -0.703 1 98.88 115 TYR B CA 1
ATOM 2602 C C . TYR B 1 115 ? 14.742 -6.41 -1.002 1 98.88 115 TYR B C 1
ATOM 2604 O O . TYR B 1 115 ? 14.953 -5.598 -0.099 1 98.88 115 TYR B O 1
ATOM 2612 N N . VAL B 1 116 ? 14.641 -6.066 -2.301 1 98.88 116 VAL B N 1
ATOM 2613 C CA . VAL B 1 116 ? 14.344 -4.703 -2.725 1 98.88 116 VAL B CA 1
ATOM 2614 C C . VAL B 1 116 ? 12.859 -4.406 -2.512 1 98.88 116 VAL B C 1
ATOM 2616 O O . VAL B 1 116 ? 12 -5.176 -2.939 1 98.88 116 VAL B O 1
ATOM 2619 N N . ASP B 1 117 ? 12.648 -3.342 -1.776 1 98.56 117 ASP B N 1
ATOM 2620 C CA . ASP B 1 117 ? 11.273 -2.945 -1.475 1 98.56 117 ASP B CA 1
ATOM 2621 C C . ASP B 1 117 ? 10.781 -1.894 -2.463 1 98.56 117 ASP B C 1
ATOM 2623 O O . ASP B 1 117 ? 11.18 -0.731 -2.395 1 98.56 117 ASP B O 1
ATOM 2627 N N . ILE B 1 118 ? 9.93 -2.328 -3.379 1 98.56 118 ILE B N 1
ATOM 2628 C CA . ILE B 1 118 ? 9.32 -1.344 -4.27 1 98.56 118 ILE B CA 1
ATOM 2629 C C . ILE B 1 118 ? 8.211 -0.6 -3.535 1 98.56 118 ILE B C 1
ATOM 2631 O O . ILE B 1 118 ? 7.215 -1.203 -3.125 1 98.56 118 ILE B O 1
ATOM 2635 N N . ASN B 1 119 ? 8.422 0.626 -3.318 1 97.81 119 ASN B N 1
ATOM 2636 C CA . ASN B 1 119 ? 7.512 1.543 -2.639 1 97.81 119 ASN B CA 1
ATOM 2637 C C . ASN B 1 119 ? 7.523 2.928 -3.281 1 97.81 119 ASN B C 1
ATOM 2639 O O . ASN B 1 119 ? 8.328 3.191 -4.176 1 97.81 119 ASN B O 1
ATOM 2643 N N . PRO B 1 120 ? 6.586 3.84 -2.908 1 96.94 120 PRO B N 1
ATOM 2644 C CA . PRO B 1 120 ? 6.512 5.141 -3.576 1 96.94 120 PRO B CA 1
ATOM 2645 C C . PRO B 1 120 ? 7.82 5.922 -3.502 1 96.94 120 PRO B C 1
ATOM 2647 O O . PRO B 1 120 ? 8.18 6.629 -4.449 1 96.94 120 PRO B O 1
ATOM 2650 N N . ARG B 1 121 ? 8.57 5.789 -2.49 1 98.06 121 ARG B N 1
ATOM 2651 C CA . ARG B 1 121 ? 9.797 6.555 -2.293 1 98.06 121 ARG B CA 1
ATOM 2652 C C . ARG B 1 121 ? 10.875 6.129 -3.289 1 98.06 121 ARG B C 1
ATOM 2654 O O . ARG B 1 121 ? 11.469 6.969 -3.961 1 98.06 121 ARG B O 1
ATOM 2661 N N . ILE B 1 122 ? 11.07 4.809 -3.43 1 97.88 122 ILE B N 1
ATOM 2662 C CA . ILE B 1 122 ? 12.109 4.344 -4.344 1 97.88 122 ILE B CA 1
ATOM 2663 C C . ILE B 1 122 ? 11.656 4.566 -5.789 1 97.88 122 ILE B C 1
ATOM 2665 O O . ILE B 1 122 ? 12.477 4.855 -6.66 1 97.88 122 ILE B O 1
ATOM 2669 N N . LEU B 1 123 ? 10.367 4.473 -6.023 1 97.62 123 LEU B N 1
ATOM 2670 C CA . LEU B 1 123 ? 9.852 4.75 -7.359 1 97.62 123 LEU B CA 1
ATOM 2671 C C . LEU B 1 123 ? 10.133 6.195 -7.762 1 97.62 123 LEU B C 1
ATOM 2673 O O . LEU B 1 123 ? 10.492 6.465 -8.914 1 97.62 123 LEU B O 1
ATOM 2677 N N . LYS B 1 124 ? 9.977 7.117 -6.824 1 97 124 LYS B N 1
ATOM 2678 C CA . LYS B 1 124 ? 10.32 8.508 -7.094 1 97 124 LYS B CA 1
ATOM 2679 C C . LYS B 1 124 ? 11.789 8.648 -7.465 1 97 124 LYS B C 1
ATOM 2681 O O . LYS B 1 124 ? 12.133 9.375 -8.406 1 97 124 LYS B O 1
ATOM 2686 N N . LYS B 1 125 ? 12.594 7.949 -6.734 1 97.75 125 LYS B N 1
ATOM 2687 C CA . LYS B 1 125 ? 14.023 7.961 -7.016 1 97.75 125 LYS B CA 1
ATOM 2688 C C . LYS B 1 125 ? 14.32 7.422 -8.414 1 97.75 125 LYS B C 1
ATOM 2690 O O . LYS B 1 125 ? 15.164 7.961 -9.125 1 97.75 125 LYS B O 1
ATOM 2695 N N . TRP B 1 126 ? 13.57 6.371 -8.82 1 97.94 126 TRP B N 1
ATOM 2696 C CA . TRP B 1 126 ? 13.789 5.703 -10.102 1 97.94 126 TRP B CA 1
ATOM 2697 C C . TRP B 1 126 ? 13.094 6.453 -11.227 1 97.94 126 TRP B C 1
ATOM 2699 O O . TRP B 1 126 ? 13.242 6.102 -12.398 1 97.94 126 TRP B O 1
ATOM 2709 N N . GLY B 1 127 ? 12.258 7.441 -10.906 1 96.81 127 GLY B N 1
ATOM 2710 C CA . GLY B 1 127 ? 11.633 8.297 -11.906 1 96.81 127 GLY B CA 1
ATOM 2711 C C . GLY B 1 127 ? 10.398 7.688 -12.531 1 96.81 127 GLY B C 1
ATOM 2712 O O . GLY B 1 127 ? 10.094 7.941 -13.703 1 96.81 127 GLY B O 1
ATOM 2713 N N . ILE B 1 128 ? 9.703 6.898 -11.812 1 96.25 128 ILE B N 1
ATOM 2714 C CA . ILE B 1 128 ? 8.516 6.227 -12.32 1 96.25 128 ILE B CA 1
ATOM 2715 C C . ILE B 1 128 ? 7.422 6.227 -11.25 1 96.25 128 ILE B C 1
ATOM 2717 O O . ILE B 1 128 ? 7.715 6.359 -10.055 1 96.25 128 ILE B O 1
ATOM 2721 N N . ILE B 1 129 ? 6.148 6.129 -11.602 1 94 129 ILE B N 1
ATOM 2722 C CA . ILE B 1 129 ? 5.051 6.129 -10.641 1 94 129 ILE B CA 1
ATOM 2723 C C . ILE B 1 129 ? 4.508 4.711 -10.477 1 94 129 ILE B C 1
ATOM 2725 O O . ILE B 1 129 ? 4.746 3.848 -11.32 1 94 129 ILE B O 1
ATOM 2729 N N . GLN B 1 130 ? 3.791 4.488 -9.43 1 94.38 130 GLN B N 1
ATOM 2730 C CA . GLN B 1 130 ? 3.301 3.166 -9.055 1 94.38 130 GLN B CA 1
ATOM 2731 C C . GLN B 1 130 ? 2.447 2.561 -10.164 1 94.38 130 GLN B C 1
ATOM 2733 O O . GLN B 1 130 ? 2.598 1.384 -10.5 1 94.38 130 GLN B O 1
ATOM 2738 N N . SER B 1 131 ? 1.555 3.328 -10.773 1 92 131 SER B N 1
ATOM 2739 C CA . SER B 1 131 ? 0.601 2.832 -11.758 1 92 131 SER B CA 1
ATOM 2740 C C . SER B 1 131 ? 1.312 2.305 -13 1 92 131 SER B C 1
ATOM 2742 O O . SER B 1 131 ? 0.778 1.456 -13.711 1 92 131 SER B O 1
ATOM 2744 N N . GLN B 1 132 ? 2.508 2.736 -13.188 1 93.19 132 GLN B N 1
ATOM 2745 C CA . GLN B 1 132 ? 3.264 2.338 -14.367 1 93.19 132 GLN B CA 1
ATOM 2746 C C . GLN B 1 132 ? 3.979 1.009 -14.148 1 93.19 132 GLN B C 1
ATOM 2748 O O . GLN B 1 132 ? 4.051 0.176 -15.055 1 93.19 132 GLN B O 1
ATOM 2753 N N . LEU B 1 133 ? 4.406 0.745 -12.914 1 95.69 133 LEU B N 1
ATOM 2754 C CA . LEU B 1 133 ? 5.25 -0.429 -12.711 1 95.69 133 LEU B CA 1
ATOM 2755 C C . LEU B 1 133 ? 4.469 -1.549 -12.031 1 95.69 133 LEU B C 1
ATOM 2757 O O . LEU B 1 133 ? 4.227 -2.598 -12.641 1 95.69 133 LEU B O 1
ATOM 2761 N N . ILE B 1 134 ? 3.885 -1.297 -10.852 1 94.19 134 ILE B N 1
ATOM 2762 C CA . ILE B 1 134 ? 3.357 -2.396 -10.055 1 94.19 134 ILE B CA 1
ATOM 2763 C C . ILE B 1 134 ? 1.854 -2.529 -10.289 1 94.19 134 ILE B C 1
ATOM 2765 O O . ILE B 1 134 ? 1.231 -3.494 -9.836 1 94.19 134 ILE B O 1
ATOM 2769 N N . GLU B 1 135 ? 1.239 -1.589 -11.055 1 90.5 135 GLU B N 1
ATOM 2770 C CA . GLU B 1 135 ? -0.187 -1.688 -11.352 1 90.5 135 GLU B CA 1
ATOM 2771 C C . GLU B 1 135 ? -0.432 -1.846 -12.852 1 90.5 135 GLU B C 1
ATOM 2773 O O . GLU B 1 135 ? -1.572 -1.762 -13.312 1 90.5 135 GLU B O 1
ATOM 2778 N N . SER B 1 136 ? 0.608 -2.045 -13.617 1 88.75 136 SER B N 1
ATOM 2779 C CA . SER B 1 136 ? 0.495 -2.205 -15.062 1 88.75 136 SER B CA 1
ATOM 2780 C C . SER B 1 136 ? -0.22 -3.504 -15.422 1 88.75 136 SER B C 1
ATOM 2782 O O . SER B 1 136 ? -0.352 -4.398 -14.578 1 88.75 136 SER B O 1
ATOM 2784 N N . GLY B 1 137 ? -0.68 -3.543 -16.641 1 87.94 137 GLY B N 1
ATOM 2785 C CA . GLY B 1 137 ? -1.326 -4.746 -17.141 1 87.94 137 GLY B CA 1
ATOM 2786 C C . GLY B 1 137 ? -0.365 -5.699 -17.828 1 87.94 137 GLY B C 1
ATOM 2787 O O . GLY B 1 137 ? 0.802 -5.367 -18.031 1 87.94 137 GLY B O 1
ATOM 2788 N N . ALA B 1 138 ? -0.892 -6.828 -18.203 1 89.25 138 ALA B N 1
ATOM 2789 C CA . ALA B 1 138 ? -0.097 -7.914 -18.766 1 89.25 138 ALA B CA 1
ATOM 2790 C C . ALA B 1 138 ? 0.556 -7.488 -20.078 1 89.25 138 ALA B C 1
ATOM 2792 O O . ALA B 1 138 ? 1.623 -7.988 -20.438 1 89.25 138 ALA B O 1
ATOM 2793 N N . SER B 1 139 ? -0.014 -6.531 -20.75 1 91.44 139 SER B N 1
ATOM 2794 C CA . SER B 1 139 ? 0.525 -6.059 -22.031 1 91.44 139 SER B CA 1
ATOM 2795 C C . SER B 1 139 ? 1.877 -5.379 -21.828 1 91.44 139 SER B C 1
ATOM 2797 O O . SER B 1 139 ? 2.643 -5.223 -22.797 1 91.44 139 SER B O 1
ATOM 2799 N N . ASP B 1 140 ? 2.162 -5.031 -20.625 1 93.75 140 ASP B N 1
ATOM 2800 C CA . ASP B 1 140 ? 3.385 -4.281 -20.359 1 93.75 140 ASP B CA 1
ATOM 2801 C C . ASP B 1 140 ? 4.43 -5.156 -19.688 1 93.75 140 ASP B C 1
ATOM 2803 O O . ASP B 1 140 ? 5.508 -4.68 -19.312 1 93.75 140 ASP B O 1
ATOM 2807 N N . TYR B 1 141 ? 4.188 -6.453 -19.578 1 94.88 141 TYR B N 1
ATOM 2808 C CA . TYR B 1 141 ? 5.066 -7.312 -18.797 1 94.88 141 TYR B CA 1
ATOM 2809 C C . TYR B 1 141 ? 6.449 -7.402 -19.438 1 94.88 141 TYR B C 1
ATOM 2811 O O . TYR B 1 141 ? 7.453 -7.578 -18.734 1 94.88 141 TYR B O 1
ATOM 2819 N N . HIS B 1 142 ? 6.504 -7.176 -20.734 1 95.5 142 HIS B N 1
ATOM 2820 C CA . HIS B 1 142 ? 7.809 -7.207 -21.391 1 95.5 142 HIS B CA 1
ATOM 2821 C C . HIS B 1 142 ? 8.703 -6.078 -20.875 1 95.5 142 HIS B C 1
ATOM 2823 O O . HIS B 1 142 ? 9.922 -6.23 -20.828 1 95.5 142 HIS B O 1
ATOM 2829 N N . ILE B 1 143 ? 8.102 -4.996 -20.469 1 96.94 143 ILE B N 1
ATOM 2830 C CA . ILE B 1 143 ? 8.875 -3.881 -19.938 1 96.94 143 ILE B CA 1
ATOM 2831 C C . ILE B 1 143 ? 9.117 -4.098 -18.438 1 96.94 143 ILE B C 1
ATOM 2833 O O . ILE B 1 143 ? 10.219 -3.848 -17.953 1 96.94 143 ILE B O 1
ATOM 2837 N N . THR B 1 144 ? 8.102 -4.578 -17.656 1 97.75 144 THR B N 1
ATOM 2838 C CA . THR B 1 144 ? 8.273 -4.77 -16.219 1 97.75 144 THR B CA 1
ATOM 2839 C C . THR B 1 144 ? 9.305 -5.859 -15.945 1 97.75 144 THR B C 1
ATOM 2841 O O . THR B 1 144 ? 10.016 -5.809 -14.938 1 97.75 144 THR B O 1
ATOM 2844 N N . GLN B 1 145 ? 9.461 -6.766 -16.844 1 98.38 145 GLN B N 1
ATOM 2845 C CA . GLN B 1 145 ? 10.484 -7.805 -16.719 1 98.38 145 GLN B CA 1
ATOM 2846 C C . GLN B 1 145 ? 11.883 -7.223 -16.906 1 98.38 145 GLN B C 1
ATOM 2848 O O . GLN B 1 145 ? 12.836 -7.676 -16.25 1 98.38 145 GLN B O 1
ATOM 2853 N N . LEU B 1 146 ? 11.992 -6.207 -17.75 1 98.12 146 LEU B N 1
ATOM 2854 C CA . LEU B 1 146 ? 13.258 -5.5 -17.859 1 98.12 146 LEU B CA 1
ATOM 2855 C C . LEU B 1 146 ? 13.586 -4.766 -16.562 1 98.12 146 LEU B C 1
ATOM 2857 O O . LEU B 1 146 ? 14.75 -4.707 -16.156 1 98.12 146 LEU B O 1
ATOM 2861 N N . TRP B 1 147 ? 12.555 -4.203 -15.953 1 98.62 147 TRP B N 1
ATOM 2862 C CA . TRP B 1 147 ? 12.719 -3.574 -14.641 1 98.62 147 TRP B CA 1
ATOM 2863 C C . TRP B 1 147 ? 13.211 -4.586 -13.609 1 98.62 147 TRP B C 1
ATOM 2865 O O . TRP B 1 147 ? 14.141 -4.309 -12.852 1 98.62 147 TRP B O 1
ATOM 2875 N N . ALA B 1 148 ? 12.633 -5.777 -13.609 1 98.75 148 ALA B N 1
ATOM 2876 C CA . ALA B 1 148 ? 13.047 -6.824 -12.68 1 98.75 148 ALA B CA 1
ATOM 2877 C C . ALA B 1 148 ? 14.508 -7.207 -12.891 1 98.75 148 ALA B C 1
ATOM 2879 O O . ALA B 1 148 ? 15.266 -7.336 -11.922 1 98.75 148 ALA B O 1
ATOM 2880 N N . ALA B 1 149 ? 14.875 -7.34 -14.133 1 98.75 149 ALA B N 1
ATOM 2881 C CA . ALA B 1 149 ? 16.25 -7.68 -14.469 1 98.75 149 ALA B CA 1
ATOM 2882 C C . ALA B 1 149 ? 17.219 -6.594 -14 1 98.75 149 ALA B C 1
ATOM 2884 O O . ALA B 1 149 ? 18.266 -6.891 -13.414 1 98.75 149 ALA B O 1
ATOM 2885 N N . LYS B 1 150 ? 16.844 -5.348 -14.273 1 98.75 150 LYS B N 1
ATOM 2886 C CA . LYS B 1 150 ? 17.703 -4.227 -13.883 1 98.75 150 LYS B CA 1
ATOM 2887 C C . LYS B 1 150 ? 17.844 -4.148 -12.367 1 98.75 150 LYS B C 1
ATOM 2889 O O . LYS B 1 150 ? 18.953 -3.955 -11.859 1 98.75 150 LYS B O 1
ATOM 2894 N N . ILE B 1 151 ? 16.766 -4.301 -11.578 1 98.81 151 ILE B N 1
ATOM 2895 C CA . ILE B 1 151 ? 16.781 -4.297 -10.125 1 98.81 151 ILE B CA 1
ATOM 2896 C C . ILE B 1 151 ? 17.672 -5.438 -9.617 1 98.81 151 ILE B C 1
ATOM 2898 O O . ILE B 1 151 ? 18.5 -5.238 -8.734 1 98.81 151 ILE B O 1
ATOM 2902 N N . TYR B 1 152 ? 17.531 -6.586 -10.242 1 98.88 152 TYR B N 1
ATOM 2903 C CA . TYR B 1 152 ? 18.328 -7.758 -9.906 1 98.88 152 TYR B CA 1
ATOM 2904 C C . TYR B 1 152 ? 19.812 -7.48 -10.109 1 98.88 152 TYR B C 1
ATOM 2906 O O . TYR B 1 152 ? 20.609 -7.684 -9.195 1 98.88 152 TYR B O 1
ATOM 2914 N N . HIS B 1 153 ? 20.172 -6.945 -11.203 1 98.75 153 HIS B N 1
ATOM 2915 C CA . HIS B 1 153 ? 21.578 -6.77 -11.562 1 98.75 153 HIS B CA 1
ATOM 2916 C C . HIS B 1 153 ? 22.219 -5.629 -10.773 1 98.75 153 HIS B C 1
ATOM 2918 O O . HIS B 1 153 ? 23.375 -5.711 -10.383 1 98.75 153 HIS B O 1
ATOM 2924 N N . ASN B 1 154 ? 21.438 -4.59 -10.508 1 98.69 154 ASN B N 1
ATOM 2925 C CA . ASN B 1 154 ? 21.969 -3.424 -9.805 1 98.69 154 ASN B CA 1
ATOM 2926 C C . ASN B 1 154 ? 22.016 -3.65 -8.297 1 98.69 154 ASN B C 1
ATOM 2928 O O . ASN B 1 154 ? 22.594 -2.848 -7.562 1 98.69 154 ASN B O 1
ATOM 2932 N N . ASN B 1 155 ? 21.438 -4.707 -7.816 1 98.75 155 ASN B N 1
ATOM 2933 C CA . ASN B 1 155 ? 21.422 -5.047 -6.398 1 98.75 155 ASN B CA 1
ATOM 2934 C C . ASN B 1 155 ? 21.875 -6.48 -6.16 1 98.75 155 ASN B C 1
ATOM 2936 O O . ASN B 1 155 ? 21.062 -7.352 -5.832 1 98.75 155 ASN B O 1
ATOM 2940 N N . PRO B 1 156 ? 23.109 -6.715 -6.238 1 98.38 156 PRO B N 1
ATOM 2941 C CA . PRO B 1 156 ? 23.625 -8.086 -6.234 1 98.38 156 PRO B CA 1
ATOM 2942 C C . PRO B 1 156 ? 23.359 -8.812 -4.922 1 98.38 156 PRO B C 1
ATOM 2944 O O . PRO B 1 156 ? 23.344 -10.047 -4.891 1 98.38 156 PRO B O 1
ATOM 2947 N N . ASP B 1 157 ? 23.094 -8.086 -3.852 1 98.12 157 ASP B N 1
ATOM 2948 C CA . ASP B 1 157 ? 22.844 -8.703 -2.555 1 98.12 157 ASP B CA 1
ATOM 2949 C C . ASP B 1 157 ? 21.359 -9.016 -2.373 1 98.12 157 ASP B C 1
ATOM 2951 O O . ASP B 1 157 ? 20.969 -9.742 -1.452 1 98.12 157 ASP B O 1
ATOM 2955 N N . ALA B 1 158 ? 20.547 -8.469 -3.221 1 98.88 158 ALA B N 1
ATOM 2956 C CA . ALA B 1 158 ? 19.109 -8.695 -3.094 1 98.88 158 ALA B CA 1
ATOM 2957 C C . ALA B 1 158 ? 18.734 -10.109 -3.52 1 98.88 158 ALA B C 1
ATOM 2959 O O . ALA B 1 158 ? 19.25 -10.617 -4.52 1 98.88 158 ALA B O 1
ATOM 2960 N N . GLN B 1 159 ? 17.844 -10.695 -2.76 1 98.94 159 GLN B N 1
ATOM 2961 C CA . GLN B 1 159 ? 17.406 -12.062 -3.004 1 98.94 159 GLN B CA 1
ATOM 2962 C C . GLN B 1 159 ? 15.953 -12.102 -3.457 1 98.94 159 GLN B C 1
ATOM 2964 O O . GLN B 1 159 ? 15.438 -13.164 -3.811 1 98.94 159 GLN B O 1
ATOM 2969 N N . ALA B 1 160 ? 15.344 -10.961 -3.469 1 98.94 160 ALA B N 1
ATOM 2970 C CA . ALA B 1 160 ? 13.914 -10.875 -3.783 1 98.94 160 ALA B CA 1
ATOM 2971 C C . ALA B 1 160 ? 13.508 -9.438 -4.09 1 98.94 160 ALA B C 1
ATOM 2973 O O . ALA B 1 160 ? 14.281 -8.508 -3.869 1 98.94 160 ALA B O 1
ATOM 2974 N N . ILE B 1 161 ? 12.367 -9.289 -4.668 1 98.94 161 ILE B N 1
ATOM 2975 C CA . ILE B 1 161 ? 11.641 -8.031 -4.793 1 98.94 161 ILE B CA 1
ATOM 2976 C C . ILE B 1 161 ? 10.297 -8.141 -4.082 1 98.94 161 ILE B C 1
ATOM 2978 O O . ILE B 1 161 ? 9.602 -9.156 -4.195 1 98.94 161 ILE B O 1
ATOM 2982 N N . ARG B 1 162 ? 10.023 -7.203 -3.277 1 98.88 162 ARG B N 1
ATOM 2983 C CA . ARG B 1 162 ? 8.719 -7.098 -2.625 1 98.88 162 ARG B CA 1
ATOM 2984 C C . ARG B 1 162 ? 7.973 -5.852 -3.094 1 98.88 162 ARG B C 1
ATOM 2986 O O . ARG B 1 162 ? 8.57 -4.785 -3.246 1 98.88 162 ARG B O 1
ATOM 2993 N N . TRP B 1 163 ? 6.668 -5.934 -3.305 1 98.31 163 TRP B N 1
ATOM 2994 C CA . TRP B 1 163 ? 5.871 -4.789 -3.738 1 98.31 163 TRP B CA 1
ATOM 2995 C C . TRP B 1 163 ? 4.434 -4.91 -3.242 1 98.31 163 TRP B C 1
ATOM 2997 O O . TRP B 1 163 ? 3.992 -5.992 -2.855 1 98.31 163 TRP B O 1
ATOM 3007 N N . PRO B 1 164 ? 3.688 -3.807 -3.152 1 97.56 164 PRO B N 1
ATOM 3008 C CA . PRO B 1 164 ? 2.266 -3.889 -2.816 1 97.56 164 PRO B CA 1
ATOM 3009 C C . PRO B 1 164 ? 1.427 -4.488 -3.943 1 97.56 164 PRO B C 1
ATOM 3011 O O . PRO B 1 164 ? 1.46 -3.992 -5.074 1 97.56 164 PRO B O 1
ATOM 3014 N N . SER B 1 165 ? 0.681 -5.48 -3.656 1 96.94 165 SER B N 1
ATOM 3015 C CA . SER B 1 165 ? -0.161 -6.18 -4.621 1 96.94 165 SER B CA 1
ATOM 3016 C C . SER B 1 165 ? -1.248 -5.262 -5.172 1 96.94 165 SER B C 1
ATOM 3018 O O . SER B 1 165 ? -2.055 -4.723 -4.414 1 96.94 165 SER B O 1
ATOM 3020 N N . LYS B 1 166 ? -1.303 -5.18 -6.438 1 93.31 166 LYS B N 1
ATOM 3021 C CA . LYS B 1 166 ? -2.33 -4.391 -7.113 1 93.31 166 LYS B CA 1
ATOM 3022 C C . LYS B 1 166 ? -3.719 -4.973 -6.867 1 93.31 166 LYS B C 1
ATOM 3024 O O . LYS B 1 166 ? -4.715 -4.246 -6.902 1 93.31 166 LYS B O 1
ATOM 3029 N N . GLN B 1 167 ? -3.773 -6.223 -6.605 1 94.88 167 GLN B N 1
ATOM 3030 C CA . GLN B 1 167 ? -5.043 -6.926 -6.465 1 94.88 167 GLN B CA 1
ATOM 3031 C C . GLN B 1 167 ? -5.539 -6.883 -5.02 1 94.88 167 GLN B C 1
ATOM 3033 O O . GLN B 1 167 ? -6.746 -6.898 -4.773 1 94.88 167 GLN B O 1
ATOM 3038 N N . HIS B 1 168 ? -4.668 -6.766 -4.09 1 97.19 168 HIS B N 1
ATOM 3039 C CA . HIS B 1 168 ? -5.012 -6.98 -2.688 1 97.19 168 HIS B CA 1
ATOM 3040 C C . HIS B 1 168 ? -4.645 -5.77 -1.839 1 97.19 168 HIS B C 1
ATOM 3042 O O . HIS B 1 168 ? -5.406 -5.371 -0.953 1 97.19 168 HIS B O 1
ATOM 3048 N N . GLY B 1 169 ? -3.516 -5.219 -2.008 1 95.06 169 GLY B N 1
ATOM 3049 C CA . GLY B 1 169 ? -2.986 -4.148 -1.177 1 95.06 169 GLY B CA 1
ATOM 3050 C C . GLY B 1 169 ? -1.899 -4.613 -0.226 1 95.06 169 GLY B C 1
ATOM 3051 O O . GLY B 1 169 ? -0.996 -3.846 0.112 1 95.06 169 GLY B O 1
ATOM 3052 N N . GLY B 1 170 ? -1.995 -5.898 0.191 1 97.5 170 GLY B N 1
ATOM 3053 C CA . GLY B 1 170 ? -0.887 -6.484 0.929 1 97.5 170 GLY B CA 1
ATOM 3054 C C . GLY B 1 170 ? 0.366 -6.648 0.091 1 97.5 170 GLY B C 1
ATOM 3055 O O . GLY B 1 170 ? 0.416 -6.203 -1.057 1 97.5 170 GLY B O 1
ATOM 3056 N N . LYS B 1 171 ? 1.384 -7.332 0.653 1 98.56 171 LYS B N 1
ATOM 3057 C CA . LYS B 1 171 ? 2.676 -7.398 -0.025 1 98.56 171 LYS B CA 1
ATOM 3058 C C . LYS B 1 171 ? 2.838 -8.719 -0.77 1 98.56 171 LYS B C 1
ATOM 3060 O O . LYS B 1 171 ? 2.566 -9.789 -0.217 1 98.56 171 LYS B O 1
ATOM 3065 N N . ALA B 1 172 ? 3.256 -8.602 -2.006 1 98.5 172 ALA B N 1
ATOM 3066 C CA . ALA B 1 172 ? 3.721 -9.727 -2.814 1 98.5 172 ALA B CA 1
ATOM 3067 C C . ALA B 1 172 ? 5.246 -9.781 -2.854 1 98.5 172 ALA B C 1
ATOM 3069 O O . ALA B 1 172 ? 5.914 -8.789 -2.559 1 98.5 172 ALA B O 1
ATOM 3070 N N . ILE B 1 173 ? 5.754 -10.93 -3.172 1 98.81 173 ILE B N 1
ATOM 3071 C CA . ILE B 1 173 ? 7.199 -11.102 -3.209 1 98.81 173 ILE B CA 1
ATOM 3072 C C . ILE B 1 173 ? 7.574 -12.062 -4.336 1 98.81 173 ILE B C 1
ATOM 3074 O O . ILE B 1 173 ? 6.805 -12.969 -4.672 1 98.81 173 ILE B O 1
ATOM 3078 N N . ILE B 1 174 ? 8.664 -11.828 -4.992 1 98.88 174 ILE B N 1
ATOM 3079 C CA . ILE B 1 174 ? 9.305 -12.766 -5.902 1 98.88 174 ILE B CA 1
ATOM 3080 C C . ILE B 1 174 ? 10.727 -13.062 -5.43 1 98.88 174 ILE B C 1
ATOM 3082 O O . ILE B 1 174 ? 11.516 -12.141 -5.219 1 98.88 174 ILE B O 1
ATOM 3086 N N . ILE B 1 175 ? 11.039 -14.289 -5.211 1 98.94 175 ILE B N 1
ATOM 3087 C CA . ILE B 1 175 ? 12.344 -14.734 -4.719 1 98.94 175 ILE B CA 1
ATOM 3088 C C . ILE B 1 175 ? 13.18 -15.273 -5.875 1 98.94 175 ILE B C 1
ATOM 3090 O O . ILE B 1 175 ? 12.672 -15.992 -6.738 1 98.94 175 ILE B O 1
ATOM 3094 N N . PHE B 1 176 ? 14.438 -14.938 -5.859 1 98.94 176 PHE B N 1
ATOM 3095 C CA . PHE B 1 176 ? 15.375 -15.383 -6.887 1 98.94 176 PHE B CA 1
ATOM 3096 C C . PHE B 1 176 ? 16.016 -16.719 -6.5 1 98.94 176 PHE B C 1
ATOM 3098 O O . PHE B 1 176 ? 16.766 -16.781 -5.527 1 98.94 176 PHE B O 1
ATOM 3105 N N . GLY B 1 177 ? 15.797 -17.703 -7.312 1 98.62 177 GLY B N 1
ATOM 3106 C CA . GLY B 1 177 ? 16.172 -19.078 -6.984 1 98.62 177 GLY B CA 1
ATOM 3107 C C . GLY B 1 177 ? 17.672 -19.328 -7.121 1 98.62 177 GLY B C 1
ATOM 3108 O O . GLY B 1 177 ? 18.172 -20.344 -6.648 1 98.62 177 GLY B O 1
ATOM 3109 N N . ASP B 1 178 ? 18.375 -18.469 -7.82 1 98.38 178 ASP B N 1
ATOM 3110 C CA . ASP B 1 178 ? 19.828 -18.594 -7.91 1 98.38 178 ASP B CA 1
ATOM 3111 C C . ASP B 1 178 ? 20.516 -17.969 -6.699 1 98.38 178 ASP B C 1
ATOM 3113 O O . ASP B 1 178 ? 21.719 -18.141 -6.508 1 98.38 178 ASP B O 1
ATOM 3117 N N . ARG B 1 179 ? 19.688 -17.281 -5.855 1 98.56 179 ARG B N 1
ATOM 3118 C CA . ARG B 1 179 ? 20.266 -16.625 -4.684 1 98.56 179 ARG B CA 1
ATOM 3119 C C . ARG B 1 179 ? 19.688 -17.219 -3.395 1 98.56 179 ARG B C 1
ATOM 3121 O O . ARG B 1 179 ? 20.297 -17.062 -2.326 1 98.56 179 ARG B O 1
ATOM 3128 N N . VAL B 1 180 ? 18.531 -17.734 -3.447 1 98.56 180 VAL B N 1
ATOM 3129 C CA . VAL B 1 180 ? 17.891 -18.484 -2.369 1 98.56 180 VAL B CA 1
ATOM 3130 C C . VAL B 1 180 ? 17.547 -19.891 -2.854 1 98.56 180 VAL B C 1
ATOM 3132 O O . VAL B 1 180 ? 16.828 -20.062 -3.834 1 98.56 180 VAL B O 1
ATOM 3135 N N . GLY B 1 181 ? 18 -20.906 -2.174 1 96.5 181 GLY B N 1
ATOM 3136 C CA . GLY B 1 181 ? 17.719 -22.266 -2.592 1 96.5 181 GLY B CA 1
ATOM 3137 C C . GLY B 1 181 ? 16.469 -22.844 -1.947 1 96.5 181 GLY B C 1
ATOM 3138 O O . GLY B 1 181 ? 15.969 -22.297 -0.961 1 96.5 181 GLY B O 1
ATOM 3139 N N . GLU B 1 182 ? 16.016 -23.891 -2.482 1 96 182 GLU B N 1
ATOM 3140 C CA . GLU B 1 182 ? 14.875 -24.594 -1.921 1 96 182 GLU B CA 1
ATOM 3141 C C . GLU B 1 182 ? 15.141 -25.031 -0.486 1 96 182 GLU B C 1
ATOM 3143 O O . GLU B 1 182 ? 14.242 -25.016 0.358 1 96 182 GLU B O 1
ATOM 3148 N N . LYS B 1 183 ? 16.391 -25.359 -0.231 1 94.31 183 LYS B N 1
ATOM 3149 C CA . LYS B 1 183 ? 16.781 -25.844 1.09 1 94.31 183 LYS B CA 1
ATOM 3150 C C . LYS B 1 183 ? 16.688 -24.719 2.131 1 94.31 183 LYS B C 1
ATOM 3152 O O . LYS B 1 183 ? 16.641 -25 3.332 1 94.31 183 LYS B O 1
ATOM 3157 N N . ASP B 1 184 ? 16.703 -23.516 1.647 1 97.19 184 ASP B N 1
ATOM 3158 C CA . ASP B 1 184 ? 16.641 -22.359 2.539 1 97.19 184 ASP B CA 1
ATOM 3159 C C . ASP B 1 184 ? 15.203 -22.047 2.926 1 97.19 184 ASP B C 1
ATOM 3161 O O . ASP B 1 184 ? 14.953 -21.203 3.785 1 97.19 184 ASP B O 1
ATOM 3165 N N . LEU B 1 185 ? 14.273 -22.719 2.338 1 98.44 185 LEU B N 1
ATOM 3166 C CA . LEU B 1 185 ? 12.852 -22.5 2.561 1 98.44 185 LEU B CA 1
ATOM 3167 C C . LEU B 1 185 ? 12.203 -23.719 3.199 1 98.44 185 LEU B C 1
ATOM 3169 O O . LEU B 1 185 ? 12.094 -24.766 2.566 1 98.44 185 LEU B O 1
ATOM 3173 N N . HIS B 1 186 ? 11.828 -23.578 4.422 1 98.44 186 HIS B N 1
ATOM 3174 C CA . HIS B 1 186 ? 11.078 -24.625 5.086 1 98.44 186 HIS B CA 1
ATOM 3175 C C . HIS B 1 186 ? 9.617 -24.625 4.648 1 98.44 186 HIS B C 1
ATOM 3177 O O . HIS B 1 186 ? 8.953 -23.594 4.707 1 98.44 186 HIS B O 1
ATOM 3183 N N . VAL B 1 187 ? 9.148 -25.75 4.227 1 98.5 187 VAL B N 1
ATOM 3184 C CA . VAL B 1 187 ? 7.75 -25.875 3.818 1 98.5 187 VAL B CA 1
ATOM 3185 C C . VAL B 1 187 ? 6.898 -26.297 5.012 1 98.5 187 VAL B C 1
ATOM 3187 O O . VAL B 1 187 ? 6.863 -27.469 5.367 1 98.5 187 VAL B O 1
ATOM 3190 N N . SER B 1 188 ? 6.195 -25.438 5.578 1 98.12 188 SER B N 1
ATOM 3191 C CA . SER B 1 188 ? 5.383 -25.703 6.758 1 98.12 188 SER B CA 1
ATOM 3192 C C . SER B 1 188 ? 4.02 -26.281 6.367 1 98.12 188 SER B C 1
ATOM 3194 O O . SER B 1 188 ? 3.369 -26.938 7.172 1 98.12 188 SER B O 1
ATOM 3196 N N . LEU B 1 189 ? 3.498 -25.984 5.246 1 98.31 189 LEU B N 1
ATOM 3197 C CA . LEU B 1 189 ? 2.318 -26.562 4.613 1 98.31 189 LEU B CA 1
ATOM 3198 C C . LEU B 1 189 ? 2.604 -26.922 3.158 1 98.31 189 LEU B C 1
ATOM 3200 O O . LEU B 1 189 ? 2.916 -26.047 2.348 1 98.31 189 LEU B O 1
ATOM 3204 N N . GLU B 1 190 ? 2.48 -28.188 2.814 1 98.44 190 GLU B N 1
ATOM 3205 C CA . GLU B 1 190 ? 2.902 -28.656 1.498 1 98.44 190 GLU B CA 1
ATOM 3206 C C . GLU B 1 190 ? 1.698 -28.938 0.605 1 98.44 190 GLU B C 1
ATOM 3208 O O . GLU B 1 190 ? 0.985 -29.922 0.815 1 98.44 190 GLU B O 1
ATOM 3213 N N . SER B 1 191 ? 1.469 -28.109 -0.34 1 98.38 191 SER B N 1
ATOM 3214 C CA . SER B 1 191 ? 0.584 -28.266 -1.489 1 98.38 191 SER B CA 1
ATOM 3215 C C . SER B 1 191 ? -0.756 -28.859 -1.072 1 98.38 191 SER B C 1
ATOM 3217 O O . SER B 1 191 ? -1.21 -29.859 -1.654 1 98.38 191 SER B O 1
ATOM 3219 N N . GLU B 1 192 ? -1.32 -28.312 -0.105 1 98.56 192 GLU B N 1
ATOM 3220 C CA . GLU B 1 192 ? -2.686 -28.672 0.269 1 98.56 192 GLU B CA 1
ATOM 3221 C C . GLU B 1 192 ? -3.674 -28.297 -0.833 1 98.56 192 GLU B C 1
ATOM 3223 O O . GLU B 1 192 ? -3.697 -27.156 -1.297 1 98.56 192 GLU B O 1
ATOM 3228 N N . PRO B 1 193 ? -4.43 -29.328 -1.276 1 98.62 193 PRO B N 1
ATOM 3229 C CA . PRO B 1 193 ? -5.395 -28.953 -2.312 1 98.62 193 PRO B CA 1
ATOM 3230 C C . PRO B 1 193 ? -6.254 -27.75 -1.915 1 98.62 193 PRO B C 1
ATOM 3232 O O . PRO B 1 193 ? -6.805 -27.719 -0.811 1 98.62 193 PRO B O 1
ATOM 3235 N N . ALA B 1 194 ? -6.363 -26.719 -2.781 1 98.56 194 ALA B N 1
ATOM 3236 C CA . ALA B 1 194 ? -7.082 -25.484 -2.479 1 98.56 194 ALA B CA 1
ATOM 3237 C C . ALA B 1 194 ? -8.555 -25.766 -2.201 1 98.56 194 ALA B C 1
ATOM 3239 O O . ALA B 1 194 ? -9.164 -25.109 -1.344 1 98.56 194 ALA B O 1
ATOM 3240 N N . THR B 1 195 ? -9.125 -26.766 -2.846 1 97.5 195 THR B N 1
ATOM 3241 C CA . THR B 1 195 ? -10.539 -27.094 -2.721 1 97.5 195 THR B CA 1
ATOM 3242 C C . THR B 1 195 ? -10.867 -27.531 -1.297 1 97.5 195 THR B C 1
ATOM 3244 O O . THR B 1 195 ? -11.977 -27.297 -0.811 1 97.5 195 THR B O 1
ATOM 3247 N N . THR B 1 196 ? -9.922 -28.109 -0.655 1 97.31 196 THR B N 1
ATOM 3248 C CA . THR B 1 196 ? -10.203 -28.672 0.666 1 97.31 196 THR B CA 1
ATOM 3249 C C . THR B 1 196 ? -9.461 -27.891 1.748 1 97.31 196 THR B C 1
ATOM 3251 O O . THR B 1 196 ? -9.594 -28.188 2.936 1 97.31 196 THR B O 1
ATOM 3254 N N . SER B 1 197 ? -8.664 -26.938 1.332 1 98.25 197 SER B N 1
ATOM 3255 C CA . SER B 1 197 ? -7.953 -26.109 2.299 1 98.25 197 SER B CA 1
ATOM 3256 C C . SER B 1 197 ? -8.914 -25.234 3.086 1 98.25 197 SER B C 1
ATOM 3258 O O . SER B 1 197 ? -9.57 -24.359 2.516 1 98.25 197 SER B O 1
ATOM 3260 N N . LYS B 1 198 ? -8.938 -25.453 4.367 1 98.31 198 LYS B N 1
ATOM 3261 C CA . LYS B 1 198 ? -9.812 -24.641 5.223 1 98.31 198 LYS B CA 1
ATOM 3262 C C . LYS B 1 198 ? -9.445 -23.172 5.156 1 98.31 198 LYS B C 1
ATOM 3264 O O . LYS B 1 198 ? -10.32 -22.312 5.02 1 98.31 198 LYS B O 1
ATOM 3269 N N . GLU B 1 199 ? -8.195 -22.875 5.266 1 98.5 199 GLU B N 1
ATOM 3270 C CA . GLU B 1 199 ? -7.719 -21.484 5.262 1 98.5 199 GLU B CA 1
ATOM 3271 C C . GLU B 1 199 ? -8.062 -20.781 3.949 1 98.5 199 GLU B C 1
ATOM 3273 O O . GLU B 1 199 ? -8.555 -19.656 3.953 1 98.5 199 GLU B O 1
ATOM 3278 N N . VAL B 1 200 ? -7.84 -21.438 2.834 1 98.69 200 VAL B N 1
ATOM 3279 C CA . VAL B 1 200 ? -8.117 -20.859 1.522 1 98.69 200 VAL B CA 1
ATOM 3280 C C . VAL B 1 200 ? -9.617 -20.594 1.378 1 98.69 200 VAL B C 1
ATOM 3282 O O . VAL B 1 200 ? -10.023 -19.516 0.963 1 98.69 200 VAL B O 1
ATOM 3285 N N . ASN B 1 201 ? -10.414 -21.578 1.745 1 98.44 201 ASN B N 1
ATOM 3286 C CA . ASN B 1 201 ? -11.852 -21.438 1.551 1 98.44 201 ASN B CA 1
ATOM 3287 C C . ASN B 1 201 ? -12.453 -20.391 2.484 1 98.44 201 ASN B C 1
ATOM 3289 O O . ASN B 1 201 ? -13.328 -19.625 2.082 1 98.44 201 ASN B O 1
ATOM 3293 N N . GLU B 1 202 ? -12 -20.344 3.654 1 98.69 202 GLU B N 1
ATOM 3294 C CA . GLU B 1 202 ? -12.477 -19.312 4.582 1 98.69 202 GLU B CA 1
ATOM 3295 C C . GLU B 1 202 ? -12.078 -17.922 4.117 1 98.69 202 GLU B C 1
ATOM 3297 O O . GLU B 1 202 ? -12.891 -17 4.125 1 98.69 202 GLU B O 1
ATOM 3302 N N . LYS B 1 203 ? -10.852 -17.781 3.734 1 98.75 203 LYS B N 1
ATOM 3303 C CA . LYS B 1 203 ? -10.383 -16.469 3.283 1 98.75 203 LYS B CA 1
ATOM 3304 C C . LYS B 1 203 ? -11.055 -16.062 1.978 1 98.75 203 LYS B C 1
ATOM 3306 O O . LYS B 1 203 ? -11.359 -14.883 1.77 1 98.75 203 LYS B O 1
ATOM 3311 N N . LEU B 1 204 ? -11.25 -17.031 1.078 1 98.62 204 LEU B N 1
ATOM 3312 C CA . LEU B 1 204 ? -11.961 -16.75 -0.164 1 98.62 204 LEU B CA 1
ATOM 3313 C C . LEU B 1 204 ? -13.367 -16.219 0.121 1 98.62 204 LEU B C 1
ATOM 3315 O O . LEU B 1 204 ? -13.82 -15.266 -0.517 1 98.62 204 LEU B O 1
ATOM 3319 N N . LYS B 1 205 ? -14.023 -16.812 1.06 1 98.38 205 LYS B N 1
ATOM 3320 C CA . LYS B 1 205 ? -15.352 -16.359 1.457 1 98.38 205 LYS B CA 1
ATOM 3321 C C . LYS B 1 205 ? -15.297 -14.938 2.016 1 98.38 205 LYS B C 1
ATOM 3323 O O . LYS B 1 205 ? -16.156 -14.109 1.699 1 98.38 205 LYS B O 1
ATOM 3328 N N . GLU B 1 206 ? -14.328 -14.688 2.809 1 98.38 206 GLU B N 1
ATOM 3329 C CA . GLU B 1 206 ? -14.164 -13.352 3.379 1 98.38 206 GLU B CA 1
ATOM 3330 C C . GLU B 1 206 ? -13.938 -12.312 2.287 1 98.38 206 GLU B C 1
ATOM 3332 O O . GLU B 1 206 ? -14.523 -11.227 2.326 1 98.38 206 GLU B O 1
ATOM 3337 N N . LEU B 1 207 ? -13.07 -12.633 1.385 1 98.5 207 LEU B N 1
ATOM 3338 C CA . LEU B 1 207 ? -12.781 -11.727 0.279 1 98.5 207 LEU B CA 1
ATOM 3339 C C . LEU B 1 207 ? -14.016 -11.516 -0.59 1 98.5 207 LEU B C 1
ATOM 3341 O O . LEU B 1 207 ? -14.297 -10.391 -1.003 1 98.5 207 LEU B O 1
ATOM 3345 N N . ALA B 1 208 ? -14.688 -12.609 -0.845 1 98.38 208 ALA B N 1
ATOM 3346 C CA . ALA B 1 208 ? -15.914 -12.516 -1.629 1 98.38 208 ALA B CA 1
ATOM 3347 C C . ALA B 1 208 ? -16.938 -11.609 -0.939 1 98.38 208 ALA B C 1
ATOM 3349 O O . ALA B 1 208 ? -17.594 -10.805 -1.594 1 98.38 208 ALA B O 1
ATOM 3350 N N . ASP B 1 209 ? -17.047 -11.75 0.308 1 98.06 209 ASP B N 1
ATOM 3351 C CA . ASP B 1 209 ? -17.953 -10.914 1.082 1 98.06 209 ASP B CA 1
ATOM 3352 C C . ASP B 1 209 ? -17.547 -9.445 1.013 1 98.06 209 ASP B C 1
ATOM 3354 O O . ASP B 1 209 ? -18.391 -8.57 0.778 1 98.06 209 ASP B O 1
ATOM 3358 N N . GLU B 1 210 ? -16.328 -9.172 1.224 1 97.56 210 GLU B N 1
ATOM 3359 C CA . GLU B 1 210 ? -15.812 -7.809 1.173 1 97.56 210 GLU B CA 1
ATOM 3360 C C . GLU B 1 210 ? -16.078 -7.172 -0.189 1 97.56 210 GLU B C 1
ATOM 3362 O O . GLU B 1 210 ? -16.5 -6.016 -0.268 1 97.56 210 GLU B O 1
ATOM 3367 N N . MET B 1 211 ? -15.898 -7.91 -1.238 1 98 211 MET B N 1
ATOM 3368 C CA . MET B 1 211 ? -15.969 -7.395 -2.602 1 98 211 MET B CA 1
ATOM 3369 C C . MET B 1 211 ? -17.375 -7.59 -3.182 1 98 211 MET B C 1
ATOM 3371 O O . MET B 1 211 ? -17.656 -7.148 -4.297 1 98 211 MET B O 1
ATOM 3375 N N . GLU B 1 212 ? -18.203 -8.297 -2.41 1 97.88 212 GLU B N 1
ATOM 3376 C CA . GLU B 1 212 ? -19.562 -8.609 -2.812 1 97.88 212 GLU B CA 1
ATOM 3377 C C . GLU B 1 212 ? -19.578 -9.445 -4.09 1 97.88 212 GLU B C 1
ATOM 3379 O O . GLU B 1 212 ? -20.375 -9.18 -5 1 97.88 212 GLU B O 1
ATOM 3384 N N . LEU B 1 213 ? -18.656 -10.391 -4.148 1 98.38 213 LEU B N 1
ATOM 3385 C CA . LEU B 1 213 ? -18.672 -11.414 -5.188 1 98.38 213 LEU B CA 1
ATOM 3386 C C . LEU B 1 213 ? -19.656 -12.531 -4.844 1 98.38 213 LEU B C 1
ATOM 3388 O O . LEU B 1 213 ? -20.016 -12.703 -3.68 1 98.38 213 LEU B O 1
ATOM 3392 N N . VAL B 1 214 ? -20.031 -13.289 -5.879 1 98.25 214 VAL B N 1
ATOM 3393 C CA . VAL B 1 214 ? -20.906 -14.438 -5.668 1 98.25 214 VAL B CA 1
ATOM 3394 C C . VAL B 1 214 ? -20.156 -15.727 -5.973 1 98.25 214 VAL B C 1
ATOM 3396 O O . VAL B 1 214 ? -19.797 -15.992 -7.125 1 98.25 214 VAL B O 1
ATOM 3399 N N . LEU B 1 215 ? -19.906 -16.531 -4.93 1 98 215 LEU B N 1
ATOM 3400 C CA . LEU B 1 215 ? -19.266 -17.828 -5.145 1 98 215 LEU B CA 1
ATOM 3401 C C . LEU B 1 215 ? -20.266 -18.844 -5.656 1 98 215 LEU B C 1
ATOM 3403 O O . LEU B 1 215 ? -21.312 -19.062 -5.027 1 98 215 LEU B O 1
ATOM 3407 N N . VAL B 1 216 ? -19.906 -19.391 -6.812 1 97.38 216 VAL B N 1
ATOM 3408 C CA . VAL B 1 216 ? -20.828 -20.344 -7.422 1 97.38 216 VAL B CA 1
ATOM 3409 C C . VAL B 1 216 ? -2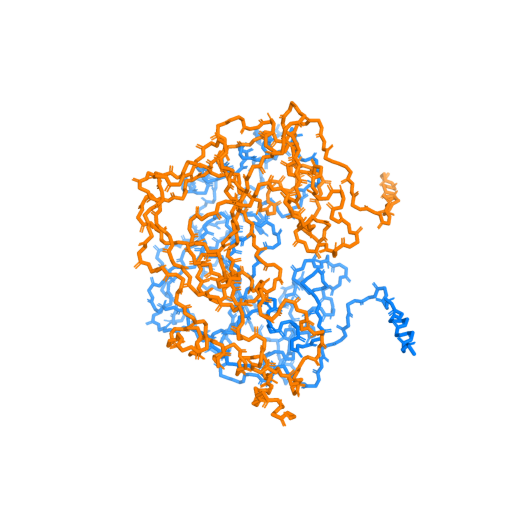0.156 -21.703 -7.547 1 97.38 216 VAL B C 1
ATOM 3411 O O . VAL B 1 216 ? -18.969 -21.781 -7.871 1 97.38 216 VAL B O 1
ATOM 3414 N N . PRO B 1 217 ? -20.969 -22.781 -7.25 1 93.44 217 PRO B N 1
ATOM 3415 C CA . PRO B 1 217 ? -20.375 -24.109 -7.391 1 93.44 217 PRO B CA 1
ATOM 3416 C C . PRO B 1 217 ? -19.922 -24.406 -8.82 1 93.44 217 PRO B C 1
ATOM 3418 O O . PRO B 1 217 ? -20.406 -23.797 -9.766 1 93.44 217 PRO B O 1
ATOM 3421 N N . LYS B 1 218 ? -18.984 -25.328 -8.859 1 87.88 218 LYS B N 1
ATOM 3422 C CA . LYS B 1 218 ? -18.516 -25.766 -10.172 1 87.88 218 LYS B CA 1
ATOM 3423 C C . LYS B 1 218 ? -19.656 -26.359 -10.992 1 87.88 218 LYS B C 1
ATOM 3425 O O . LYS B 1 218 ? -20.5 -27.094 -10.461 1 87.88 218 LYS B O 1
ATOM 3430 N N . ASP B 1 219 ? -19.891 -25.656 -12.297 1 71.69 219 ASP B N 1
ATOM 3431 C CA . ASP B 1 219 ? -20.922 -26.203 -13.172 1 71.69 219 ASP B CA 1
ATOM 3432 C C . ASP B 1 219 ? -20.641 -27.672 -13.484 1 71.69 219 ASP B C 1
ATOM 3434 O O . ASP B 1 219 ? -19.547 -28.031 -13.914 1 71.69 219 ASP B O 1
ATOM 3438 N N . ILE B 1 220 ? -21.25 -28.578 -12.75 1 60.41 220 ILE B N 1
ATOM 3439 C CA . ILE B 1 220 ? -21.156 -29.984 -13.117 1 60.41 220 ILE B CA 1
ATOM 3440 C C . ILE B 1 220 ? -21.797 -30.219 -14.484 1 60.41 220 ILE B C 1
ATOM 3442 O O . ILE B 1 220 ? -22.984 -29.969 -14.664 1 60.41 220 ILE B O 1
ATOM 3446 N N . ALA B 1 221 ? -21.156 -29.75 -15.438 1 43.97 221 ALA B N 1
ATOM 3447 C CA . ALA B 1 221 ? -21.688 -30.312 -16.672 1 43.97 221 ALA B CA 1
ATOM 3448 C C . ALA B 1 221 ? -21.531 -31.828 -16.719 1 43.97 221 ALA B C 1
ATOM 3450 O O . ALA B 1 221 ? -20.594 -32.375 -16.141 1 43.97 221 ALA B O 1
#

pLDDT: mean 93.82, std 14.35, range [22.05, 98.94]

Organism: NCBI:txid471575

Secondary structure (DSSP, 8-state):
---------SSPPPP-S------EEE-TT--EEEEEETTS-TTPPB-S-S-BTTB--EETTEEPPEEEEESSHHHHHHHHTTTTPPSS-TT-EEEGGGGTTEEEEEEEESS-EEEEE--HHHHHHHT--HHHHTT--GGGHHHHHHHHHHHHHH-TT--EEEEE-TTTSSEEEEEETTTS-GGGEEEEEEEEETTT-HHHHHHHHHHHHHHT-EEE-----/---------SSPPPP-S------EEE-TT--EEEEEETTS-TTPPB-S-S-BTTB--EETTEEPPEEEEESSHHHHHHHHTTTTPPSS-TT-EEEGGGGTTEEEEEEEESS-EEEEE--HHHHHHHT--HHHHTT--GGGHHHHHHHHHHHHHH-TT--EEEEE-TTTSSEEEEEETTTS-GGGEEEEEEEEETTT-HHHHHHHHHHHHHHT-EEE-----

Solvent-accessible surface area (backbone atoms only — not comparable to full-atom values): 235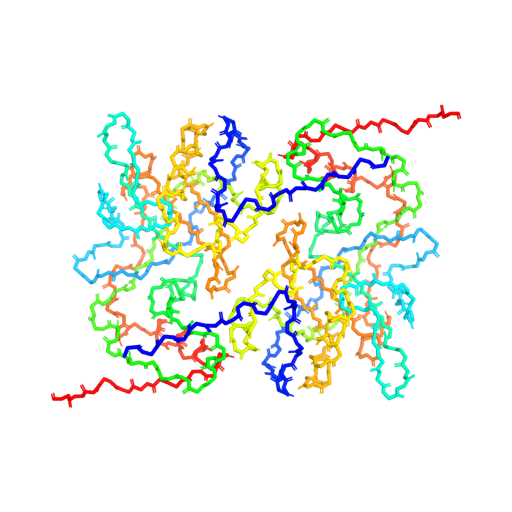26 Å² total; per-residue (Å²): 127,88,77,76,73,71,72,76,67,95,63,68,78,76,67,60,96,68,57,60,70,82,63,44,71,49,53,46,67,51,59,34,18,31,58,43,52,50,91,49,58,61,67,57,58,42,70,43,78,76,84,43,54,68,32,47,43,61,61,96,86,38,55,46,20,34,40,71,36,6,65,37,60,63,33,19,40,22,67,56,78,51,57,79,68,55,62,53,27,53,65,41,74,42,57,52,55,74,29,75,58,24,9,36,16,31,34,23,33,74,47,63,40,33,19,40,64,57,38,39,44,51,30,23,37,59,49,47,58,62,63,52,62,64,53,47,57,80,90,45,21,76,56,35,12,50,36,37,40,46,40,50,67,49,27,77,76,45,31,29,42,31,33,56,31,58,52,43,50,48,43,30,36,39,35,34,40,88,72,45,51,54,87,46,38,42,68,81,34,72,41,38,49,31,76,74,29,64,67,54,49,54,47,50,51,51,51,27,57,72,30,35,40,34,82,36,74,54,80,80,120,129,87,77,75,73,69,72,77,66,96,62,70,78,77,68,60,96,68,55,59,69,82,62,43,71,49,52,48,68,51,58,33,18,33,58,43,53,50,93,48,56,63,67,56,58,41,67,43,80,76,84,42,54,70,32,47,45,60,60,96,84,37,54,46,21,33,37,71,34,6,66,37,63,63,33,21,39,22,68,56,78,50,58,79,68,55,62,52,26,53,66,42,73,41,59,53,54,74,28,74,60,23,9,36,16,31,35,23,32,73,47,64,42,34,18,38,66,57,38,39,42,50,29,23,37,58,49,48,56,64,62,52,62,64,53,49,57,79,90,46,21,77,57,36,12,50,36,36,40,46,40,49,67,48,26,78,79,45,30,29,42,32,34,56,31,60,54,42,51,46,43,30,36,38,35,33,42,87,71,44,50,55,88,46,39,44,68,82,34,72,42,37,48,31,74,73,28,64,68,55,51,53,47,48,51,51,51,27,58,72,29,37,37,34,83,35,75,54,80,80,120

Foldseek 3Di:
DPPPPVPPPVAQDFWDQALDDFWDWDAFFQKWKAKAFLVDKPLDWAQFDDQDQQGWDDDPNGTWTKDKTFSDLLLNCLVQQVVPQDPVNAAAEREPVSQQGMFMWMKGFRGIAIEAEDDQVSCVVRPHGCCNRQVDDSVRSVRSNSVSVSNCVNYVRHQKYWYQHNRGRGIMMMGTCVNPPSVRIHIPGIGHRLSPDPRNVVSVVVVCVVSNYHYDYHPPD/DPPPPVPPPVAQDFWDQALDDFWDWDAFPQKWKAKAFLVDKPLDWAQFDDQDQQGWDDDPNGTWTKDKTFSDLLLNCLVQQVVPQDPVNAAAEREPVSQQGMFMWMKGFRGIAIEAEDDQVSCVVRPHGCCNRQVDDSVRSVRSNSVNVSNCVNYVRHQKYWYQHNRGRGIMMMGTCVNPPSVRIDIPGIGHRLSPDPRNVVSVVVVCVVSNYHYDYHPPD

Radius of gyration: 22.68 Å; Cα contacts (8 Å, |Δi|>4): 934; chains: 2; bounding box: 50×66×54 Å

Sequence (442 aa):
MADDKKEFQEGIPLPPENTATKTQKWKAGTPIERIHKSKFKGAEFNPGVGNARFSPFKNNGISVPTLYGGENVGVAIMETILHDIPLNCAGIPVDLGKLDDLAHSQITPQRDIKYVDINPRILKKWGIIQSQLIESGASDYHITQLWAAKIYHNNPDAQAIRWPSKQHGGKAIIIFGDRVGEKDLHVSLESEPATTSKEVNEKLKELADEMELVLVPKDIAMADDKKEFQEGIPLPPENTATKTQKWKAGTPIERIHKSKFKGAEFNPGVGNARFSPFKNNGISVPTLYGGENVGVAIMETILHDIPLNCAGIPVDLGKLDDLAHSQITPQRDIKYVDINPRILKKWGIIQSQLIESGASDYHITQLWAAKIYHNNPDAQAIRWPSKQHGGKAIIIFGDRVGEKDLHVSLESEPATTSKEVNEKLKELADEMELVLVPKDIA

Nearest PDB structures (foldseek):
  6bn2-assembly1_A-2  TM=2.167E-01  e=8.462E-02  Elizabethkingia anophelis NUHP1
  6arl-assembly1_C  TM=2.359E-01  e=4.348E-01  Aspergillus fumigatus Af293
  6aqp-assembly1_D  TM=2.097E-01  e=5.252E-01  Aspergillus fumigatus Af293
  5xz5-assembly1_A-2  TM=2.857E-01  e=1.531E+00  Saccharomyces cerevisiae S288C
  2c7y-assembly1_A  TM=2.568E-01  e=2.534E+00  Arabidopsis thaliana